Protein AF-Q7MAY5-F1 (afdb_monomer_lite)

Sequence (458 aa):
MIDIIRVWLISQSWFWRFRARIAKISFLFENSTYKRRTYVSKAKANVRILGSFTWVGLNSLFWVVLTLSILGFVEDYLRSKTVLLKPLSADDKKFYIDQLRLYAQLLTAIFSIYFATIGIILSTGYTRLRRDIIQLLTTEQVGSIYSRVLVLSAVFCLGATTLQLVGFEPGLFITAIGTFLTLISSLALFPLGQRLFNFFNLNQLARSEILPRIAHHIEGAANPNNSISLANHHSKVARSAFEQLCYIDDRMKGEKVGLGDNLPALSDDYMVLLLHYIHQKHRIDHQSYWFPRRQKHNQWFLAGDLATTTALQTNSQLSIEEEANHQWLENVIIERLAGHIELAFEMGDFKLGLKLISRFSSRISTYAEQFQFDIGMRELQRMKELIEEAFVSSDIIPGNEEVTLRIGIADSWAALGSNLCLETLRRMITFEKELRQFFNNDIWTEKSLQTLPPFLAG

Foldseek 3Di:
DVVVVVVVLVPDPVNVVVVVVVVVVVQVVLVVVVCVVCVVPDDDDDPPPPVVVVVLLVVLLVVLVVVQVVLLVVVVVCVVPDPPDDDDDPVNLVVLLVLLVVLLVVLVVLLVVVVVVLVVCCVPLPPPPDVVLVVVLCCPLCVDPLVSLSSSLNSNSVVQNCVVVVVRGDDPSSSVVSVVSSVVSVVVSVVSVVVSVLVSPLLSCCPPPLLVLLLVLLVQQLDLSDDLVSNQVSLVSSVVSVVSLVRSLVVVLVVPPPLLPVLVSSLVSLLVSLLSNLVRLLSHDQPHCNFPWDWDFDDLVGLDDVQNVVCVVVVHGGDTDTDGHSCVSLVVSLVSLLVSLLSCLVVVNLVSNLVSLLVLLVCLLSCLQQVVLVSSVVSLVSNVVSLVVSVVVDDDDPPDPSVVSNVSSVVSSVVSNVSSVVSNVVSVVVVVVVVVVCVVVVPDDPVVLVVPRSVSVD

Radius of gyration: 31.5 Å; chains: 1; bounding box: 93×58×90 Å

Secondary structure (DSSP, 8-state):
-HHHHHHHHHH-HHHHHHHHHHHHHHHHHHHHHHHHHHTTT----SS-SHHHHHHHHHHHHHHHHHHHHHHHHHHHHHHHH-TTSPPPPHHHHHHHHHHHHHHHHHHHHHHHHHHHHHHHHHHHTSTTS-HHHHHHHHHHHHHSHHHHHHHHHHHHHHHHHHGGGGTPPP-HHHHHHHHHHHHHHHHTHHHHHHHHHHTTSHHHHIIIIIHHHHHHHHHHHS-TTS-HHHHHHHHHHHHHHHHHHHHHHHHHHH--TTHHHHHHHHHHHHHHHHHHHHHHHTTS-TTSTTSPEEEE---TTTSHHHHHHHHHHTT-PPPPEEEE-TTHHHHHHHHHHHHHHHHHHHTT-HHHHHHHHHTTHHHHHHHHHTT-HHHHHHHHHHHHHHHHHHHHTS---TTSHHHHHHHHHHHHHHHHHHHHHHHHHHHHHHHHHHHHHHHHTT---HHHHTTS-TTS--

Organism: Photorhabdus laumondii subsp. laumondii (strain DSM 15139 / CIP 105565 / TT01) (NCBI:txid243265)

Structure (mmCIF, N/CA/C/O backbone):
data_AF-Q7MAY5-F1
#
_entry.id   AF-Q7MAY5-F1
#
loop_
_atom_site.group_PDB
_atom_site.id
_atom_site.type_symbol
_atom_site.label_atom_id
_atom_site.label_alt_id
_atom_site.label_comp_id
_atom_site.label_asym_id
_atom_site.label_entity_id
_atom_site.label_seq_id
_atom_site.pdbx_PDB_ins_code
_atom_site.Cartn_x
_atom_site.Cartn_y
_atom_site.Cartn_z
_atom_site.occupancy
_atom_site.B_iso_or_equiv
_atom_site.auth_seq_id
_atom_site.auth_comp_id
_atom_site.auth_asym_id
_atom_site.auth_atom_id
_atom_site.pdbx_PDB_model_num
ATOM 1 N N . MET A 1 1 ? -43.667 3.109 -27.221 1.00 48.91 1 MET A N 1
ATOM 2 C CA . MET A 1 1 ? -43.153 2.387 -28.415 1.00 48.91 1 MET A CA 1
ATOM 3 C C . MET A 1 1 ? -41.676 1.992 -28.267 1.00 48.91 1 MET A C 1
ATOM 5 O O . MET A 1 1 ? -41.328 0.883 -28.644 1.00 48.91 1 MET A O 1
ATOM 9 N N . ILE A 1 2 ? -40.830 2.834 -27.654 1.00 52.09 2 ILE A N 1
ATOM 10 C CA . ILE A 1 2 ? -39.406 2.543 -27.380 1.00 52.09 2 ILE A CA 1
ATOM 11 C C . ILE A 1 2 ? -39.215 1.366 -26.400 1.00 52.09 2 ILE A C 1
ATOM 13 O O . ILE A 1 2 ? -38.357 0.521 -26.638 1.00 52.09 2 ILE A O 1
ATOM 17 N N . ASP A 1 3 ? -40.057 1.231 -25.368 1.00 53.53 3 ASP A N 1
ATOM 18 C CA . ASP A 1 3 ? -39.917 0.143 -24.381 1.00 53.53 3 ASP A CA 1
ATOM 19 C C . ASP A 1 3 ? -40.238 -1.251 -24.932 1.00 53.53 3 ASP A C 1
ATOM 21 O O . ASP A 1 3 ? -39.581 -2.222 -24.568 1.00 53.53 3 ASP A O 1
ATOM 25 N N . ILE A 1 4 ? -41.166 -1.359 -25.887 1.00 58.00 4 ILE A N 1
ATOM 26 C CA . ILE A 1 4 ? -41.514 -2.638 -26.533 1.00 58.00 4 ILE A CA 1
ATOM 27 C C . ILE A 1 4 ? -40.348 -3.120 -27.408 1.00 58.00 4 ILE A C 1
ATOM 29 O O . ILE A 1 4 ? -39.984 -4.294 -27.383 1.00 58.00 4 ILE A O 1
ATOM 33 N N . ILE A 1 5 ? -39.707 -2.195 -28.127 1.00 61.88 5 ILE A N 1
ATOM 34 C CA . ILE A 1 5 ? -38.518 -2.477 -28.942 1.00 61.88 5 ILE A CA 1
ATOM 35 C C . ILE A 1 5 ? -37.333 -2.858 -28.042 1.00 61.88 5 ILE A C 1
ATOM 37 O O . ILE A 1 5 ? -36.570 -3.764 -28.378 1.00 61.88 5 ILE A O 1
ATOM 41 N N . ARG A 1 6 ? -37.203 -2.226 -26.867 1.00 56.75 6 ARG A N 1
ATOM 42 C CA . ARG A 1 6 ? -36.160 -2.533 -25.876 1.00 56.75 6 ARG A CA 1
ATOM 43 C C . ARG A 1 6 ? -36.323 -3.938 -25.293 1.00 56.75 6 ARG A C 1
ATOM 45 O O . ARG A 1 6 ? -35.352 -4.689 -25.258 1.00 56.75 6 ARG A O 1
ATOM 52 N N . VAL A 1 7 ? -37.542 -4.315 -24.906 1.00 66.00 7 VAL A N 1
ATOM 53 C CA . VAL A 1 7 ? -37.861 -5.658 -24.388 1.00 66.00 7 VAL A CA 1
ATOM 54 C C . VAL A 1 7 ? -37.662 -6.726 -25.470 1.00 66.00 7 VAL A C 1
ATOM 56 O O . VAL A 1 7 ? -37.062 -7.769 -25.206 1.00 66.00 7 VAL A O 1
ATOM 59 N N . TRP A 1 8 ? -38.058 -6.443 -26.715 1.00 71.75 8 TRP A N 1
ATOM 60 C CA . TRP A 1 8 ? -37.844 -7.349 -27.845 1.00 71.75 8 TRP A CA 1
ATOM 61 C C . TRP A 1 8 ? -36.352 -7.549 -28.165 1.00 71.75 8 TRP A C 1
ATOM 63 O O . TRP A 1 8 ? -35.905 -8.684 -28.332 1.00 71.75 8 TRP A O 1
ATOM 73 N N . LEU A 1 9 ? -35.549 -6.479 -28.152 1.00 62.88 9 LEU A N 1
ATOM 74 C CA . LEU A 1 9 ? -34.093 -6.554 -28.341 1.00 62.88 9 LEU A CA 1
ATOM 75 C C . LEU A 1 9 ? -33.395 -7.360 -27.235 1.00 62.88 9 LEU A C 1
ATOM 77 O O . LEU A 1 9 ? -32.502 -8.150 -27.536 1.00 62.88 9 LEU A O 1
ATOM 81 N N . ILE A 1 10 ? -33.821 -7.204 -25.978 1.00 67.44 10 ILE A N 1
ATOM 82 C CA . ILE A 1 10 ? -33.274 -7.936 -24.823 1.00 67.44 10 ILE A CA 1
ATOM 83 C C . ILE A 1 10 ? -33.610 -9.437 -24.892 1.00 67.44 10 ILE A C 1
ATOM 85 O O . ILE A 1 10 ? -32.819 -10.260 -24.431 1.00 67.44 10 ILE A O 1
ATOM 89 N N . SER A 1 11 ? -34.735 -9.812 -25.508 1.00 69.38 11 SER A N 1
ATOM 90 C CA . SER A 1 11 ? -35.154 -11.217 -25.642 1.00 69.38 11 SER A CA 1
ATOM 91 C C . SER A 1 11 ? -34.362 -12.022 -26.685 1.00 69.38 11 SER A C 1
ATOM 93 O O . SER A 1 11 ? -34.362 -13.252 -26.652 1.00 69.38 11 SER A O 1
ATOM 95 N N . GLN A 1 12 ? -33.660 -11.355 -27.609 1.00 82.31 12 GLN A N 1
ATOM 96 C CA . GLN A 1 12 ? -32.999 -12.021 -28.732 1.00 82.31 12 GLN A CA 1
ATOM 97 C C . GLN A 1 12 ? -31.538 -12.387 -28.435 1.00 82.31 12 GLN A C 1
ATOM 99 O O . GLN A 1 12 ? -30.699 -11.544 -28.114 1.00 82.31 12 GLN A O 1
ATOM 104 N N . SER A 1 13 ? -31.187 -13.659 -28.637 1.00 70.69 13 SER A N 1
ATOM 105 C CA . SER A 1 13 ? -29.850 -14.206 -28.337 1.00 70.69 13 SER A CA 1
ATOM 106 C C . SER A 1 13 ? -28.704 -13.522 -29.104 1.00 70.69 13 SER A C 1
ATOM 108 O O . SER A 1 13 ? -27.573 -13.442 -28.615 1.00 70.69 13 SER A O 1
ATOM 110 N N . TRP A 1 14 ? -28.987 -12.971 -30.290 1.00 78.88 14 TRP A N 1
ATOM 111 C CA . TRP A 1 14 ? -28.006 -12.243 -31.099 1.00 78.88 14 TRP A CA 1
ATOM 112 C C . TRP A 1 14 ? -27.554 -10.921 -30.458 1.00 78.88 14 TRP A C 1
ATOM 114 O O . TRP A 1 14 ? -26.399 -10.529 -30.624 1.00 78.88 14 TRP A O 1
ATOM 124 N N . PHE A 1 15 ? -28.418 -10.275 -29.668 1.00 79.06 15 PHE A N 1
ATOM 125 C CA . PHE A 1 15 ? -28.168 -8.978 -29.048 1.00 79.06 15 PHE A CA 1
ATOM 126 C C . PHE A 1 15 ? -27.145 -9.139 -27.931 1.00 79.06 15 PHE A C 1
ATOM 128 O O . PHE A 1 15 ? -26.172 -8.393 -27.864 1.00 79.06 15 PHE A O 1
ATOM 135 N N . TRP A 1 16 ? -27.280 -10.197 -27.129 1.00 76.44 16 TRP A N 1
ATOM 136 C CA . TRP A 1 16 ? -26.297 -10.561 -26.111 1.00 76.44 16 TRP A CA 1
ATOM 137 C C . TRP A 1 16 ? -24.957 -10.981 -26.715 1.00 76.44 16 TRP A C 1
ATOM 139 O O . TRP A 1 16 ? -23.912 -10.575 -26.209 1.00 76.44 16 TRP A O 1
ATOM 149 N N . ARG A 1 17 ? -24.955 -11.708 -27.842 1.00 77.38 17 ARG A N 1
ATOM 150 C CA . ARG A 1 17 ? -23.713 -12.037 -28.572 1.00 77.38 17 ARG A CA 1
ATOM 151 C C . ARG A 1 17 ? -23.025 -10.792 -29.131 1.00 77.38 17 ARG A C 1
ATOM 153 O O . ARG A 1 17 ? -21.801 -10.690 -29.063 1.00 77.38 17 ARG A O 1
ATOM 160 N N . PHE A 1 18 ? -23.792 -9.847 -29.667 1.00 75.56 18 PHE A N 1
ATOM 161 C CA . PHE A 1 18 ? -23.272 -8.594 -30.206 1.00 75.56 18 PHE A CA 1
ATOM 162 C C . PHE A 1 18 ? -22.759 -7.668 -29.097 1.00 75.56 18 PHE A C 1
ATOM 164 O O . PHE A 1 18 ? -21.626 -7.198 -29.169 1.00 75.56 18 PHE A O 1
ATOM 171 N N . ARG A 1 19 ? -23.524 -7.506 -28.012 1.00 77.31 19 ARG A N 1
ATOM 172 C CA . ARG A 1 19 ? -23.119 -6.759 -26.813 1.00 77.31 19 ARG A CA 1
ATOM 173 C C . ARG A 1 19 ? -21.864 -7.354 -26.175 1.00 77.31 19 ARG A C 1
ATOM 175 O O . ARG A 1 19 ? -20.953 -6.608 -25.834 1.00 77.31 19 ARG A O 1
ATOM 182 N N . ALA A 1 20 ? -21.766 -8.682 -26.091 1.00 72.88 20 ALA A N 1
ATOM 183 C CA . ALA A 1 20 ? -20.566 -9.361 -25.608 1.00 72.88 20 ALA A CA 1
ATOM 184 C C . ALA A 1 20 ? -19.358 -9.140 -26.534 1.00 72.88 20 ALA A C 1
ATOM 186 O O . ALA A 1 20 ? -18.244 -8.955 -26.048 1.00 72.88 20 ALA A O 1
ATOM 187 N N . ARG A 1 21 ? -19.551 -9.111 -27.863 1.00 76.44 21 ARG A N 1
ATOM 188 C CA . ARG A 1 21 ? -18.482 -8.763 -28.817 1.00 76.44 21 ARG A CA 1
ATOM 189 C C . ARG A 1 21 ? -18.039 -7.308 -28.680 1.00 76.44 21 ARG A C 1
ATOM 191 O O . ARG A 1 21 ? -16.837 -7.074 -28.655 1.00 76.44 21 ARG A O 1
ATOM 198 N N . ILE A 1 22 ? -18.966 -6.360 -28.542 1.00 72.75 22 ILE A N 1
ATOM 199 C CA . ILE A 1 22 ? -18.640 -4.942 -28.318 1.00 72.75 22 ILE A CA 1
ATOM 200 C C . ILE A 1 22 ? -17.887 -4.766 -27.002 1.00 72.75 22 ILE A C 1
ATOM 202 O O . ILE A 1 22 ? -16.826 -4.154 -27.008 1.00 72.75 22 ILE A O 1
ATOM 206 N N . ALA A 1 23 ? -18.364 -5.365 -25.908 1.00 67.25 23 ALA A N 1
ATOM 207 C CA . ALA A 1 23 ? -17.673 -5.332 -24.619 1.00 67.25 23 ALA A CA 1
ATOM 208 C C . ALA A 1 23 ? -16.273 -5.963 -24.703 1.00 67.25 23 ALA A C 1
ATOM 210 O O . ALA A 1 23 ? -15.326 -5.477 -24.097 1.00 67.25 23 ALA A O 1
ATOM 211 N N . LYS A 1 24 ? -16.105 -7.020 -25.509 1.00 74.12 24 LYS A N 1
ATOM 212 C CA . LYS A 1 24 ? -14.797 -7.639 -25.752 1.00 74.12 24 LYS A CA 1
ATOM 213 C C . LYS A 1 24 ? -13.874 -6.732 -26.569 1.00 74.12 24 LYS A C 1
ATOM 215 O O . LYS A 1 24 ? -12.682 -6.697 -26.292 1.00 74.12 24 LYS A O 1
ATOM 220 N N . ILE A 1 25 ? -14.398 -6.001 -27.553 1.00 72.38 25 ILE A N 1
ATOM 221 C CA . ILE A 1 25 ? -13.625 -5.049 -28.365 1.00 72.38 25 ILE A CA 1
ATOM 222 C C . ILE A 1 25 ? -13.260 -3.805 -27.547 1.00 72.38 25 ILE A C 1
ATOM 224 O O . ILE A 1 25 ? -12.104 -3.393 -27.596 1.00 72.38 25 ILE A O 1
ATOM 228 N N . SER A 1 26 ? -14.186 -3.249 -26.756 1.00 68.56 26 SER A N 1
ATOM 229 C CA . SER A 1 26 ? -13.886 -2.128 -25.854 1.00 68.56 26 SER A CA 1
ATOM 230 C C . SER A 1 26 ? -12.849 -2.547 -24.818 1.00 68.56 26 SER A C 1
ATOM 232 O O . SER A 1 26 ? -11.845 -1.862 -24.662 1.00 68.56 26 SER A O 1
ATOM 234 N N . PHE A 1 27 ? -12.993 -3.744 -24.238 1.00 71.44 27 PHE A N 1
ATOM 235 C CA . PHE A 1 27 ? -11.989 -4.324 -23.354 1.00 71.44 27 PHE A CA 1
ATOM 236 C C . PHE A 1 27 ? -10.643 -4.525 -24.056 1.00 71.44 27 PHE A C 1
ATOM 238 O O . PHE A 1 27 ? -9.609 -4.288 -23.449 1.00 71.44 27 PHE A O 1
ATOM 245 N N . LEU A 1 28 ? -10.601 -4.941 -25.327 1.00 70.88 28 LEU A N 1
ATOM 246 C CA . LEU A 1 28 ? -9.342 -5.048 -26.075 1.00 70.88 28 LEU A CA 1
ATOM 247 C C . LEU A 1 28 ? -8.699 -3.679 -26.313 1.00 70.88 28 LEU A C 1
ATOM 249 O O . LEU A 1 28 ? -7.474 -3.576 -26.245 1.00 70.88 28 LEU A O 1
ATOM 253 N N . PHE A 1 29 ? -9.498 -2.643 -26.562 1.00 67.06 29 PHE A N 1
ATOM 254 C CA . PHE A 1 29 ? -9.013 -1.280 -26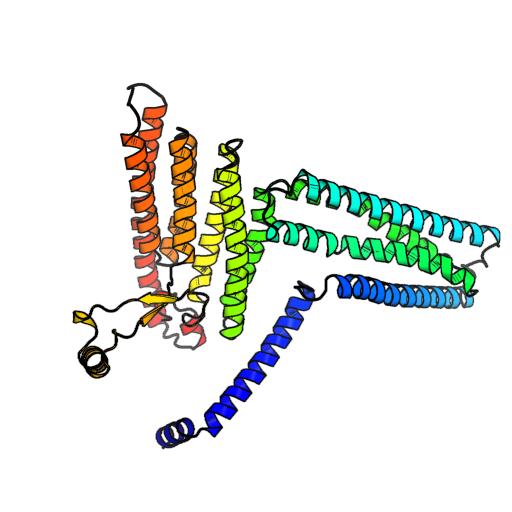.759 1.00 67.06 29 PHE A CA 1
ATOM 255 C C . PHE A 1 29 ? -8.515 -0.670 -25.445 1.00 67.06 29 PHE A C 1
ATOM 257 O O . PHE A 1 29 ? -7.402 -0.157 -25.407 1.00 67.06 29 PHE A O 1
ATOM 264 N N . GLU A 1 30 ? -9.266 -0.824 -24.354 1.00 67.56 30 GLU A N 1
ATOM 265 C CA . GLU A 1 30 ? -8.863 -0.461 -22.991 1.00 67.56 30 GLU A CA 1
ATOM 266 C C . GLU A 1 30 ? -7.630 -1.241 -22.536 1.00 67.56 30 GLU A C 1
ATOM 268 O O . GLU A 1 30 ? -6.685 -0.669 -22.011 1.00 67.56 30 GLU A O 1
ATOM 273 N N . ASN A 1 31 ? -7.580 -2.548 -22.789 1.00 64.19 31 ASN A N 1
ATOM 274 C CA . ASN A 1 31 ? -6.415 -3.374 -22.489 1.00 64.19 31 ASN A CA 1
ATOM 275 C C . ASN A 1 31 ? -5.217 -2.956 -23.348 1.00 64.19 31 ASN A C 1
ATOM 277 O O . ASN A 1 31 ? -4.090 -3.005 -22.877 1.00 64.19 31 ASN A O 1
ATOM 281 N N . SER A 1 32 ? -5.422 -2.519 -24.592 1.00 60.69 32 SER A N 1
ATOM 282 C CA . SER A 1 32 ? -4.358 -2.007 -25.462 1.00 60.69 32 SER A CA 1
ATOM 283 C C . SER A 1 32 ? -3.848 -0.636 -25.005 1.00 60.69 32 SER A C 1
ATOM 285 O O . SER A 1 32 ? -2.637 -0.437 -24.925 1.00 60.69 32 SER A O 1
ATOM 287 N N . THR A 1 33 ? -4.727 0.298 -24.630 1.00 60.75 33 THR A N 1
ATOM 288 C CA . THR A 1 33 ? -4.340 1.618 -24.101 1.00 60.75 33 THR A CA 1
ATOM 289 C C . THR A 1 33 ? -3.712 1.502 -22.714 1.00 60.75 33 THR A C 1
ATOM 291 O O . THR A 1 33 ? -2.690 2.142 -22.454 1.00 60.75 33 THR A O 1
ATOM 294 N N . TYR A 1 34 ? -4.237 0.618 -21.863 1.00 56.88 34 TYR A N 1
ATOM 295 C CA . TYR A 1 34 ? -3.636 0.224 -20.593 1.00 56.88 34 TYR A CA 1
ATOM 296 C C . TYR A 1 34 ? -2.274 -0.430 -20.807 1.00 56.88 34 TYR A C 1
ATOM 298 O O . TYR A 1 34 ? -1.305 -0.006 -20.182 1.00 56.88 34 TYR A O 1
ATOM 306 N N . LYS A 1 35 ? -2.146 -1.391 -21.735 1.00 56.66 35 LYS A N 1
ATOM 307 C CA . LYS A 1 35 ? -0.855 -1.976 -22.131 1.00 56.66 35 LYS A CA 1
ATOM 308 C C . LYS A 1 35 ? 0.094 -0.900 -22.631 1.00 56.66 35 LYS A C 1
ATOM 310 O O . LYS A 1 35 ? 1.240 -0.910 -22.226 1.00 56.66 35 LYS A O 1
ATOM 315 N N . ARG A 1 36 ? -0.347 0.070 -23.432 1.00 49.16 36 ARG A N 1
ATOM 316 C CA . ARG A 1 36 ? 0.522 1.142 -23.945 1.00 49.16 36 ARG A CA 1
ATOM 317 C C . ARG A 1 36 ? 0.998 2.090 -22.839 1.00 49.16 36 ARG A C 1
ATOM 319 O O . ARG A 1 36 ? 2.156 2.491 -22.859 1.00 49.16 36 ARG A O 1
ATOM 326 N N . ARG A 1 37 ? 0.139 2.404 -21.857 1.00 46.50 37 ARG A N 1
ATOM 327 C CA . ARG A 1 37 ? 0.490 3.214 -20.671 1.00 46.50 37 ARG A CA 1
ATOM 328 C C . ARG A 1 37 ? 1.373 2.449 -19.680 1.00 46.50 37 ARG A C 1
ATOM 330 O O . ARG A 1 37 ? 2.330 3.009 -19.162 1.00 46.50 37 ARG A O 1
ATOM 337 N N . THR A 1 38 ? 1.119 1.159 -19.476 1.00 44.81 38 THR A N 1
ATOM 338 C CA . THR A 1 38 ? 1.942 0.285 -18.621 1.00 44.81 38 THR A CA 1
ATOM 339 C C . THR A 1 38 ? 3.217 -0.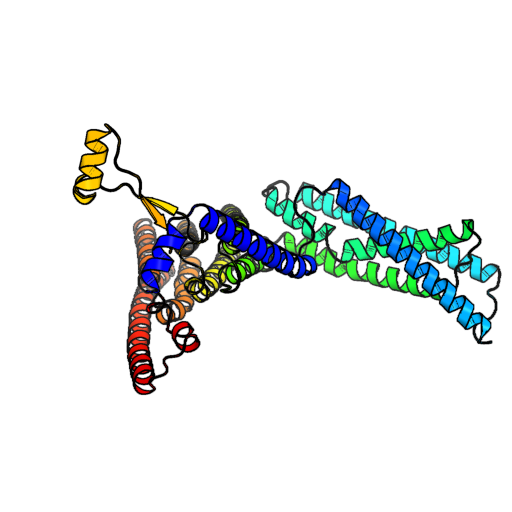206 -19.309 1.00 44.81 38 THR A C 1
ATOM 341 O O . THR A 1 38 ? 4.166 -0.555 -18.618 1.00 44.81 38 THR A O 1
ATOM 344 N N . TYR A 1 39 ? 3.331 -0.153 -20.639 1.00 37.56 39 TYR A N 1
ATOM 345 C CA . TYR A 1 39 ? 4.581 -0.424 -21.367 1.00 37.56 39 TYR A CA 1
ATOM 346 C C . TYR A 1 39 ? 5.669 0.618 -21.076 1.00 37.56 39 TYR A C 1
ATOM 348 O O . TYR A 1 39 ? 6.850 0.317 -21.234 1.00 37.56 39 TYR A O 1
ATOM 356 N N . VAL A 1 40 ? 5.281 1.806 -20.600 1.00 44.31 40 VAL A N 1
ATOM 357 C CA . VAL A 1 40 ? 6.213 2.838 -20.129 1.00 44.31 40 VAL A CA 1
ATOM 358 C C . VAL A 1 40 ? 6.686 2.567 -18.686 1.00 44.31 40 VAL A C 1
ATOM 360 O O . VAL A 1 40 ? 7.725 3.094 -18.308 1.00 44.31 40 VAL A O 1
ATOM 363 N N . SER A 1 41 ? 6.032 1.691 -17.898 1.00 39.34 41 SER A N 1
ATOM 364 C CA . SER A 1 41 ? 6.448 1.421 -16.501 1.00 39.34 41 SER A CA 1
ATOM 365 C C . SER A 1 41 ? 6.669 -0.044 -16.082 1.00 39.34 41 SER A C 1
ATOM 367 O O . SER A 1 41 ? 7.407 -0.274 -15.130 1.00 39.34 41 SER A O 1
ATOM 369 N N . LYS A 1 42 ? 6.129 -1.068 -16.758 1.00 34.91 42 LYS A N 1
ATOM 370 C CA . LYS A 1 42 ? 6.259 -2.485 -16.346 1.00 34.91 42 LYS A CA 1
ATOM 371 C C . LYS A 1 42 ? 6.293 -3.456 -17.529 1.00 34.91 42 LYS A C 1
ATOM 373 O O . LYS A 1 42 ? 5.364 -4.216 -17.793 1.00 34.91 42 LYS A O 1
ATOM 378 N N . ALA A 1 43 ? 7.441 -3.527 -18.196 1.00 33.00 43 ALA A N 1
ATOM 379 C CA . ALA A 1 43 ? 7.787 -4.691 -19.004 1.00 33.00 43 ALA A CA 1
ATOM 380 C C . ALA A 1 43 ? 8.311 -5.828 -18.102 1.00 33.00 43 ALA A C 1
ATOM 382 O O . ALA A 1 43 ? 9.510 -5.863 -17.833 1.00 33.00 43 ALA A O 1
ATOM 383 N N . LYS A 1 44 ? 7.416 -6.742 -17.674 1.00 37.41 44 LYS A N 1
ATOM 384 C CA . LYS A 1 44 ? 7.606 -8.210 -17.485 1.00 37.41 44 LYS A CA 1
ATOM 385 C C . LYS A 1 44 ? 6.787 -8.767 -16.312 1.00 37.41 44 LYS A C 1
ATOM 387 O O . LYS A 1 44 ? 7.018 -8.405 -15.167 1.00 37.41 44 LYS A O 1
ATOM 392 N N . ALA A 1 45 ? 5.974 -9.786 -16.592 1.00 35.50 45 ALA A N 1
ATOM 393 C CA . ALA A 1 45 ? 5.677 -10.845 -15.630 1.00 35.50 45 ALA A CA 1
ATOM 394 C C . ALA A 1 45 ? 5.472 -12.192 -16.361 1.00 35.50 45 ALA A C 1
ATOM 396 O O . ALA A 1 45 ? 4.554 -12.354 -17.158 1.00 35.50 45 ALA A O 1
ATOM 397 N N . ASN A 1 46 ? 6.370 -13.137 -16.064 1.00 32.62 46 ASN A N 1
ATOM 398 C CA . ASN A 1 46 ? 6.133 -14.583 -15.920 1.00 32.62 46 ASN A CA 1
ATOM 399 C C . ASN A 1 46 ? 6.097 -15.604 -17.078 1.00 32.62 46 ASN A C 1
ATOM 401 O O . ASN A 1 46 ? 5.872 -16.770 -16.788 1.00 32.62 46 ASN A O 1
ATOM 405 N N . VAL A 1 47 ? 6.488 -15.301 -18.322 1.00 31.73 47 VAL A N 1
ATOM 406 C CA . VAL A 1 47 ? 6.908 -16.380 -19.279 1.00 31.73 47 VAL A CA 1
ATOM 407 C C . VAL A 1 47 ? 8.328 -16.164 -19.823 1.00 31.73 47 VAL A C 1
ATOM 409 O O . VAL A 1 47 ? 8.859 -16.904 -20.640 1.00 31.73 47 VAL A O 1
ATOM 412 N N . ARG A 1 48 ? 9.003 -15.122 -19.343 1.00 37.59 48 ARG A N 1
ATOM 413 C CA . ARG A 1 48 ? 10.103 -14.497 -20.073 1.00 37.59 48 ARG A CA 1
ATOM 414 C C . ARG A 1 48 ? 11.329 -14.298 -19.193 1.00 37.59 48 ARG A C 1
ATOM 416 O O . ARG A 1 48 ? 11.886 -13.211 -19.190 1.00 37.59 48 ARG A O 1
ATOM 423 N N . ILE A 1 49 ? 11.746 -15.293 -18.416 1.00 43.03 49 ILE A N 1
ATOM 424 C CA . ILE A 1 49 ? 13.043 -15.192 -17.729 1.00 43.03 49 ILE A CA 1
ATOM 425 C C . ILE A 1 49 ? 14.137 -15.434 -18.777 1.00 43.03 49 ILE A C 1
ATOM 427 O O . ILE A 1 49 ? 14.843 -14.493 -19.113 1.00 43.03 49 ILE A O 1
ATOM 431 N N . LEU A 1 50 ? 14.135 -16.571 -19.481 1.00 37.91 50 LEU A N 1
ATOM 432 C CA . LEU A 1 50 ? 15.119 -16.838 -20.542 1.00 37.91 50 LEU A CA 1
ATOM 433 C C . LEU A 1 50 ? 14.945 -15.942 -21.787 1.00 37.91 50 LEU A C 1
ATOM 435 O O . LEU A 1 50 ? 15.886 -15.293 -22.237 1.00 37.91 50 LEU A O 1
ATOM 439 N N . GLY A 1 51 ? 13.712 -15.814 -22.293 1.00 38.56 51 GLY A N 1
ATOM 440 C CA . GLY A 1 51 ? 13.407 -15.036 -23.505 1.00 38.56 51 GLY A CA 1
ATOM 441 C C . GLY A 1 51 ? 13.492 -13.514 -23.347 1.00 38.56 51 GLY A C 1
ATOM 442 O O . GLY A 1 51 ? 13.160 -12.777 -24.275 1.00 38.56 51 GLY A O 1
ATOM 443 N N . SER A 1 52 ? 13.837 -13.010 -22.160 1.00 44.25 52 SER A N 1
ATOM 444 C CA . SER A 1 52 ? 14.025 -11.577 -21.949 1.00 44.25 52 SER A CA 1
ATOM 445 C C . SER A 1 52 ? 15.470 -11.178 -21.733 1.00 44.25 52 SER A C 1
ATOM 447 O O . SER A 1 52 ? 15.798 -10.040 -22.050 1.00 44.25 52 SER A O 1
ATOM 449 N N . PHE A 1 53 ? 16.323 -12.086 -21.259 1.00 48.06 53 PHE A N 1
ATOM 450 C CA . PHE A 1 53 ? 17.769 -11.887 -21.305 1.00 48.06 53 PHE A CA 1
ATOM 451 C C . PHE A 1 53 ? 18.239 -11.838 -22.756 1.00 48.06 53 PHE A C 1
ATOM 453 O O . PHE A 1 53 ? 18.901 -10.883 -23.154 1.00 48.06 53 PHE A O 1
ATOM 460 N N . THR A 1 54 ? 17.774 -12.785 -23.576 1.00 53.00 54 THR A N 1
ATOM 461 C CA . THR A 1 54 ? 18.070 -12.799 -25.011 1.00 53.00 54 THR A CA 1
ATOM 462 C C . THR A 1 54 ? 17.461 -11.597 -25.726 1.00 53.00 54 THR A C 1
ATOM 464 O O . THR A 1 54 ? 18.152 -10.961 -26.503 1.00 53.00 54 THR A O 1
ATOM 467 N N . TRP A 1 55 ? 16.217 -11.205 -25.426 1.00 54.84 55 TRP A N 1
ATOM 468 C CA . TRP A 1 55 ? 15.591 -10.047 -26.082 1.00 54.84 55 TRP A CA 1
ATOM 469 C C . TRP A 1 55 ? 16.187 -8.696 -25.666 1.00 54.84 55 TRP A C 1
ATOM 471 O O . TRP A 1 55 ? 16.300 -7.808 -26.502 1.00 54.84 55 TRP A O 1
ATOM 481 N N . VAL A 1 56 ? 16.567 -8.510 -24.395 1.00 56.34 56 VAL A N 1
ATOM 482 C CA . VAL A 1 56 ? 17.236 -7.272 -23.954 1.00 56.34 56 VAL A CA 1
ATOM 483 C C . VAL A 1 56 ? 18.628 -7.179 -24.575 1.00 56.34 56 VAL A C 1
ATOM 485 O O . VAL A 1 56 ? 18.945 -6.125 -25.116 1.00 56.34 56 VAL A O 1
ATOM 488 N N . GLY A 1 57 ? 19.394 -8.278 -24.587 1.00 62.19 57 GLY A N 1
ATOM 489 C CA . GLY A 1 57 ? 20.697 -8.349 -25.254 1.00 62.19 57 GLY A CA 1
ATOM 490 C C . GLY A 1 57 ? 20.610 -8.131 -26.770 1.00 62.19 57 GLY A C 1
ATOM 491 O O . GLY A 1 57 ? 21.360 -7.336 -27.330 1.00 62.19 57 GLY A O 1
ATOM 492 N N . LEU A 1 58 ? 19.644 -8.769 -27.438 1.00 67.06 58 LEU A N 1
ATOM 493 C CA . LEU A 1 58 ? 19.426 -8.637 -28.883 1.00 67.06 58 LEU A CA 1
ATOM 494 C C . LEU A 1 58 ? 18.975 -7.221 -29.264 1.00 67.06 58 LEU A C 1
ATOM 496 O O . LEU A 1 58 ? 19.475 -6.649 -30.228 1.00 67.06 58 LEU A O 1
ATOM 500 N N . ASN A 1 59 ? 18.070 -6.624 -28.482 1.00 70.25 59 ASN A N 1
ATOM 501 C CA . ASN A 1 59 ? 17.650 -5.243 -28.697 1.00 70.25 59 ASN A CA 1
ATOM 502 C C . ASN A 1 59 ? 18.814 -4.273 -28.435 1.00 70.25 59 ASN A C 1
ATOM 504 O O . ASN A 1 59 ? 19.017 -3.356 -29.222 1.00 70.25 59 ASN A O 1
ATOM 508 N N . SER A 1 60 ? 19.625 -4.485 -27.388 1.00 69.50 60 SER A N 1
ATOM 509 C CA . SER A 1 60 ? 20.817 -3.655 -27.164 1.00 69.50 60 SER A CA 1
ATOM 510 C C . SER A 1 60 ? 21.834 -3.784 -28.294 1.00 69.50 60 SER A C 1
ATOM 512 O O . SER A 1 60 ? 22.385 -2.771 -28.702 1.00 69.50 60 SER A O 1
ATOM 514 N N . LEU A 1 61 ? 22.034 -4.983 -28.854 1.00 78.31 61 LEU A N 1
ATOM 515 C CA . LEU A 1 61 ? 22.908 -5.183 -30.012 1.00 78.31 61 LEU A CA 1
ATOM 516 C C . LEU A 1 61 ? 22.416 -4.393 -31.227 1.00 78.31 61 LEU A C 1
ATOM 518 O O . LEU A 1 61 ? 23.212 -3.716 -31.867 1.00 78.31 61 LEU A O 1
ATOM 522 N N . PHE A 1 62 ? 21.109 -4.413 -31.503 1.00 79.50 62 PHE A N 1
ATOM 523 C CA . PHE A 1 62 ? 20.522 -3.621 -32.586 1.00 79.50 62 PHE A CA 1
ATOM 524 C C . PHE A 1 62 ? 20.778 -2.115 -32.408 1.00 79.50 62 PHE A C 1
ATOM 526 O O . PHE A 1 62 ? 21.264 -1.461 -33.330 1.00 79.50 62 PHE A O 1
ATOM 533 N N . TRP A 1 63 ? 20.519 -1.570 -31.213 1.00 79.19 63 TRP A N 1
ATOM 534 C CA . TRP A 1 63 ? 20.773 -0.152 -30.919 1.00 79.19 63 TRP A CA 1
ATOM 535 C C . TRP A 1 63 ? 22.258 0.206 -30.968 1.00 79.19 63 TRP A C 1
ATOM 537 O O . TRP A 1 63 ? 22.604 1.284 -31.446 1.00 79.19 63 TRP A O 1
ATOM 547 N N . VAL A 1 64 ? 23.136 -0.687 -30.511 1.00 83.12 64 VAL A N 1
ATOM 548 C CA . VAL A 1 64 ? 24.589 -0.495 -30.564 1.00 83.12 64 VAL A CA 1
ATOM 549 C C . VAL A 1 64 ? 25.079 -0.461 -32.008 1.00 83.12 64 VAL A C 1
ATOM 551 O O . VAL A 1 64 ? 25.787 0.474 -32.367 1.00 83.12 64 VAL A O 1
ATOM 554 N N . VAL A 1 65 ? 24.659 -1.411 -32.850 1.00 82.62 65 VAL A N 1
ATOM 555 C CA . VAL A 1 65 ? 25.018 -1.430 -34.278 1.00 82.62 65 VAL A CA 1
ATOM 556 C C . VAL A 1 65 ? 24.516 -0.165 -34.970 1.00 82.62 65 VAL A C 1
ATOM 558 O O . VAL A 1 65 ? 25.300 0.508 -35.630 1.00 82.62 65 VAL A O 1
ATOM 561 N N . LEU A 1 66 ? 23.254 0.219 -34.748 1.00 83.88 66 LEU A N 1
ATOM 562 C CA . LEU A 1 66 ? 22.688 1.450 -35.301 1.00 83.88 66 LEU A CA 1
ATOM 563 C C . LEU A 1 66 ? 23.489 2.690 -34.871 1.00 83.88 66 LEU A C 1
ATOM 565 O O . LEU A 1 66 ? 23.818 3.532 -35.702 1.00 83.88 66 LEU A O 1
ATOM 569 N N . THR A 1 67 ? 23.831 2.789 -33.584 1.00 83.31 67 THR A N 1
ATOM 570 C CA . THR A 1 67 ? 24.586 3.924 -33.034 1.00 83.31 67 THR A CA 1
ATOM 571 C C . THR A 1 67 ? 26.001 3.973 -33.607 1.00 83.31 67 THR A C 1
ATOM 573 O O . THR A 1 67 ? 26.446 5.037 -34.025 1.00 83.31 67 THR A O 1
ATOM 576 N N . LEU A 1 68 ? 26.695 2.835 -33.693 1.00 84.00 68 LEU A N 1
ATOM 577 C CA . LEU A 1 68 ? 28.032 2.746 -34.285 1.00 84.00 68 LEU A CA 1
ATOM 578 C C . LEU A 1 68 ? 28.017 3.101 -35.778 1.00 84.00 68 LEU A C 1
ATOM 580 O O . LEU A 1 68 ? 28.891 3.838 -36.226 1.00 84.00 68 LEU A O 1
ATOM 584 N N . SER A 1 69 ? 27.005 2.658 -36.533 1.00 80.88 69 SER A N 1
ATOM 585 C CA . SER A 1 69 ? 26.841 3.021 -37.946 1.00 80.88 69 SER A CA 1
ATOM 586 C C . SER A 1 69 ? 26.570 4.513 -38.140 1.00 80.88 69 SER A C 1
ATOM 588 O O . SER A 1 69 ? 27.175 5.125 -39.017 1.00 80.88 69 SER A O 1
ATOM 590 N N . ILE A 1 70 ? 25.701 5.115 -37.317 1.00 84.06 70 ILE A N 1
ATOM 591 C CA . ILE A 1 70 ? 25.430 6.560 -37.367 1.00 84.06 70 ILE A CA 1
ATOM 592 C C . ILE A 1 70 ? 26.698 7.345 -37.035 1.00 84.06 70 ILE A C 1
ATOM 594 O O . ILE A 1 70 ? 27.041 8.268 -37.764 1.00 84.06 70 ILE A O 1
ATOM 598 N N . LEU A 1 71 ? 27.413 6.975 -35.969 1.00 82.62 71 LEU A N 1
ATOM 599 C CA . LEU A 1 71 ? 28.641 7.662 -35.566 1.00 82.62 71 LEU A CA 1
ATOM 600 C C . LEU A 1 71 ? 29.739 7.534 -36.616 1.00 82.62 71 LEU A C 1
ATOM 602 O O . LEU A 1 71 ? 30.370 8.535 -36.938 1.00 82.62 71 LEU A O 1
ATOM 606 N N . GLY A 1 72 ? 29.915 6.344 -37.193 1.00 78.81 72 GLY A N 1
ATOM 607 C CA . GLY A 1 72 ? 30.853 6.127 -38.291 1.00 78.81 72 GLY A CA 1
ATOM 608 C C . GLY A 1 72 ? 30.511 6.973 -39.518 1.00 78.81 72 GLY A C 1
ATOM 609 O O . GLY A 1 72 ? 31.388 7.635 -40.062 1.00 78.81 72 GLY A O 1
ATOM 610 N N . PHE A 1 73 ? 29.233 7.026 -39.914 1.00 80.12 73 PHE A N 1
ATOM 611 C CA . PHE A 1 73 ? 28.786 7.840 -41.050 1.00 80.12 73 PHE A CA 1
ATOM 612 C C . PHE A 1 73 ? 28.939 9.345 -40.793 1.00 80.12 73 PHE A C 1
ATOM 614 O O . PHE A 1 73 ? 29.375 10.087 -41.669 1.00 80.12 73 PHE A O 1
ATOM 621 N N . VAL A 1 74 ? 28.595 9.804 -39.586 1.00 81.06 74 VAL A N 1
ATOM 622 C CA . VAL A 1 74 ? 28.757 11.203 -39.173 1.00 81.06 74 VAL A CA 1
ATOM 623 C C . VAL A 1 74 ? 30.235 11.585 -39.172 1.00 81.06 74 VAL A C 1
ATOM 625 O O . VAL A 1 74 ? 30.580 12.645 -39.688 1.00 81.06 74 VAL A O 1
ATOM 628 N N . GLU A 1 75 ? 31.109 10.725 -38.648 1.00 77.44 75 GLU A N 1
ATOM 629 C CA . GLU A 1 75 ? 32.549 10.973 -38.628 1.00 77.44 75 GLU A CA 1
ATOM 630 C C . GLU A 1 75 ? 33.143 11.042 -40.037 1.00 77.44 75 GLU A C 1
ATOM 632 O O . GLU A 1 75 ? 33.895 11.969 -40.334 1.00 77.44 75 GLU A O 1
ATOM 637 N N . ASP A 1 76 ? 32.757 10.118 -40.918 1.00 75.06 76 ASP A N 1
ATOM 638 C CA . ASP A 1 76 ? 33.218 10.081 -42.308 1.00 75.06 76 ASP A CA 1
ATOM 639 C C . ASP A 1 76 ? 32.719 11.302 -43.104 1.00 75.06 76 ASP A C 1
ATOM 641 O O . ASP A 1 76 ? 33.485 11.983 -43.793 1.00 75.06 76 ASP A O 1
ATOM 645 N N . TYR A 1 77 ? 31.455 11.688 -42.902 1.00 75.75 77 TYR A N 1
ATOM 646 C CA . TYR A 1 77 ? 30.879 12.898 -43.486 1.00 75.75 77 TYR A CA 1
ATOM 647 C C . TYR A 1 77 ? 31.584 14.176 -43.001 1.00 75.75 77 TYR A C 1
ATOM 649 O O . TYR A 1 77 ? 31.915 15.044 -43.813 1.00 75.75 77 TYR A O 1
ATOM 657 N N . LEU A 1 78 ? 31.865 14.302 -41.700 1.00 71.69 78 LEU A N 1
ATOM 658 C CA . LEU A 1 78 ? 32.596 15.447 -41.142 1.00 71.69 78 LEU A CA 1
ATOM 659 C C . LEU A 1 78 ? 34.055 15.487 -41.609 1.00 71.69 78 LEU A C 1
ATOM 661 O O . LEU A 1 78 ? 34.548 16.567 -41.947 1.00 71.69 78 LEU A O 1
ATOM 665 N N . ARG A 1 79 ? 34.722 14.331 -41.697 1.00 69.38 79 ARG A N 1
ATOM 666 C CA . ARG A 1 79 ? 36.087 14.214 -42.226 1.00 69.38 79 ARG A CA 1
ATOM 667 C C . ARG A 1 79 ? 36.157 14.608 -43.703 1.00 69.38 79 ARG A C 1
ATOM 669 O O . ARG A 1 79 ? 37.117 15.255 -44.105 1.00 69.38 79 ARG A O 1
ATOM 676 N N . SER A 1 80 ? 35.122 14.306 -44.492 1.00 69.31 80 SER A N 1
ATOM 677 C CA . SER A 1 80 ? 35.047 14.725 -45.901 1.00 69.31 80 SER A CA 1
ATOM 678 C C . SER A 1 80 ? 34.874 16.242 -46.090 1.00 69.31 80 SER A C 1
ATOM 680 O O . SER A 1 80 ? 35.257 16.778 -47.129 1.00 69.31 80 SER A O 1
ATOM 682 N N . LYS A 1 81 ? 34.310 16.949 -45.095 1.00 67.25 81 LYS A N 1
ATOM 683 C CA . LYS A 1 81 ? 33.949 18.376 -45.197 1.00 67.25 81 LYS A CA 1
ATOM 684 C C . LYS A 1 81 ? 34.833 19.331 -44.401 1.00 67.25 81 LYS A C 1
ATOM 686 O O . LYS A 1 81 ? 34.762 20.535 -44.638 1.00 67.25 81 LYS A O 1
ATOM 691 N N . THR A 1 82 ? 35.638 18.848 -43.455 1.00 56.78 82 THR A N 1
ATOM 692 C CA . THR A 1 82 ? 36.412 19.715 -42.553 1.00 56.78 82 THR A CA 1
ATOM 693 C C . THR A 1 82 ? 37.866 19.264 -42.415 1.00 56.78 82 THR A C 1
ATOM 695 O O . THR A 1 82 ? 38.150 18.103 -42.153 1.00 56.78 82 THR A O 1
ATOM 698 N N . VAL A 1 83 ? 38.802 20.216 -42.514 1.00 57.38 83 VAL A N 1
ATOM 699 C CA . VAL A 1 83 ? 40.256 20.015 -42.292 1.00 57.38 83 VAL A CA 1
ATOM 700 C C . VAL A 1 83 ? 40.590 19.800 -40.799 1.00 57.38 83 VAL A C 1
ATOM 702 O O . VAL A 1 83 ? 41.722 19.490 -40.438 1.00 57.38 83 VAL A O 1
ATOM 705 N N . LEU A 1 84 ? 39.600 19.962 -39.913 1.00 51.41 84 LEU A N 1
ATOM 706 C CA . LEU A 1 84 ? 39.761 19.918 -38.457 1.00 51.41 84 LEU A CA 1
ATOM 707 C C . LEU A 1 84 ? 40.064 18.502 -37.930 1.00 51.41 84 LEU A C 1
ATOM 709 O O . LEU A 1 84 ? 40.749 18.354 -36.920 1.00 51.41 84 LEU A O 1
ATOM 713 N N . LEU A 1 85 ? 39.589 17.462 -38.620 1.00 58.41 85 LEU A N 1
ATOM 714 C CA . LEU A 1 85 ? 39.850 16.063 -38.280 1.00 58.41 85 LEU A CA 1
ATOM 715 C C . LEU A 1 85 ? 41.009 15.544 -39.136 1.00 58.41 85 LEU A C 1
ATOM 717 O O . LEU A 1 85 ? 40.803 15.029 -40.235 1.00 58.41 85 LEU A O 1
ATOM 721 N N . LYS A 1 86 ? 42.244 15.683 -38.634 1.00 59.59 86 LYS A N 1
ATOM 722 C CA . LYS A 1 86 ? 43.419 15.058 -39.263 1.00 59.59 86 LYS A CA 1
ATOM 723 C C . LYS A 1 86 ? 43.194 13.542 -39.415 1.00 59.59 86 LYS A C 1
ATOM 725 O O . LYS A 1 86 ? 42.585 12.932 -38.531 1.00 59.59 86 LYS A O 1
ATOM 730 N N . PRO A 1 87 ? 43.684 12.914 -40.501 1.00 62.41 87 PRO A N 1
ATOM 731 C CA . PRO A 1 87 ? 43.695 11.459 -40.595 1.00 62.41 87 PRO A CA 1
ATOM 732 C C . PRO A 1 87 ? 44.475 10.900 -39.400 1.00 62.41 87 PRO A C 1
ATOM 734 O O . PRO A 1 87 ? 45.605 11.319 -39.153 1.00 62.41 87 PRO A O 1
ATOM 737 N N . LEU A 1 88 ? 43.844 10.007 -38.630 1.00 63.91 88 LEU A N 1
ATOM 738 C CA . LEU A 1 88 ? 44.462 9.413 -37.442 1.00 63.91 88 LEU A CA 1
ATOM 739 C C . LEU A 1 88 ? 45.761 8.692 -37.827 1.00 63.91 88 LEU A C 1
ATOM 741 O O . LEU A 1 88 ? 45.770 7.917 -38.791 1.00 63.91 88 LEU A O 1
ATOM 745 N N . SER A 1 89 ? 46.821 8.892 -37.037 1.00 68.44 89 SER A N 1
ATOM 746 C CA . SER A 1 89 ? 48.047 8.098 -37.150 1.00 68.44 89 SER A CA 1
ATOM 747 C C . SER A 1 89 ? 47.764 6.629 -36.815 1.00 68.44 89 SER A C 1
ATOM 749 O O . SER A 1 89 ? 46.836 6.319 -36.065 1.00 68.44 89 SER A O 1
ATOM 751 N N . ALA A 1 90 ? 48.567 5.704 -37.345 1.00 70.19 90 ALA A N 1
ATOM 752 C CA . ALA A 1 90 ? 48.453 4.279 -37.024 1.00 70.19 90 ALA A CA 1
ATOM 753 C C . ALA A 1 90 ? 48.582 4.009 -35.509 1.00 70.19 90 ALA A C 1
ATOM 755 O O . ALA A 1 90 ? 47.895 3.132 -34.980 1.00 70.19 90 ALA A O 1
ATOM 756 N N . ASP A 1 91 ? 49.389 4.811 -34.807 1.00 73.38 91 ASP A N 1
ATOM 757 C CA . ASP A 1 91 ? 49.560 4.727 -33.353 1.00 73.38 91 ASP A CA 1
ATOM 758 C C . ASP A 1 91 ? 48.322 5.218 -32.582 1.00 73.38 91 ASP A C 1
ATOM 760 O O . ASP A 1 91 ? 47.903 4.570 -31.621 1.00 73.38 91 ASP A O 1
ATOM 764 N N . ASP A 1 92 ? 47.668 6.292 -33.042 1.00 76.25 92 ASP A N 1
ATOM 765 C CA . ASP A 1 92 ? 46.441 6.822 -32.422 1.00 76.25 92 ASP A CA 1
ATOM 766 C C . ASP A 1 92 ? 45.288 5.815 -32.530 1.00 76.25 92 ASP A C 1
ATOM 768 O O . ASP A 1 92 ? 44.529 5.604 -31.581 1.00 76.25 92 ASP A O 1
ATOM 772 N N . LYS A 1 93 ? 45.187 5.134 -33.680 1.00 73.88 93 LYS A N 1
ATOM 773 C CA . LYS A 1 93 ? 44.190 4.077 -33.907 1.00 73.88 93 LYS A CA 1
ATOM 774 C C . LYS A 1 93 ? 44.378 2.921 -32.930 1.00 73.88 93 LYS A C 1
ATOM 776 O O . LYS A 1 93 ? 43.409 2.455 -32.329 1.00 73.88 93 LYS A O 1
ATOM 781 N N . LYS A 1 94 ? 45.623 2.471 -32.752 1.00 81.19 94 LYS A N 1
ATOM 782 C CA . LYS A 1 94 ? 45.956 1.397 -31.810 1.00 81.19 94 LYS A CA 1
ATOM 783 C C . LYS A 1 94 ? 45.623 1.804 -30.374 1.00 81.19 94 LYS A C 1
ATOM 785 O O . LYS A 1 94 ? 44.963 1.040 -29.674 1.00 81.19 94 LYS A O 1
ATOM 790 N N . PHE A 1 95 ? 45.984 3.026 -29.978 1.00 83.94 95 PHE A N 1
ATOM 791 C CA . PHE A 1 95 ? 45.650 3.570 -28.662 1.00 83.94 95 PHE A CA 1
ATOM 792 C C . PHE A 1 95 ? 44.135 3.571 -28.406 1.00 83.94 95 PHE A C 1
ATOM 794 O O . PHE A 1 95 ? 43.685 3.113 -27.358 1.00 83.94 95 PHE A O 1
ATOM 801 N N . TYR A 1 96 ? 43.330 4.018 -29.370 1.00 83.31 96 TYR A N 1
ATOM 802 C CA . TYR A 1 96 ? 41.869 4.043 -29.253 1.00 83.31 96 TYR A CA 1
ATOM 803 C C . TYR A 1 96 ? 41.231 2.660 -29.121 1.00 83.31 96 TYR A C 1
ATOM 805 O O . TYR A 1 96 ? 40.321 2.476 -28.308 1.00 83.31 96 TYR A O 1
ATOM 813 N N . ILE A 1 97 ? 41.727 1.674 -29.866 1.00 83.31 97 ILE A N 1
ATOM 814 C CA . ILE A 1 97 ? 41.264 0.287 -29.753 1.00 83.31 97 ILE A CA 1
ATOM 815 C C . ILE A 1 97 ? 41.626 -0.295 -28.383 1.00 83.31 97 ILE A C 1
ATOM 817 O O . ILE A 1 97 ? 40.782 -0.926 -27.740 1.00 83.31 97 ILE A O 1
ATOM 821 N N . ASP A 1 98 ? 42.851 -0.054 -27.913 1.00 86.81 98 ASP A N 1
ATOM 822 C CA . ASP A 1 98 ? 43.309 -0.530 -26.608 1.00 86.81 98 ASP A CA 1
ATOM 823 C C . ASP A 1 98 ? 42.514 0.125 -25.460 1.00 86.81 98 ASP A C 1
ATOM 825 O O . ASP A 1 98 ? 42.133 -0.563 -24.510 1.00 86.81 98 ASP A O 1
ATOM 829 N N . GLN A 1 99 ? 42.155 1.411 -25.579 1.00 88.56 99 GLN A N 1
ATOM 830 C CA . GLN A 1 99 ? 41.270 2.103 -24.629 1.00 88.56 99 GLN A CA 1
ATOM 831 C C . GLN A 1 99 ? 39.857 1.504 -24.600 1.00 88.56 99 GLN A C 1
ATOM 833 O O . GLN A 1 99 ? 39.345 1.191 -23.526 1.00 88.56 99 GLN A O 1
ATOM 838 N N . LEU A 1 100 ? 39.227 1.279 -25.759 1.00 87.62 100 LEU A N 1
ATOM 839 C CA . LEU A 1 100 ? 37.898 0.655 -25.821 1.00 87.62 100 LEU A CA 1
ATOM 840 C C . LEU A 1 100 ? 37.908 -0.773 -25.259 1.00 87.62 100 LEU A C 1
ATOM 842 O O . LEU A 1 100 ? 36.958 -1.182 -24.586 1.00 87.62 100 LEU A O 1
ATOM 846 N N . ARG A 1 101 ? 38.993 -1.524 -25.484 1.00 88.81 101 ARG A N 1
ATOM 847 C CA . ARG A 1 101 ? 39.184 -2.854 -24.893 1.00 88.81 101 ARG A CA 1
ATOM 848 C C . ARG A 1 101 ? 39.298 -2.776 -23.371 1.00 88.81 101 ARG A C 1
ATOM 850 O O . ARG A 1 101 ? 38.657 -3.572 -22.684 1.00 88.81 101 ARG A O 1
ATOM 857 N N . LEU A 1 102 ? 40.059 -1.814 -22.849 1.00 91.25 102 LEU A N 1
ATOM 858 C CA . LEU A 1 102 ? 40.172 -1.565 -21.411 1.00 91.25 102 LEU A CA 1
ATOM 859 C C . LEU A 1 102 ? 38.805 -1.216 -20.810 1.00 91.25 102 LEU A C 1
ATOM 861 O O . LEU A 1 102 ? 38.418 -1.798 -19.797 1.00 91.25 102 LEU A O 1
ATOM 865 N N . TYR A 1 103 ? 38.033 -0.337 -21.453 1.00 91.75 103 TYR A N 1
ATOM 866 C CA . TYR A 1 103 ? 36.683 0.015 -21.001 1.00 91.75 103 TYR A CA 1
ATOM 867 C C . TYR A 1 103 ? 35.749 -1.194 -20.973 1.00 91.75 103 TYR A C 1
ATOM 869 O O . TYR A 1 103 ? 35.054 -1.409 -19.980 1.00 91.75 103 TYR A O 1
ATOM 877 N N . ALA A 1 104 ? 35.771 -2.027 -22.016 1.00 89.62 104 ALA A N 1
ATOM 878 C CA . ALA A 1 104 ? 34.992 -3.260 -22.053 1.00 89.62 104 ALA A CA 1
ATOM 879 C C . ALA A 1 104 ? 35.356 -4.207 -20.896 1.00 89.62 104 ALA A C 1
ATOM 881 O O . ALA A 1 104 ? 34.464 -4.755 -20.243 1.00 89.62 104 ALA A O 1
ATOM 882 N N . GLN A 1 105 ? 36.651 -4.374 -20.607 1.00 90.62 105 GLN A N 1
ATOM 883 C CA . GLN A 1 105 ? 37.127 -5.189 -19.486 1.00 90.62 105 GLN A CA 1
ATOM 884 C C . GLN A 1 105 ? 36.669 -4.623 -18.137 1.00 90.62 105 GLN A C 1
ATOM 886 O O . GLN A 1 105 ? 36.132 -5.366 -17.316 1.00 90.62 105 GLN A O 1
ATOM 891 N N . LEU A 1 106 ? 36.814 -3.312 -17.931 1.00 90.50 106 LEU A N 1
ATOM 892 C CA . LEU A 1 106 ? 36.422 -2.629 -16.698 1.00 90.50 106 LEU A CA 1
ATOM 893 C C . LEU A 1 106 ? 34.910 -2.750 -16.455 1.00 90.50 106 LEU A C 1
ATOM 895 O O . LEU A 1 106 ? 34.487 -3.147 -15.369 1.00 90.50 106 LEU A O 1
ATOM 899 N N . LEU A 1 107 ? 34.088 -2.496 -17.476 1.00 89.50 107 LEU A N 1
ATOM 900 C CA . LEU A 1 107 ? 32.630 -2.633 -17.392 1.00 89.50 107 LEU A CA 1
ATOM 901 C C . LEU A 1 107 ? 32.201 -4.077 -17.110 1.00 89.50 107 LEU A C 1
ATOM 903 O O . LEU A 1 107 ? 31.302 -4.303 -16.301 1.00 89.50 107 LEU A O 1
ATOM 907 N N . THR A 1 108 ? 32.865 -5.057 -17.726 1.00 87.50 108 THR A N 1
ATOM 908 C CA . THR A 1 108 ? 32.589 -6.482 -17.484 1.00 87.50 108 THR A CA 1
ATOM 909 C C . THR A 1 108 ? 32.968 -6.890 -16.059 1.00 87.50 108 THR A C 1
ATOM 911 O O . THR A 1 108 ? 32.217 -7.617 -15.406 1.00 87.50 108 THR A O 1
ATOM 914 N N . ALA A 1 109 ? 34.087 -6.382 -15.535 1.00 89.38 109 ALA A N 1
ATOM 915 C CA . ALA A 1 109 ? 34.491 -6.607 -14.150 1.00 89.38 109 ALA A CA 1
ATOM 916 C C . ALA A 1 109 ? 33.481 -6.000 -13.161 1.00 89.38 109 ALA A C 1
ATOM 918 O O . ALA A 1 109 ? 33.036 -6.690 -12.242 1.00 89.38 109 ALA A O 1
ATOM 919 N N . ILE A 1 110 ? 33.045 -4.754 -13.390 1.00 86.31 110 ILE A N 1
ATOM 920 C CA . ILE A 1 110 ? 31.995 -4.110 -12.586 1.00 86.31 110 ILE A CA 1
ATOM 921 C C . ILE A 1 110 ? 30.700 -4.926 -12.626 1.00 86.31 110 ILE A C 1
ATOM 923 O O . ILE A 1 110 ? 30.106 -5.179 -11.577 1.00 86.31 110 ILE A O 1
ATOM 927 N N . PHE A 1 111 ? 30.265 -5.357 -13.815 1.00 83.75 111 PHE A N 1
ATOM 928 C CA . PHE A 1 111 ? 29.077 -6.197 -13.972 1.00 83.75 111 PHE A CA 1
ATOM 929 C C . PHE A 1 111 ? 29.193 -7.467 -13.123 1.00 83.75 111 PHE A C 1
ATOM 931 O O . PHE A 1 111 ? 28.286 -7.784 -12.353 1.00 83.75 111 PHE A O 1
ATOM 938 N N . SER A 1 112 ? 30.331 -8.159 -13.210 1.00 85.44 112 SER A N 1
ATOM 939 C CA . SER A 1 112 ? 30.581 -9.383 -12.450 1.00 85.44 112 SER A CA 1
ATOM 940 C C . SER A 1 112 ? 30.524 -9.145 -10.939 1.00 85.44 112 SER A C 1
ATOM 942 O O . SER A 1 112 ? 29.845 -9.888 -10.234 1.00 85.44 112 SER A O 1
ATOM 944 N N . ILE A 1 113 ? 31.185 -8.098 -10.431 1.00 84.94 113 ILE A N 1
ATOM 945 C CA . ILE A 1 113 ? 31.188 -7.764 -8.996 1.00 84.94 113 ILE A CA 1
ATOM 946 C C . ILE A 1 113 ? 29.782 -7.396 -8.516 1.00 84.94 113 ILE A C 1
ATOM 948 O O . ILE A 1 113 ? 29.365 -7.830 -7.442 1.00 84.94 113 ILE A O 1
ATOM 952 N N . TYR A 1 114 ? 29.032 -6.631 -9.309 1.00 79.44 114 TYR A N 1
ATOM 953 C CA . TYR A 1 114 ? 27.671 -6.224 -8.972 1.00 79.44 114 TYR A CA 1
ATOM 954 C C . TYR A 1 114 ? 26.743 -7.434 -8.814 1.00 79.44 114 TYR A C 1
ATOM 956 O O . TYR A 1 114 ? 26.090 -7.585 -7.781 1.00 79.44 114 TYR A O 1
ATOM 964 N N . PHE A 1 115 ? 26.731 -8.341 -9.795 1.00 77.81 115 PHE A N 1
ATOM 965 C CA . PHE A 1 115 ? 25.895 -9.541 -9.735 1.00 77.81 115 PHE A CA 1
ATOM 966 C C . PHE A 1 115 ? 26.379 -10.553 -8.691 1.00 77.81 115 PHE A C 1
ATOM 968 O O . PHE A 1 115 ? 25.546 -11.198 -8.056 1.00 77.81 115 PHE A O 1
ATOM 975 N N . ALA A 1 116 ? 27.691 -10.654 -8.455 1.00 82.81 116 ALA A N 1
ATOM 976 C CA . ALA A 1 116 ? 28.232 -11.457 -7.362 1.00 82.81 116 ALA A CA 1
ATOM 977 C C . ALA A 1 116 ? 27.782 -10.915 -5.996 1.00 82.81 116 ALA A C 1
ATOM 979 O O . ALA A 1 116 ? 27.284 -11.674 -5.170 1.00 82.81 116 ALA A O 1
ATOM 980 N N . THR A 1 117 ? 27.873 -9.599 -5.785 1.00 77.69 117 THR A N 1
ATOM 981 C CA . THR A 1 117 ? 27.420 -8.933 -4.554 1.00 77.69 117 THR A CA 1
ATOM 982 C C . THR A 1 117 ? 25.921 -9.124 -4.344 1.00 77.69 117 THR A C 1
ATOM 984 O O . THR A 1 117 ? 25.504 -9.495 -3.252 1.00 77.69 117 THR A O 1
ATOM 987 N N . ILE A 1 118 ? 25.108 -8.960 -5.392 1.00 76.12 118 ILE A N 1
ATOM 988 C CA . ILE A 1 118 ? 23.671 -9.264 -5.349 1.00 76.12 118 ILE A CA 1
ATOM 989 C C . ILE A 1 118 ? 23.424 -10.725 -4.971 1.00 76.12 118 ILE A C 1
ATOM 991 O O . ILE A 1 118 ? 22.590 -10.994 -4.111 1.00 76.12 118 ILE A O 1
ATOM 995 N N . GLY A 1 119 ? 24.147 -11.664 -5.585 1.00 74.81 119 GLY A N 1
ATOM 996 C CA . GLY A 1 119 ? 24.034 -13.091 -5.288 1.00 74.81 119 GLY A CA 1
ATOM 997 C C . GLY A 1 119 ? 24.364 -13.411 -3.831 1.00 74.81 119 GLY A C 1
ATOM 998 O O . GLY A 1 119 ? 23.612 -14.136 -3.182 1.00 74.81 119 GLY A O 1
ATOM 999 N N . ILE A 1 120 ? 25.431 -12.812 -3.292 1.00 76.25 120 ILE A N 1
ATOM 1000 C CA . ILE A 1 120 ? 25.800 -12.924 -1.876 1.00 76.25 120 ILE A CA 1
ATOM 1001 C C . ILE A 1 120 ? 24.688 -12.345 -1.003 1.00 76.25 120 ILE A C 1
ATOM 1003 O O . ILE A 1 120 ? 24.198 -13.046 -0.128 1.00 76.25 120 ILE A O 1
ATOM 1007 N N . ILE A 1 121 ? 24.237 -11.118 -1.272 1.00 70.50 121 ILE A N 1
ATOM 1008 C CA . ILE A 1 121 ? 23.175 -10.438 -0.517 1.00 70.50 121 ILE A CA 1
ATOM 1009 C C . ILE A 1 121 ? 21.878 -11.266 -0.500 1.00 70.50 121 ILE A C 1
ATOM 1011 O O . ILE A 1 121 ? 21.268 -11.454 0.552 1.00 70.50 121 ILE A O 1
ATOM 1015 N N . LEU A 1 122 ? 21.477 -11.819 -1.645 1.00 68.31 122 LEU A N 1
ATOM 1016 C CA . LEU A 1 122 ? 20.327 -12.719 -1.760 1.00 68.31 122 LEU A CA 1
ATOM 1017 C C . LEU A 1 122 ? 20.514 -14.008 -0.961 1.00 68.31 122 LEU A C 1
ATOM 1019 O O . LEU A 1 122 ? 19.565 -14.482 -0.336 1.00 68.31 122 LEU A O 1
ATOM 1023 N N . SER A 1 123 ? 21.729 -14.553 -0.955 1.00 68.88 123 SER A N 1
ATOM 1024 C CA . SER A 1 123 ? 22.061 -15.799 -0.266 1.00 68.88 123 SER A CA 1
ATOM 1025 C C . SER A 1 123 ? 22.276 -15.642 1.243 1.00 68.88 123 SER A C 1
ATOM 1027 O O . SER A 1 123 ? 22.087 -16.612 1.973 1.00 68.88 123 SER A O 1
ATOM 1029 N N . THR A 1 124 ? 22.696 -14.477 1.735 1.00 69.38 124 THR A N 1
ATOM 1030 C CA . THR A 1 124 ? 23.033 -14.274 3.155 1.00 69.38 124 THR A CA 1
ATOM 1031 C C . THR A 1 124 ? 21.981 -13.454 3.893 1.00 69.38 124 THR A C 1
ATOM 1033 O O . THR A 1 124 ? 21.651 -13.784 5.028 1.00 69.38 124 THR A O 1
ATOM 1036 N N . GLY A 1 125 ? 21.418 -12.427 3.250 1.00 62.78 125 GLY A N 1
ATOM 1037 C CA . GLY A 1 125 ? 20.445 -11.512 3.851 1.00 62.78 125 GLY A CA 1
ATOM 1038 C C . GLY A 1 125 ? 18.988 -11.917 3.652 1.00 62.78 125 GLY A C 1
ATOM 1039 O O . GLY A 1 125 ? 18.161 -11.696 4.534 1.00 62.78 125 GLY A O 1
ATOM 1040 N N . TYR A 1 126 ? 18.661 -12.535 2.512 1.00 65.56 126 TYR A N 1
ATOM 1041 C CA . TYR A 1 126 ? 17.268 -12.706 2.085 1.00 65.56 126 TYR A CA 1
ATOM 1042 C C . TYR A 1 126 ? 16.763 -14.149 2.043 1.00 65.56 126 TYR A C 1
ATOM 1044 O O . TYR A 1 126 ? 15.597 -14.361 1.726 1.00 65.56 126 TYR A O 1
ATOM 1052 N N . THR A 1 127 ? 17.560 -15.148 2.430 1.00 62.69 127 THR A N 1
ATOM 1053 C CA . THR A 1 127 ? 17.118 -16.562 2.468 1.00 62.69 127 THR A CA 1
ATOM 1054 C C . THR A 1 127 ? 15.916 -16.811 3.377 1.00 62.69 127 THR A C 1
ATOM 1056 O O . THR A 1 127 ? 15.200 -17.792 3.189 1.00 62.69 127 THR A O 1
ATOM 1059 N N . ARG A 1 128 ? 15.677 -15.915 4.341 1.00 65.38 128 ARG A N 1
ATOM 1060 C CA . ARG A 1 128 ? 14.540 -15.970 5.268 1.00 65.38 128 ARG A CA 1
ATOM 1061 C C . ARG A 1 128 ? 13.301 -15.209 4.782 1.00 65.38 128 ARG A C 1
ATOM 1063 O O . ARG A 1 128 ? 12.252 -15.352 5.402 1.00 65.38 128 ARG A O 1
ATOM 1070 N N . LEU A 1 129 ? 13.400 -14.419 3.707 1.00 69.81 129 LEU A N 1
ATOM 1071 C CA . LEU A 1 129 ? 12.263 -13.684 3.146 1.00 69.81 129 LEU A CA 1
ATOM 1072 C C . LEU A 1 129 ? 11.452 -14.542 2.170 1.00 69.81 129 LEU A C 1
ATOM 1074 O O . LEU A 1 129 ? 11.949 -15.471 1.529 1.00 69.81 129 LEU A O 1
ATOM 1078 N N . ARG A 1 130 ? 10.172 -14.195 2.017 1.00 71.19 130 ARG A N 1
ATOM 1079 C CA . ARG A 1 130 ? 9.273 -14.828 1.050 1.00 71.19 130 ARG A CA 1
ATOM 1080 C C . ARG A 1 130 ? 9.781 -14.615 -0.386 1.00 71.19 130 ARG A C 1
ATOM 1082 O O . ARG A 1 130 ? 10.293 -13.554 -0.752 1.00 71.19 130 ARG A O 1
ATOM 1089 N N . ARG A 1 131 ? 9.624 -15.649 -1.226 1.00 68.44 131 ARG A N 1
ATOM 1090 C CA . ARG A 1 131 ? 10.130 -15.685 -2.615 1.00 68.44 131 ARG A CA 1
ATOM 1091 C C . ARG A 1 131 ? 9.615 -14.547 -3.498 1.00 68.44 131 ARG A C 1
ATOM 1093 O O . ARG A 1 131 ? 10.303 -14.158 -4.431 1.00 68.44 131 ARG A O 1
ATOM 1100 N N . ASP A 1 132 ? 8.426 -14.029 -3.232 1.00 65.00 132 ASP A N 1
ATOM 1101 C CA . ASP A 1 132 ? 7.814 -12.923 -3.970 1.00 65.00 132 ASP A CA 1
ATOM 1102 C C . ASP A 1 132 ? 8.478 -11.565 -3.675 1.00 65.00 132 ASP A C 1
ATOM 1104 O O . ASP A 1 132 ? 8.620 -10.756 -4.591 1.00 65.00 132 ASP A O 1
ATOM 1108 N N . ILE A 1 133 ? 8.951 -11.339 -2.445 1.00 69.75 133 ILE A N 1
ATOM 1109 C CA . ILE A 1 133 ? 9.756 -10.165 -2.069 1.00 69.75 133 ILE A CA 1
ATOM 1110 C C . ILE A 1 133 ? 11.153 -10.271 -2.680 1.00 69.75 133 ILE A C 1
ATOM 1112 O O . ILE A 1 133 ? 11.642 -9.321 -3.288 1.00 69.75 133 ILE A O 1
ATOM 1116 N N . ILE A 1 134 ? 11.761 -11.458 -2.619 1.00 68.00 134 ILE A N 1
ATOM 1117 C CA . ILE A 1 134 ? 13.029 -11.744 -3.305 1.00 68.00 134 ILE A CA 1
ATOM 1118 C C . ILE A 1 134 ? 12.891 -11.514 -4.817 1.00 68.00 134 ILE A C 1
ATOM 1120 O O . ILE A 1 134 ? 13.769 -10.931 -5.459 1.00 68.00 134 ILE A O 1
ATOM 1124 N N . GLN A 1 135 ? 11.773 -11.943 -5.407 1.00 67.25 135 GLN A N 1
ATOM 1125 C CA . GLN A 1 135 ? 11.494 -11.721 -6.819 1.00 67.25 135 GLN A CA 1
ATOM 1126 C C . GLN A 1 135 ? 11.316 -10.231 -7.127 1.00 67.25 135 GLN A C 1
ATOM 1128 O O . GLN A 1 135 ? 11.799 -9.780 -8.162 1.00 67.25 135 GLN A O 1
ATOM 1133 N N . LEU A 1 136 ? 10.669 -9.460 -6.250 1.00 65.88 136 LEU A N 1
ATOM 1134 C CA . LEU A 1 136 ? 10.552 -8.007 -6.390 1.00 65.88 136 LEU A CA 1
ATOM 1135 C C . LEU A 1 136 ? 11.938 -7.345 -6.397 1.00 65.88 136 LEU A C 1
ATOM 1137 O O . LEU A 1 136 ? 12.280 -6.680 -7.371 1.00 65.88 136 LEU A O 1
ATOM 1141 N N . LEU A 1 137 ? 12.773 -7.648 -5.401 1.00 64.81 137 LEU A N 1
ATOM 1142 C CA . LEU A 1 137 ? 14.144 -7.137 -5.274 1.00 64.81 137 LEU A CA 1
ATOM 1143 C C . LEU A 1 137 ? 15.006 -7.470 -6.501 1.00 64.81 137 LEU A C 1
ATOM 1145 O O . LEU A 1 137 ? 15.674 -6.606 -7.071 1.00 64.81 137 LEU A O 1
ATOM 1149 N N . THR A 1 138 ? 14.957 -8.724 -6.955 1.00 63.31 138 THR A N 1
ATOM 1150 C CA . THR A 1 138 ? 15.724 -9.173 -8.126 1.00 63.31 138 THR A CA 1
ATOM 1151 C C . THR A 1 138 ? 15.199 -8.580 -9.428 1.00 63.31 138 THR A C 1
ATOM 1153 O O . THR A 1 138 ? 15.986 -8.119 -10.249 1.00 63.31 138 THR A O 1
ATOM 1156 N N . THR A 1 139 ? 13.884 -8.554 -9.656 1.00 61.66 139 THR A N 1
ATOM 1157 C CA . THR A 1 139 ? 13.328 -8.010 -10.908 1.00 61.66 139 THR A CA 1
ATOM 1158 C C . THR A 1 139 ? 13.524 -6.509 -11.033 1.00 61.66 139 THR A C 1
ATOM 1160 O O . THR A 1 139 ? 13.749 -6.026 -12.143 1.00 61.66 139 THR A O 1
ATOM 1163 N N . GLU A 1 140 ? 13.495 -5.783 -9.924 1.00 61.94 140 GLU A N 1
ATOM 1164 C CA . GLU A 1 140 ? 13.712 -4.347 -9.913 1.00 61.94 140 GLU A CA 1
ATOM 1165 C C . GLU A 1 140 ? 15.182 -3.989 -10.173 1.00 61.94 140 GLU A C 1
ATOM 1167 O O . GLU A 1 140 ? 15.473 -3.152 -11.026 1.00 61.94 140 GLU A O 1
ATOM 1172 N N . GLN A 1 141 ? 16.124 -4.684 -9.528 1.00 58.66 141 GLN A N 1
ATOM 1173 C CA . GLN A 1 141 ? 17.558 -4.424 -9.696 1.00 58.66 141 GLN A CA 1
ATOM 1174 C C . GLN A 1 141 ? 18.092 -4.925 -11.040 1.00 58.66 141 GLN A C 1
ATOM 1176 O O . GLN A 1 141 ? 18.779 -4.192 -11.754 1.00 58.66 141 GLN A O 1
ATOM 1181 N N . VAL A 1 142 ? 17.715 -6.142 -11.444 1.00 49.84 142 VAL A N 1
ATOM 1182 C CA . VAL A 1 142 ? 18.130 -6.737 -12.726 1.00 49.84 142 VAL A CA 1
ATOM 1183 C C . VAL A 1 142 ? 17.388 -6.099 -13.903 1.00 49.84 142 VAL A C 1
ATOM 1185 O O . VAL A 1 142 ? 17.926 -6.028 -15.007 1.00 49.84 142 VAL A O 1
ATOM 1188 N N . GLY A 1 143 ? 16.168 -5.602 -13.690 1.00 51.69 143 GLY A N 1
ATOM 1189 C CA . GLY A 1 143 ? 15.378 -4.880 -14.690 1.00 51.69 143 GLY A CA 1
ATOM 1190 C C . GLY A 1 143 ? 15.637 -3.375 -14.746 1.00 51.69 143 GLY A C 1
ATOM 1191 O O . GLY A 1 143 ? 15.090 -2.726 -15.649 1.00 51.69 143 GLY A O 1
ATOM 1192 N N . SER A 1 144 ? 16.446 -2.850 -13.819 1.00 61.78 144 SER A N 1
ATOM 1193 C CA . SER A 1 144 ? 16.730 -1.426 -13.671 1.00 61.78 144 SER A CA 1
ATOM 1194 C C . SER A 1 144 ? 17.351 -0.831 -14.933 1.00 61.78 144 SER A C 1
ATOM 1196 O O . SER A 1 144 ? 18.017 -1.495 -15.728 1.00 61.78 144 SER A O 1
ATOM 1198 N N . ILE A 1 145 ? 17.137 0.468 -15.117 1.00 63.28 145 ILE A N 1
ATOM 1199 C CA . ILE A 1 145 ? 17.754 1.243 -16.200 1.00 63.28 145 ILE A CA 1
ATOM 1200 C C . ILE A 1 145 ? 19.284 1.085 -16.166 1.00 63.28 145 ILE A C 1
ATOM 1202 O O . ILE A 1 145 ? 19.912 1.014 -17.217 1.00 63.28 145 ILE A O 1
ATOM 1206 N N . TYR A 1 146 ? 19.868 0.925 -14.976 1.00 69.81 146 TYR A N 1
ATOM 1207 C CA . TYR A 1 146 ? 21.300 0.728 -14.793 1.00 69.81 146 TYR A CA 1
ATOM 1208 C C . TYR A 1 146 ? 21.833 -0.547 -15.445 1.00 69.81 146 TYR A C 1
ATOM 1210 O O . TYR A 1 146 ? 22.777 -0.466 -16.225 1.00 69.81 146 TYR A O 1
ATOM 1218 N N . SER A 1 147 ? 21.242 -1.717 -15.167 1.00 72.88 147 SER A N 1
ATOM 1219 C CA . SER A 1 147 ? 21.744 -2.981 -15.729 1.00 72.88 147 SER A CA 1
ATOM 1220 C C . SER A 1 147 ? 21.710 -2.947 -17.259 1.00 72.88 147 SER A C 1
ATOM 1222 O O . SER A 1 147 ? 22.620 -3.444 -17.918 1.00 72.88 147 SER A O 1
ATOM 1224 N N . ARG A 1 148 ? 20.697 -2.281 -17.828 1.00 75.00 148 ARG A N 1
ATOM 1225 C CA . ARG A 1 148 ? 20.576 -2.057 -19.272 1.00 75.00 148 ARG A CA 1
ATOM 1226 C C . ARG A 1 148 ? 21.647 -1.115 -19.801 1.00 75.00 148 ARG A C 1
ATOM 1228 O O . ARG A 1 148 ? 22.243 -1.438 -20.820 1.00 75.00 148 ARG A O 1
ATOM 1235 N N . VAL A 1 149 ? 21.887 0.015 -19.134 1.00 79.06 149 VAL A N 1
ATOM 1236 C CA . VAL A 1 149 ? 22.935 0.972 -19.523 1.00 79.06 149 VAL A CA 1
ATOM 1237 C C . VAL A 1 149 ? 24.304 0.312 -19.439 1.00 79.06 149 VAL A C 1
ATOM 1239 O O . VAL A 1 149 ? 25.068 0.416 -20.384 1.00 79.06 149 VAL A O 1
ATOM 1242 N N . LEU A 1 150 ? 24.592 -0.439 -18.378 1.00 82.75 150 LEU A N 1
ATOM 1243 C CA . LEU A 1 150 ? 25.890 -1.079 -18.202 1.00 82.75 150 LEU A CA 1
ATOM 1244 C C . LEU A 1 150 ? 26.145 -2.171 -19.251 1.00 82.75 150 LEU A C 1
ATOM 1246 O O . LEU A 1 150 ? 27.218 -2.201 -19.851 1.00 82.75 150 LEU A O 1
ATOM 1250 N N . VAL A 1 151 ? 25.150 -3.027 -19.521 1.00 82.38 151 VAL A N 1
ATOM 1251 C CA . VAL A 1 151 ? 25.236 -4.030 -20.598 1.00 82.38 151 VAL A CA 1
ATOM 1252 C C . VAL A 1 151 ? 25.376 -3.346 -21.957 1.00 82.38 151 VAL A C 1
ATOM 1254 O O . VAL A 1 151 ? 26.210 -3.762 -22.754 1.00 82.38 151 VAL A O 1
ATOM 1257 N N . LEU A 1 152 ? 24.618 -2.277 -22.216 1.00 84.44 152 LEU A N 1
ATOM 1258 C CA . LEU A 1 152 ? 24.717 -1.515 -23.459 1.00 84.44 152 LEU A CA 1
ATOM 1259 C C . LEU A 1 152 ? 26.103 -0.882 -23.626 1.00 84.44 152 LEU A C 1
ATOM 1261 O O . LEU A 1 152 ? 26.680 -1.004 -24.699 1.00 84.44 152 LEU A O 1
ATOM 1265 N N . SER A 1 153 ? 26.666 -0.279 -22.578 1.00 86.81 153 SER A N 1
ATOM 1266 C CA . SER A 1 153 ? 28.018 0.292 -22.577 1.00 86.81 153 SER A CA 1
ATOM 1267 C C . SER A 1 153 ? 29.086 -0.772 -22.849 1.00 86.81 153 SER A C 1
ATOM 1269 O O . SER A 1 153 ? 29.988 -0.551 -23.658 1.00 86.81 153 SER A O 1
ATOM 1271 N N . ALA A 1 154 ? 28.974 -1.945 -22.214 1.00 87.25 154 ALA A N 1
ATOM 1272 C CA . ALA A 1 154 ? 29.916 -3.047 -22.403 1.00 87.25 154 ALA A CA 1
ATOM 1273 C C . ALA A 1 154 ? 29.837 -3.616 -23.828 1.00 87.25 154 ALA A C 1
ATOM 1275 O O . ALA A 1 154 ? 30.858 -3.769 -24.498 1.00 87.25 154 ALA A O 1
ATOM 1276 N N . VAL A 1 155 ? 28.619 -3.863 -24.319 1.00 87.50 155 VAL A N 1
ATOM 1277 C CA . VAL A 1 155 ? 28.365 -4.336 -25.686 1.00 87.50 155 VAL A CA 1
ATOM 1278 C C . VAL A 1 155 ? 28.783 -3.289 -26.721 1.00 87.50 155 VAL A C 1
ATOM 1280 O O . VAL A 1 155 ? 29.297 -3.666 -27.767 1.00 87.50 155 VAL A O 1
ATOM 1283 N N . PHE A 1 156 ? 28.635 -1.993 -26.435 1.00 88.44 156 PHE A N 1
ATOM 1284 C CA . PHE A 1 156 ? 29.119 -0.909 -27.293 1.00 88.44 156 PHE A CA 1
ATOM 1285 C C . PHE A 1 156 ? 30.642 -0.935 -27.436 1.00 88.44 156 PHE A C 1
ATOM 1287 O O . PHE A 1 156 ? 31.143 -0.939 -28.558 1.00 88.44 156 PHE A O 1
ATOM 1294 N N . CYS A 1 157 ? 31.382 -1.024 -26.326 1.00 87.81 157 CYS A N 1
ATOM 1295 C CA . CYS A 1 157 ? 32.847 -1.069 -26.359 1.00 87.81 157 CYS A CA 1
ATOM 1296 C C . CYS A 1 157 ? 33.366 -2.353 -27.033 1.00 87.81 157 CYS A C 1
ATOM 1298 O O . CYS A 1 157 ? 34.282 -2.302 -27.855 1.00 87.81 157 CYS A O 1
ATOM 1300 N N . LEU A 1 158 ? 32.744 -3.505 -26.752 1.00 86.62 158 LEU A N 1
ATOM 1301 C CA . LEU A 1 158 ? 33.066 -4.765 -27.431 1.00 86.62 158 LEU A CA 1
ATOM 1302 C C . LEU A 1 158 ? 32.731 -4.700 -28.927 1.00 86.62 158 LEU A C 1
ATOM 1304 O O . LEU A 1 158 ? 33.579 -5.022 -29.752 1.00 86.62 158 LEU A O 1
ATOM 1308 N N . GLY A 1 159 ? 31.549 -4.206 -29.292 1.00 85.56 159 GLY A N 1
ATOM 1309 C CA . GLY A 1 159 ? 31.134 -4.025 -30.683 1.00 85.56 159 GLY A CA 1
ATOM 1310 C C . GLY A 1 159 ? 32.105 -3.136 -31.459 1.00 85.56 159 GLY A C 1
ATOM 1311 O O . GLY A 1 159 ? 32.593 -3.531 -32.519 1.00 85.56 159 GLY A O 1
ATOM 1312 N N . ALA A 1 160 ? 32.468 -1.989 -30.881 1.00 84.69 160 ALA A N 1
ATOM 1313 C CA . ALA A 1 160 ? 33.435 -1.052 -31.447 1.00 84.69 160 ALA A CA 1
ATOM 1314 C C . ALA A 1 160 ? 34.821 -1.681 -31.672 1.00 84.69 160 ALA A C 1
ATOM 1316 O O . ALA A 1 160 ? 35.441 -1.427 -32.700 1.00 84.69 160 ALA A O 1
ATOM 1317 N N . THR A 1 161 ? 35.294 -2.544 -30.764 1.00 83.81 161 THR A N 1
ATOM 1318 C CA . THR A 1 161 ? 36.567 -3.266 -30.968 1.00 83.81 161 THR A CA 1
ATOM 1319 C C . THR A 1 161 ? 36.460 -4.369 -32.025 1.00 83.81 161 THR A C 1
ATOM 1321 O O . THR A 1 161 ? 37.401 -4.574 -32.787 1.00 83.81 161 THR A O 1
ATOM 1324 N N . THR A 1 162 ? 35.314 -5.051 -32.135 1.00 82.69 162 THR A N 1
ATOM 1325 C CA . THR A 1 162 ? 35.109 -6.103 -33.149 1.00 82.69 162 THR A CA 1
ATOM 1326 C C . THR A 1 162 ? 34.930 -5.571 -34.572 1.00 82.69 162 THR A C 1
ATOM 1328 O O . THR A 1 162 ? 35.254 -6.283 -35.519 1.00 82.69 162 THR A O 1
ATOM 1331 N N . LEU A 1 163 ? 34.484 -4.321 -34.747 1.00 77.38 163 LEU A N 1
ATOM 1332 C CA . LEU A 1 163 ? 34.354 -3.664 -36.059 1.00 77.38 163 LEU A CA 1
ATOM 1333 C C . LEU A 1 163 ? 35.678 -3.595 -36.833 1.00 77.38 163 LEU A C 1
ATOM 1335 O O . LEU A 1 163 ? 35.668 -3.662 -38.064 1.00 77.38 163 LEU A O 1
ATOM 1339 N N . GLN A 1 164 ? 36.810 -3.583 -36.122 1.00 70.50 164 GLN A N 1
ATOM 1340 C CA . GLN A 1 164 ? 38.138 -3.664 -36.727 1.00 70.50 164 GLN A CA 1
ATOM 1341 C C . GLN A 1 164 ? 38.324 -4.946 -37.553 1.00 70.50 164 GLN A C 1
ATOM 1343 O O . GLN A 1 164 ? 38.964 -4.913 -38.601 1.00 70.50 164 GLN A O 1
ATOM 1348 N N . LEU A 1 165 ? 37.734 -6.069 -37.124 1.00 72.69 165 LEU A N 1
ATOM 1349 C CA . LEU A 1 165 ? 37.815 -7.344 -37.850 1.00 72.69 165 LEU A CA 1
ATOM 1350 C C . LEU A 1 165 ? 37.087 -7.292 -39.202 1.00 72.69 165 LEU A C 1
ATOM 1352 O O . LEU A 1 165 ? 37.390 -8.081 -40.089 1.00 72.69 165 LEU A O 1
ATOM 1356 N N . VAL A 1 166 ? 36.145 -6.356 -39.359 1.00 69.69 166 VAL A N 1
ATOM 1357 C CA . VAL A 1 166 ? 35.364 -6.124 -40.586 1.00 69.69 166 VAL A CA 1
ATOM 1358 C C . VAL A 1 166 ? 35.980 -4.994 -41.435 1.00 69.69 166 VAL A C 1
ATOM 1360 O O . VAL A 1 166 ? 35.461 -4.653 -42.492 1.00 69.69 166 VAL A O 1
ATOM 1363 N N . GLY A 1 167 ? 37.111 -4.419 -41.005 1.00 65.38 167 GLY A N 1
ATOM 1364 C CA . GLY A 1 167 ? 37.811 -3.348 -41.721 1.00 65.38 167 GLY A CA 1
ATOM 1365 C C . GLY A 1 167 ? 37.278 -1.937 -41.446 1.00 65.38 167 GLY A C 1
ATOM 1366 O O . GLY A 1 167 ? 37.729 -0.992 -42.088 1.00 65.38 167 GLY A O 1
ATOM 1367 N N . PHE A 1 168 ? 36.355 -1.772 -40.491 1.00 66.56 168 PHE A N 1
ATOM 1368 C CA . PHE A 1 168 ? 35.921 -0.455 -40.021 1.00 66.56 168 PHE A CA 1
ATOM 1369 C C . PHE A 1 168 ? 36.826 0.024 -38.888 1.00 66.56 168 PHE A C 1
ATOM 1371 O O . PHE A 1 168 ? 36.924 -0.608 -37.835 1.00 66.56 168 PHE A O 1
ATOM 1378 N N . GLU A 1 169 ? 37.485 1.160 -39.098 1.00 68.44 169 GLU A N 1
ATOM 1379 C CA . GLU A 1 169 ? 38.381 1.746 -38.105 1.00 68.44 169 GLU A CA 1
ATOM 1380 C C . GLU A 1 169 ? 37.599 2.637 -37.123 1.00 68.44 169 GLU A C 1
ATOM 1382 O O . GLU A 1 169 ? 36.878 3.538 -37.561 1.00 68.44 169 GLU A O 1
ATOM 1387 N N . PRO A 1 170 ? 37.725 2.426 -35.799 1.00 67.19 170 PRO A N 1
ATOM 1388 C CA . PRO A 1 170 ? 37.049 3.259 -34.816 1.00 67.19 170 PRO A CA 1
ATOM 1389 C C . PRO A 1 170 ? 37.666 4.659 -34.773 1.00 67.19 170 PRO A C 1
ATOM 1391 O O . PRO A 1 170 ? 38.880 4.823 -34.639 1.00 67.19 170 PRO A O 1
ATOM 1394 N N . GLY A 1 171 ? 36.809 5.668 -34.883 1.00 74.31 171 GLY A N 1
ATOM 1395 C CA . GLY A 1 171 ? 37.197 7.069 -34.856 1.00 74.31 171 GLY A CA 1
ATOM 1396 C C . GLY A 1 171 ? 37.049 7.741 -33.486 1.00 74.31 171 GLY A C 1
ATOM 1397 O O . GLY A 1 171 ? 36.723 7.097 -32.482 1.00 74.31 171 GLY A O 1
ATOM 1398 N N . LEU A 1 172 ? 37.303 9.051 -33.436 1.00 78.88 172 LEU A N 1
ATOM 1399 C CA . LEU A 1 172 ? 37.342 9.841 -32.196 1.00 78.88 172 LEU A CA 1
ATOM 1400 C C . LEU A 1 172 ? 35.961 9.916 -31.530 1.00 78.88 172 LEU A C 1
ATOM 1402 O O . LEU A 1 172 ? 35.855 9.887 -30.304 1.00 78.88 172 LEU A O 1
ATOM 1406 N N . PHE A 1 173 ? 34.878 9.961 -32.312 1.00 81.19 173 PHE A N 1
ATOM 1407 C CA . PHE A 1 173 ? 33.532 10.025 -31.737 1.00 81.19 173 PHE A CA 1
ATOM 1408 C C . PHE A 1 173 ? 33.138 8.721 -31.041 1.00 81.19 173 PHE A C 1
ATOM 1410 O O . PHE A 1 173 ? 32.486 8.750 -29.995 1.00 81.19 173 PHE A O 1
ATOM 1417 N N . ILE A 1 174 ? 33.570 7.580 -31.585 1.00 84.25 174 ILE A N 1
ATOM 1418 C CA . ILE A 1 174 ? 33.305 6.262 -31.000 1.00 84.25 174 ILE A CA 1
ATOM 1419 C C . ILE A 1 174 ? 34.036 6.125 -29.660 1.00 84.25 174 ILE A C 1
ATOM 1421 O O . ILE A 1 174 ? 33.434 5.675 -28.682 1.00 84.25 174 ILE A O 1
ATOM 1425 N N . THR A 1 175 ? 35.296 6.563 -29.576 1.00 83.81 175 THR A N 1
ATOM 1426 C CA . THR A 1 175 ? 36.038 6.550 -28.309 1.00 83.81 175 THR A CA 1
ATOM 1427 C C . THR A 1 175 ? 35.482 7.536 -27.293 1.00 83.81 175 THR A C 1
ATOM 1429 O O . THR A 1 175 ? 35.277 7.140 -26.149 1.00 83.81 175 THR A O 1
ATOM 1432 N N . ALA A 1 176 ? 35.139 8.763 -27.694 1.00 85.75 176 ALA A N 1
ATOM 1433 C CA . ALA A 1 176 ? 34.549 9.758 -26.797 1.00 85.75 176 ALA A CA 1
ATOM 1434 C C . ALA A 1 176 ? 33.229 9.273 -26.169 1.00 85.75 176 ALA A C 1
ATOM 1436 O O . ALA A 1 176 ? 33.019 9.409 -24.960 1.00 85.75 176 ALA A O 1
ATOM 1437 N N . ILE A 1 177 ? 32.356 8.650 -26.968 1.00 87.38 177 ILE A N 1
ATOM 1438 C CA . ILE A 1 177 ? 31.101 8.065 -26.475 1.00 87.38 177 ILE A CA 1
ATOM 1439 C C . ILE A 1 177 ? 31.371 6.845 -25.594 1.00 87.38 177 ILE A C 1
ATOM 1441 O O . ILE A 1 177 ? 30.729 6.704 -24.553 1.00 87.38 177 ILE A O 1
ATOM 1445 N N . GLY A 1 178 ? 32.351 6.007 -25.945 1.00 87.19 178 GLY A N 1
ATOM 1446 C CA . GLY A 1 178 ? 32.802 4.899 -25.099 1.00 87.19 178 GLY A CA 1
ATOM 1447 C C . GLY A 1 178 ? 33.286 5.369 -23.722 1.00 87.19 178 GLY A C 1
ATOM 1448 O O . GLY A 1 178 ? 32.866 4.819 -22.700 1.00 87.19 178 GLY A O 1
ATOM 1449 N N . THR A 1 179 ? 34.095 6.431 -23.667 1.00 89.00 179 THR A N 1
ATOM 1450 C CA . THR A 1 179 ? 34.562 7.040 -22.412 1.00 89.00 179 THR A CA 1
ATOM 1451 C C . THR A 1 179 ? 33.393 7.589 -21.596 1.00 89.00 179 THR A C 1
ATOM 1453 O O . THR A 1 179 ? 33.295 7.314 -20.400 1.00 89.00 179 THR A O 1
ATOM 1456 N N . PHE A 1 180 ? 32.470 8.316 -22.230 1.00 90.19 180 PHE A N 1
ATOM 1457 C CA . PHE A 1 180 ? 31.301 8.887 -21.559 1.00 90.19 180 PHE A CA 1
ATOM 1458 C C . PHE A 1 180 ? 30.377 7.810 -20.969 1.00 90.19 180 PHE A C 1
ATOM 1460 O O . PHE A 1 180 ? 29.994 7.886 -19.799 1.00 90.19 180 PHE A O 1
ATOM 1467 N N . LEU A 1 181 ? 30.074 6.766 -21.747 1.00 88.00 181 LEU A N 1
ATOM 1468 C CA . LEU A 1 181 ? 29.283 5.612 -21.310 1.00 88.00 181 LEU A CA 1
ATOM 1469 C C . LEU A 1 181 ? 29.943 4.880 -20.137 1.00 88.00 181 LEU A C 1
ATOM 1471 O O . LEU A 1 181 ? 29.262 4.496 -19.180 1.00 88.00 181 LEU A O 1
ATOM 1475 N N . THR A 1 182 ? 31.267 4.723 -20.185 1.00 90.38 182 THR A N 1
ATOM 1476 C CA . THR A 1 182 ? 32.041 4.085 -19.113 1.00 90.38 182 THR A CA 1
ATOM 1477 C C . THR A 1 182 ? 32.007 4.918 -17.834 1.00 90.38 182 THR A C 1
ATOM 1479 O O . THR A 1 182 ? 31.741 4.375 -16.761 1.00 90.38 182 THR A O 1
ATOM 1482 N N . LEU A 1 183 ? 32.180 6.239 -17.942 1.00 89.56 183 LEU A N 1
ATOM 1483 C CA . LEU A 1 183 ? 32.127 7.157 -16.805 1.00 89.56 183 LEU A CA 1
ATOM 1484 C C . LEU A 1 183 ? 30.749 7.144 -16.128 1.00 89.56 183 LEU A C 1
ATOM 1486 O O . LEU A 1 183 ? 30.668 6.979 -14.912 1.00 89.56 183 LEU A O 1
ATOM 1490 N N . ILE A 1 184 ? 29.664 7.249 -16.905 1.00 86.25 184 ILE A N 1
ATOM 1491 C CA . ILE A 1 184 ? 28.293 7.180 -16.371 1.00 86.25 184 ILE A CA 1
ATOM 1492 C C . ILE A 1 184 ? 28.045 5.842 -15.677 1.00 86.25 184 ILE A C 1
ATOM 1494 O O . ILE A 1 184 ? 27.513 5.812 -14.566 1.00 86.25 184 ILE A O 1
ATOM 1498 N N . SER A 1 185 ? 28.436 4.737 -16.318 1.00 85.62 185 SER A N 1
ATOM 1499 C CA . SER A 1 185 ? 28.234 3.394 -15.763 1.00 85.62 185 SER A CA 1
ATOM 1500 C C . SER A 1 185 ? 28.999 3.218 -14.447 1.00 85.62 185 SER A C 1
ATOM 1502 O O . SER A 1 185 ? 28.463 2.645 -13.503 1.00 85.62 185 SER A O 1
ATOM 1504 N N . SER A 1 186 ? 30.213 3.770 -14.349 1.00 85.38 186 SER A N 1
ATOM 1505 C CA . SER A 1 186 ? 31.006 3.755 -13.117 1.00 85.38 186 SER A CA 1
ATOM 1506 C C . SER A 1 186 ? 30.400 4.630 -12.015 1.00 85.38 186 SER A C 1
ATOM 1508 O O . SER A 1 186 ? 30.342 4.201 -10.865 1.00 85.38 186 SER A O 1
ATOM 1510 N N . LEU A 1 187 ? 29.932 5.842 -12.334 1.00 83.38 187 LEU A N 1
ATOM 1511 C CA . LEU A 1 187 ? 29.335 6.752 -11.345 1.00 83.38 187 LEU A CA 1
ATOM 1512 C C . LEU A 1 187 ? 28.010 6.218 -10.790 1.00 83.38 187 LEU A C 1
ATOM 1514 O O . LEU A 1 187 ? 27.714 6.396 -9.610 1.00 83.38 187 LEU A O 1
ATOM 1518 N N . ALA A 1 188 ? 27.227 5.523 -11.616 1.00 77.44 188 ALA A N 1
ATOM 1519 C CA . ALA A 1 188 ? 25.950 4.954 -11.203 1.00 77.44 188 ALA A CA 1
ATOM 1520 C C . ALA A 1 188 ? 26.082 3.746 -10.249 1.00 77.44 188 ALA A C 1
ATOM 1522 O O . ALA A 1 188 ? 25.094 3.358 -9.624 1.00 77.44 188 ALA A O 1
ATOM 1523 N N . LEU A 1 189 ? 27.288 3.191 -10.072 1.00 76.50 189 LEU A N 1
ATOM 1524 C CA . LEU A 1 189 ? 27.552 2.090 -9.140 1.00 76.50 189 LEU A CA 1
ATOM 1525 C C . LEU A 1 189 ? 27.313 2.508 -7.682 1.00 76.50 189 LEU A C 1
ATOM 1527 O O . LEU A 1 189 ? 26.697 1.761 -6.924 1.00 76.50 189 LEU A O 1
ATOM 1531 N N . PHE A 1 190 ? 27.736 3.716 -7.301 1.00 73.56 190 PHE A N 1
ATOM 1532 C CA . PHE A 1 190 ? 27.607 4.217 -5.930 1.00 73.56 190 PHE A CA 1
ATOM 1533 C C . PHE A 1 190 ? 26.146 4.318 -5.440 1.00 73.56 190 PHE A C 1
ATOM 1535 O O . PHE A 1 190 ? 25.807 3.644 -4.462 1.00 73.56 190 PHE A O 1
ATOM 1542 N N . PRO A 1 191 ? 25.240 5.067 -6.107 1.00 69.94 191 PRO A N 1
ATOM 1543 C CA . PRO A 1 191 ? 23.846 5.163 -5.667 1.00 69.94 191 PRO A CA 1
ATOM 1544 C C . PRO A 1 191 ? 23.120 3.813 -5.723 1.00 69.94 191 PRO A C 1
ATOM 1546 O O . PRO A 1 191 ? 22.200 3.562 -4.946 1.00 69.94 191 PRO A O 1
ATOM 1549 N N . LEU A 1 192 ? 23.537 2.914 -6.615 1.00 70.06 192 LEU A N 1
ATOM 1550 C CA . LEU A 1 192 ? 22.953 1.585 -6.732 1.00 70.06 192 LEU A CA 1
ATOM 1551 C C . LEU A 1 192 ? 23.374 0.656 -5.593 1.00 70.06 192 LEU A C 1
ATOM 1553 O O . LEU A 1 192 ? 22.528 -0.056 -5.054 1.00 70.06 192 LEU A O 1
ATOM 1557 N N . GLY A 1 193 ? 24.654 0.690 -5.211 1.00 69.81 193 GLY A N 1
ATOM 1558 C CA . GLY A 1 193 ? 25.149 0.015 -4.016 1.00 69.81 193 GLY A CA 1
ATOM 1559 C C . GLY A 1 193 ? 24.392 0.490 -2.779 1.00 69.81 193 GLY A C 1
ATOM 1560 O O . GLY A 1 193 ? 23.883 -0.328 -2.018 1.00 69.81 193 GLY A O 1
ATOM 1561 N N . GLN A 1 194 ? 24.198 1.804 -2.635 1.00 70.56 194 GLN A N 1
ATOM 1562 C CA . GLN A 1 194 ? 23.406 2.365 -1.540 1.00 70.56 194 GLN A CA 1
ATOM 1563 C C . GLN A 1 194 ? 21.944 1.892 -1.570 1.00 70.56 194 GLN A C 1
ATOM 1565 O O . GLN A 1 194 ? 21.410 1.499 -0.537 1.00 70.56 194 GLN A O 1
ATOM 1570 N N . ARG A 1 195 ? 21.295 1.869 -2.743 1.00 70.50 195 ARG A N 1
ATOM 1571 C CA . ARG A 1 195 ? 19.916 1.366 -2.876 1.00 70.50 195 ARG A CA 1
ATOM 1572 C C . ARG A 1 195 ? 19.803 -0.108 -2.477 1.00 70.50 195 ARG A C 1
ATOM 1574 O O . ARG A 1 195 ? 18.847 -0.491 -1.814 1.00 70.50 195 ARG A O 1
ATOM 1581 N N . LEU A 1 196 ? 20.794 -0.915 -2.847 1.00 69.25 196 LEU A N 1
ATOM 1582 C CA . LEU A 1 196 ? 20.914 -2.317 -2.450 1.00 69.25 196 LEU A CA 1
ATOM 1583 C C . LEU A 1 196 ? 20.974 -2.494 -0.931 1.00 69.25 196 LEU A C 1
ATOM 1585 O O . LEU A 1 196 ? 20.267 -3.345 -0.394 1.00 69.25 196 LEU A O 1
ATOM 1589 N N . PHE A 1 197 ? 21.778 -1.674 -0.251 1.00 68.69 197 PHE A N 1
ATOM 1590 C CA . PHE A 1 197 ? 21.864 -1.679 1.209 1.00 68.69 197 PHE A CA 1
ATOM 1591 C C . PHE A 1 197 ? 20.578 -1.174 1.870 1.00 68.69 197 PHE A C 1
ATOM 1593 O O . PHE A 1 197 ? 20.113 -1.757 2.843 1.00 68.69 197 PHE A O 1
ATOM 1600 N N . ASN A 1 198 ? 19.951 -0.150 1.299 1.00 67.44 198 ASN A N 1
ATOM 1601 C CA . ASN A 1 198 ? 18.682 0.392 1.777 1.00 67.44 198 ASN A CA 1
ATOM 1602 C C . ASN A 1 198 ? 17.543 -0.641 1.750 1.00 67.44 198 ASN A C 1
ATOM 1604 O O . ASN A 1 198 ? 16.678 -0.622 2.619 1.00 67.44 198 ASN A O 1
ATOM 1608 N N . PHE A 1 199 ? 17.561 -1.584 0.805 1.00 68.31 199 PHE A N 1
ATOM 1609 C CA . PHE A 1 199 ? 16.571 -2.662 0.751 1.00 68.31 199 PHE A CA 1
ATOM 1610 C C . PHE A 1 199 ? 16.650 -3.662 1.912 1.00 68.31 199 PHE A C 1
ATOM 1612 O O . PHE A 1 199 ? 15.671 -4.369 2.152 1.00 68.31 199 PHE A O 1
ATOM 1619 N N . PHE A 1 200 ? 17.761 -3.706 2.656 1.00 68.69 200 PHE A N 1
ATOM 1620 C CA . PHE A 1 200 ? 17.816 -4.490 3.893 1.00 68.69 200 PHE A CA 1
ATOM 1621 C C . PHE A 1 200 ? 16.908 -3.907 4.973 1.00 68.69 200 PHE A C 1
ATOM 1623 O O . PHE A 1 200 ? 16.450 -4.639 5.848 1.00 68.69 200 PHE A O 1
ATOM 1630 N N . ASN A 1 201 ? 16.633 -2.602 4.917 1.00 74.00 201 ASN A N 1
ATOM 1631 C CA . ASN A 1 201 ? 15.667 -1.988 5.803 1.00 74.00 201 ASN A CA 1
ATOM 1632 C C . ASN A 1 201 ? 14.256 -2.272 5.272 1.00 74.00 201 ASN A C 1
ATOM 1634 O O . ASN A 1 201 ? 13.781 -1.639 4.326 1.00 74.00 201 ASN A O 1
ATOM 1638 N N . LEU A 1 202 ? 13.581 -3.232 5.905 1.00 78.94 202 LEU A N 1
ATOM 1639 C CA . LEU A 1 202 ? 12.235 -3.647 5.523 1.00 78.94 202 LEU A CA 1
ATOM 1640 C C . LEU A 1 202 ? 11.215 -2.498 5.595 1.00 78.94 202 LEU A C 1
ATOM 1642 O O . LEU A 1 202 ? 10.319 -2.449 4.753 1.00 78.94 202 LEU A O 1
ATOM 1646 N N . ASN A 1 203 ? 11.390 -1.531 6.506 1.00 81.56 203 ASN A N 1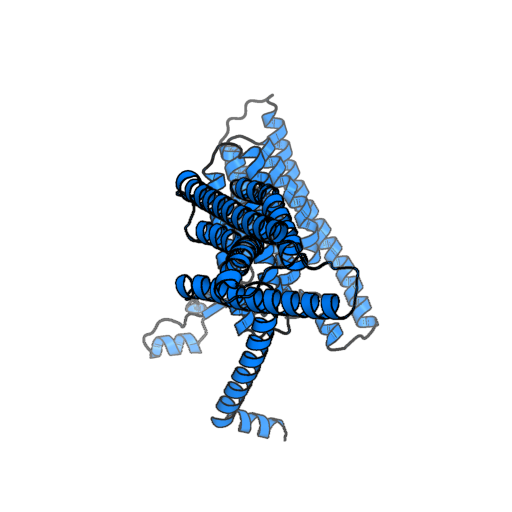
ATOM 1647 C CA . ASN A 1 203 ? 10.542 -0.332 6.554 1.00 81.56 203 ASN A CA 1
ATOM 1648 C C . ASN A 1 203 ? 10.748 0.533 5.307 1.00 81.56 203 ASN A C 1
ATOM 1650 O O . ASN A 1 203 ? 9.794 1.028 4.712 1.00 81.56 203 ASN A O 1
ATOM 1654 N N . GLN A 1 204 ? 12.000 0.695 4.867 1.00 81.00 204 GLN A N 1
ATOM 1655 C CA . GLN A 1 204 ? 12.289 1.459 3.657 1.00 81.00 204 GLN A CA 1
ATOM 1656 C C . GLN A 1 204 ? 11.715 0.771 2.417 1.00 81.00 204 GLN A C 1
ATOM 1658 O O . GLN A 1 204 ? 11.110 1.447 1.589 1.00 81.00 204 GLN A O 1
ATOM 1663 N N . LEU A 1 205 ? 11.836 -0.557 2.320 1.00 81.19 205 LEU A N 1
ATOM 1664 C CA . LEU A 1 205 ? 11.233 -1.347 1.243 1.00 81.19 205 LEU A CA 1
ATOM 1665 C C . LEU A 1 205 ? 9.699 -1.217 1.220 1.00 81.19 205 LEU A C 1
ATOM 1667 O O . LEU A 1 205 ? 9.110 -1.021 0.151 1.00 81.19 205 LEU A O 1
ATOM 1671 N N . ALA A 1 206 ? 9.055 -1.301 2.388 1.00 84.62 206 ALA A N 1
ATOM 1672 C CA . ALA A 1 206 ? 7.613 -1.119 2.523 1.00 84.62 206 ALA A CA 1
ATOM 1673 C C . ALA A 1 206 ? 7.180 0.266 2.019 1.00 84.62 206 ALA A C 1
ATOM 1675 O O . ALA A 1 206 ? 6.297 0.367 1.161 1.00 84.62 206 ALA A O 1
ATOM 1676 N N . ARG A 1 207 ? 7.866 1.317 2.474 1.00 85.06 207 ARG A N 1
ATOM 1677 C CA . ARG A 1 207 ? 7.531 2.708 2.166 1.00 85.06 207 ARG A CA 1
ATOM 1678 C C . ARG A 1 207 ? 7.853 3.131 0.733 1.00 85.06 207 ARG A C 1
ATOM 1680 O O . ARG A 1 207 ? 7.078 3.884 0.146 1.00 85.06 207 ARG A O 1
ATOM 1687 N N . SER A 1 208 ? 8.983 2.702 0.166 1.00 79.75 208 SER A N 1
ATOM 1688 C CA . SER A 1 208 ? 9.424 3.181 -1.152 1.00 79.75 208 SER A CA 1
ATOM 1689 C C . SER A 1 208 ? 8.840 2.389 -2.318 1.00 79.75 208 SER A C 1
ATOM 1691 O O . SER A 1 208 ? 8.593 2.978 -3.366 1.00 79.75 208 SER A O 1
ATOM 1693 N N . GLU A 1 209 ? 8.600 1.084 -2.154 1.00 80.38 209 GLU A N 1
ATOM 1694 C CA . GLU A 1 209 ? 8.194 0.220 -3.273 1.00 80.38 209 GLU A CA 1
ATOM 1695 C C . GLU A 1 209 ? 6.785 -0.358 -3.107 1.00 80.38 209 GLU A C 1
ATOM 1697 O O . GLU A 1 209 ? 5.990 -0.350 -4.052 1.00 80.38 209 GLU A O 1
ATOM 1702 N N . ILE A 1 210 ? 6.446 -0.869 -1.920 1.00 86.62 210 ILE A N 1
ATOM 1703 C CA . ILE A 1 210 ? 5.179 -1.590 -1.722 1.00 86.62 210 ILE A CA 1
ATOM 1704 C C . ILE A 1 210 ? 4.013 -0.611 -1.589 1.00 86.62 210 ILE A C 1
ATOM 1706 O O . ILE A 1 210 ? 3.013 -0.756 -2.296 1.00 86.62 210 ILE A O 1
ATOM 1710 N N . LEU A 1 211 ? 4.148 0.412 -0.745 1.00 89.50 211 LEU A N 1
ATOM 1711 C CA . LEU A 1 211 ? 3.086 1.378 -0.485 1.00 89.50 211 LEU A CA 1
ATOM 1712 C C . LEU A 1 211 ? 2.665 2.153 -1.754 1.00 89.50 211 LEU A C 1
ATOM 1714 O O . LEU A 1 211 ? 1.472 2.134 -2.079 1.00 89.50 211 LEU A O 1
ATOM 1718 N N . PRO A 1 212 ? 3.585 2.733 -2.559 1.00 88.38 212 PRO A N 1
ATOM 1719 C CA . PRO A 1 212 ? 3.210 3.411 -3.801 1.00 88.38 212 PRO A CA 1
ATOM 1720 C C . PRO A 1 212 ? 2.614 2.452 -4.832 1.00 88.38 212 PRO A C 1
ATOM 1722 O O . PRO A 1 212 ? 1.730 2.827 -5.603 1.00 88.38 212 PRO A O 1
ATOM 1725 N N . ARG A 1 213 ? 3.055 1.187 -4.841 1.00 87.81 213 ARG A N 1
ATOM 1726 C CA . ARG A 1 213 ? 2.477 0.160 -5.710 1.00 87.81 213 ARG A CA 1
ATOM 1727 C C . ARG A 1 213 ? 1.025 -0.134 -5.339 1.00 87.81 213 ARG A C 1
ATOM 1729 O O . ARG A 1 213 ? 0.210 -0.261 -6.251 1.00 87.81 213 ARG A O 1
ATOM 1736 N N . ILE A 1 214 ? 0.694 -0.245 -4.051 1.00 92.88 214 ILE A N 1
ATOM 1737 C CA . ILE A 1 214 ? -0.694 -0.437 -3.606 1.00 92.88 214 ILE A CA 1
ATOM 1738 C C . ILE A 1 214 ? -1.529 0.792 -3.985 1.00 92.88 214 ILE A C 1
ATOM 1740 O O . ILE A 1 214 ? -2.552 0.628 -4.650 1.00 92.88 214 ILE A O 1
ATOM 1744 N N . ALA A 1 215 ? -1.060 2.001 -3.655 1.00 92.75 215 ALA A N 1
ATOM 1745 C CA . ALA A 1 215 ? -1.743 3.260 -3.968 1.00 92.75 215 ALA A CA 1
ATOM 1746 C C . ALA A 1 215 ? -2.043 3.401 -5.470 1.00 92.75 215 ALA A C 1
ATOM 1748 O O . ALA A 1 215 ? -3.187 3.607 -5.865 1.00 92.75 215 ALA A O 1
ATOM 1749 N N . HIS A 1 216 ? -1.056 3.139 -6.331 1.00 90.94 216 HIS A N 1
ATOM 1750 C CA . HIS A 1 216 ? -1.248 3.160 -7.781 1.00 90.94 216 HIS A CA 1
ATOM 1751 C C . HIS A 1 216 ? -2.337 2.183 -8.257 1.00 90.94 216 HIS A C 1
ATOM 1753 O O . HIS A 1 216 ? -3.089 2.466 -9.193 1.00 90.94 216 HIS A O 1
ATOM 1759 N N . HIS A 1 217 ? -2.430 1.002 -7.638 1.00 92.31 217 HIS A N 1
ATOM 1760 C CA . HIS A 1 217 ? -3.471 0.046 -7.995 1.00 92.31 217 HIS A CA 1
ATOM 1761 C C . HIS A 1 217 ? -4.846 0.411 -7.413 1.00 92.31 217 HIS A C 1
ATOM 1763 O O . HIS A 1 217 ? -5.832 0.118 -8.087 1.00 92.31 217 HIS A O 1
ATOM 1769 N N . ILE A 1 218 ? -4.918 1.099 -6.266 1.00 93.38 218 ILE A N 1
ATOM 1770 C CA . ILE A 1 218 ? -6.153 1.721 -5.751 1.00 93.38 218 ILE A CA 1
ATOM 1771 C C . ILE A 1 218 ? -6.655 2.773 -6.745 1.00 93.38 218 ILE A C 1
ATOM 1773 O O . ILE A 1 218 ? -7.792 2.686 -7.196 1.00 93.38 218 ILE A O 1
ATOM 1777 N N . GLU A 1 219 ? -5.798 3.706 -7.167 1.00 91.56 219 GLU A N 1
ATOM 1778 C CA . GLU A 1 219 ? -6.144 4.741 -8.154 1.00 91.56 219 GLU A CA 1
ATOM 1779 C C . GLU A 1 219 ? -6.601 4.137 -9.488 1.00 91.56 219 GLU A C 1
ATOM 1781 O O . GLU A 1 219 ? -7.545 4.614 -10.117 1.00 91.56 219 GLU A O 1
ATOM 1786 N N . GLY A 1 220 ? -5.956 3.049 -9.919 1.00 87.75 220 GLY A N 1
ATOM 1787 C CA . GLY A 1 220 ? -6.362 2.319 -11.115 1.00 87.75 220 GLY A CA 1
ATOM 1788 C C . GLY A 1 220 ? -7.721 1.624 -10.985 1.00 87.75 220 GLY A C 1
ATOM 1789 O O . GLY A 1 220 ? -8.445 1.541 -11.974 1.00 87.75 220 GLY A O 1
ATOM 1790 N N . ALA A 1 221 ? -8.094 1.149 -9.794 1.00 90.06 221 ALA A N 1
ATOM 1791 C CA . ALA A 1 221 ? -9.426 0.596 -9.540 1.00 90.06 221 ALA A CA 1
ATOM 1792 C C . ALA A 1 221 ? -10.499 1.687 -9.375 1.00 90.06 221 ALA A C 1
ATOM 1794 O O . ALA A 1 221 ? -11.644 1.473 -9.755 1.00 90.06 221 ALA A O 1
ATOM 1795 N N . ALA A 1 222 ? -10.112 2.854 -8.858 1.00 88.44 222 ALA A N 1
ATOM 1796 C CA . ALA A 1 222 ? -10.958 4.026 -8.644 1.00 88.44 222 ALA A CA 1
ATOM 1797 C C . ALA A 1 222 ? -11.176 4.881 -9.908 1.00 88.44 222 ALA A C 1
ATOM 1799 O O . ALA A 1 222 ? -11.882 5.887 -9.868 1.00 88.44 222 ALA A O 1
ATOM 1800 N N . ASN A 1 223 ? -10.537 4.545 -11.032 1.00 86.31 223 ASN A N 1
ATOM 1801 C CA . ASN A 1 223 ? -10.671 5.319 -12.260 1.00 86.31 223 ASN A CA 1
ATOM 1802 C C . ASN A 1 223 ? -11.990 4.968 -12.975 1.00 86.31 223 ASN A C 1
ATOM 1804 O O . ASN A 1 223 ? -12.111 3.844 -13.468 1.00 86.31 223 ASN A O 1
ATOM 1808 N N . PRO A 1 224 ? -12.927 5.922 -13.139 1.00 79.00 224 PRO A N 1
ATOM 1809 C CA . PRO A 1 224 ? -14.237 5.658 -13.742 1.00 79.00 224 PRO A CA 1
ATOM 1810 C C . PRO A 1 224 ? -14.159 5.267 -15.224 1.00 79.00 224 PRO A C 1
ATOM 1812 O O . PRO A 1 224 ? -15.099 4.700 -15.768 1.00 79.00 224 PRO A O 1
ATOM 1815 N N . ASN A 1 225 ? -13.039 5.552 -15.897 1.00 80.25 225 ASN A N 1
ATOM 1816 C CA . ASN A 1 225 ? -12.843 5.188 -17.302 1.00 80.25 225 ASN A CA 1
ATOM 1817 C C . ASN A 1 225 ? -12.442 3.719 -17.498 1.00 80.25 225 ASN A C 1
ATOM 1819 O O . ASN A 1 225 ? -12.325 3.269 -18.637 1.00 80.25 225 ASN A O 1
ATOM 1823 N N . ASN A 1 226 ? -12.147 2.992 -16.420 1.00 81.38 226 ASN A N 1
ATOM 1824 C CA . ASN A 1 226 ? -11.688 1.614 -16.502 1.00 81.38 226 ASN A CA 1
ATOM 1825 C C . ASN A 1 226 ? -12.878 0.653 -16.413 1.00 81.38 226 ASN A C 1
ATOM 1827 O O . ASN A 1 226 ? -13.717 0.775 -15.525 1.00 81.38 226 ASN A O 1
ATOM 1831 N N . SER A 1 227 ? -12.920 -0.363 -17.279 1.00 84.25 227 SER A N 1
ATOM 1832 C CA . SER A 1 227 ? -13.892 -1.451 -17.129 1.00 84.25 227 SER A CA 1
ATOM 1833 C C . SER A 1 227 ? -13.740 -2.192 -15.797 1.00 84.25 227 SER A C 1
ATOM 1835 O O . SER A 1 227 ? -12.636 -2.352 -15.266 1.00 84.25 227 SER A O 1
ATOM 1837 N N . ILE A 1 228 ? -14.845 -2.774 -15.322 1.00 85.69 228 ILE A N 1
ATOM 1838 C CA . ILE A 1 228 ? -14.890 -3.627 -14.123 1.00 85.69 228 ILE A CA 1
ATOM 1839 C C . ILE A 1 228 ? -13.817 -4.727 -14.178 1.00 85.69 228 ILE A C 1
ATOM 1841 O O . ILE A 1 228 ? -13.143 -5.006 -13.191 1.00 85.69 228 ILE A O 1
ATOM 1845 N N . SER A 1 229 ? -13.582 -5.330 -15.346 1.00 84.62 229 SER A N 1
ATOM 1846 C CA . SER A 1 229 ? -12.519 -6.327 -15.537 1.00 84.62 229 SER A CA 1
ATOM 1847 C C . SER A 1 229 ? -11.114 -5.793 -15.259 1.00 84.62 229 SER A C 1
ATOM 1849 O O . SER A 1 229 ? -10.283 -6.515 -14.704 1.00 84.62 229 SER A O 1
ATOM 1851 N N . LEU A 1 230 ? -10.836 -4.543 -15.635 1.00 86.19 230 LEU A N 1
ATOM 1852 C CA . LEU A 1 230 ? -9.555 -3.904 -15.364 1.00 86.19 230 LEU A CA 1
ATOM 1853 C C . LEU A 1 230 ? -9.447 -3.528 -13.880 1.00 86.19 230 LEU A C 1
ATOM 1855 O O . LEU A 1 230 ? -8.421 -3.818 -13.264 1.00 86.19 230 LEU A O 1
ATOM 1859 N N . ALA A 1 231 ? -10.519 -3.008 -13.276 1.00 86.75 231 ALA A N 1
ATOM 1860 C CA . ALA A 1 231 ? -10.596 -2.792 -11.829 1.00 86.75 231 ALA A CA 1
ATOM 1861 C C . ALA A 1 231 ? -10.339 -4.093 -11.036 1.00 86.75 231 ALA A C 1
ATOM 1863 O O . ALA A 1 231 ? -9.576 -4.095 -10.071 1.00 86.75 231 ALA A O 1
ATOM 1864 N N . ASN A 1 232 ? -10.851 -5.236 -11.505 1.00 89.81 232 ASN A N 1
ATOM 1865 C CA . ASN A 1 232 ? -10.592 -6.551 -10.902 1.00 89.81 232 ASN A CA 1
ATOM 1866 C C . ASN A 1 232 ? -9.120 -6.976 -11.006 1.00 89.81 232 ASN A C 1
ATOM 1868 O O . ASN A 1 232 ? -8.566 -7.562 -10.075 1.00 89.81 232 ASN A O 1
ATOM 1872 N N . HIS A 1 233 ? -8.461 -6.681 -12.131 1.00 89.81 233 HIS A N 1
ATOM 1873 C CA . HIS A 1 233 ? -7.022 -6.900 -12.260 1.00 89.81 233 HIS A CA 1
ATOM 1874 C C . HIS A 1 233 ? -6.244 -6.035 -11.256 1.00 89.81 233 HIS A C 1
ATOM 1876 O O . HIS A 1 233 ? -5.358 -6.544 -10.567 1.00 89.81 233 HIS A O 1
ATOM 1882 N N . HIS A 1 234 ? -6.609 -4.756 -11.127 1.00 90.81 234 HIS A N 1
ATOM 1883 C CA . HIS A 1 234 ? -6.035 -3.855 -10.130 1.00 90.81 234 HIS A CA 1
ATOM 1884 C C . HIS A 1 234 ? -6.244 -4.363 -8.696 1.00 90.81 234 HIS A C 1
ATOM 1886 O O . HIS A 1 234 ? -5.271 -4.413 -7.947 1.00 90.81 234 HIS A O 1
ATOM 1892 N N . SER A 1 235 ? -7.444 -4.846 -8.355 1.00 91.25 235 SER A N 1
ATOM 1893 C CA . SER A 1 235 ? -7.749 -5.505 -7.072 1.00 91.25 235 SER A CA 1
ATOM 1894 C C . SER A 1 235 ? -6.796 -6.665 -6.779 1.00 91.25 235 SER A C 1
ATOM 1896 O O . SER A 1 235 ? -6.148 -6.701 -5.732 1.00 91.25 235 SER A O 1
ATOM 1898 N N . LYS A 1 236 ? -6.622 -7.586 -7.735 1.00 91.25 236 LYS A N 1
ATOM 1899 C CA . LYS A 1 236 ? -5.750 -8.755 -7.551 1.00 91.25 236 LYS A CA 1
ATOM 1900 C C . LYS A 1 236 ? -4.294 -8.361 -7.291 1.00 91.25 236 LYS A C 1
ATOM 1902 O O . LYS A 1 236 ? -3.637 -8.959 -6.439 1.00 91.25 236 LYS A O 1
ATOM 1907 N N . VAL A 1 237 ? -3.777 -7.371 -8.023 1.00 88.69 237 VAL A N 1
ATOM 1908 C CA . VAL A 1 237 ? -2.387 -6.922 -7.855 1.00 88.69 237 VAL A CA 1
ATOM 1909 C C . VAL A 1 237 ? -2.210 -6.120 -6.564 1.00 88.69 237 VAL A C 1
ATOM 1911 O O . VAL A 1 237 ? -1.212 -6.326 -5.873 1.00 88.69 237 VAL A O 1
ATOM 1914 N N . ALA A 1 238 ? -3.171 -5.259 -6.215 1.00 93.38 238 ALA A N 1
ATOM 1915 C CA . ALA A 1 238 ? -3.180 -4.529 -4.950 1.00 93.38 238 ALA A CA 1
ATOM 1916 C C . ALA A 1 238 ? -3.187 -5.491 -3.758 1.00 93.38 238 ALA A C 1
ATOM 1918 O O . ALA A 1 238 ? -2.369 -5.343 -2.858 1.00 93.38 238 ALA A O 1
ATOM 1919 N N . ARG A 1 239 ? -4.031 -6.529 -3.793 1.00 92.38 239 ARG A N 1
ATOM 1920 C CA . ARG A 1 239 ? -4.119 -7.538 -2.732 1.00 92.38 239 ARG A CA 1
ATOM 1921 C C . ARG A 1 239 ? -2.812 -8.300 -2.543 1.00 92.38 239 ARG A C 1
ATOM 1923 O O . ARG A 1 239 ? -2.354 -8.438 -1.418 1.00 92.38 239 ARG A O 1
ATOM 1930 N N . SER A 1 240 ? -2.167 -8.715 -3.633 1.00 90.00 240 SER A N 1
ATOM 1931 C CA . SER A 1 240 ? -0.851 -9.361 -3.554 1.00 90.00 240 SER A CA 1
ATOM 1932 C C . SER A 1 240 ? 0.226 -8.432 -2.980 1.00 90.00 240 SER A C 1
ATOM 1934 O O . SER A 1 240 ? 1.063 -8.893 -2.213 1.00 90.00 240 SER A O 1
ATOM 1936 N N . ALA A 1 241 ? 0.219 -7.141 -3.325 1.00 89.31 241 ALA A N 1
ATOM 1937 C CA . ALA A 1 241 ? 1.159 -6.174 -2.754 1.00 89.31 241 ALA A CA 1
ATOM 1938 C C . ALA A 1 241 ? 0.851 -5.877 -1.274 1.00 89.31 241 ALA A C 1
ATOM 1940 O O . ALA A 1 241 ? 1.763 -5.738 -0.467 1.00 89.31 241 ALA A O 1
ATOM 1941 N N . PHE A 1 242 ? -0.425 -5.846 -0.895 1.00 94.19 242 PHE A N 1
ATOM 1942 C CA . PHE A 1 242 ? -0.843 -5.690 0.494 1.00 94.19 242 PHE A CA 1
ATOM 1943 C C . PHE A 1 242 ? -0.471 -6.909 1.352 1.00 94.19 242 PHE A C 1
ATOM 1945 O O . PHE A 1 242 ? 0.029 -6.748 2.458 1.00 94.19 242 PHE A O 1
ATOM 1952 N N . GLU A 1 243 ? -0.593 -8.129 0.823 1.00 92.88 243 GLU A N 1
ATOM 1953 C CA . GLU A 1 243 ? -0.084 -9.340 1.484 1.00 92.88 243 GLU A CA 1
ATOM 1954 C C . GLU A 1 243 ? 1.435 -9.282 1.721 1.00 92.88 243 GLU A C 1
ATOM 1956 O O . GLU A 1 243 ? 1.915 -9.804 2.725 1.00 92.88 243 GLU A O 1
ATOM 1961 N N . GLN A 1 244 ? 2.198 -8.632 0.833 1.00 89.31 244 GLN A N 1
ATOM 1962 C CA . GLN A 1 244 ? 3.634 -8.398 1.040 1.00 89.31 244 GLN A CA 1
ATOM 1963 C C . GLN A 1 244 ? 3.889 -7.427 2.193 1.00 89.31 244 GLN A C 1
ATOM 1965 O O . GLN A 1 244 ? 4.779 -7.681 3.001 1.00 89.31 244 GLN A O 1
ATOM 1970 N N . LEU A 1 245 ? 3.093 -6.357 2.297 1.00 92.38 245 LEU A N 1
ATOM 1971 C CA . LEU A 1 245 ? 3.155 -5.429 3.427 1.00 92.38 245 LEU A CA 1
ATOM 1972 C C . LEU A 1 245 ? 2.842 -6.145 4.748 1.00 92.38 245 LEU A C 1
ATOM 1974 O O . LEU A 1 245 ? 3.607 -6.023 5.699 1.00 92.38 245 LEU A O 1
ATOM 1978 N N . CYS A 1 246 ? 1.778 -6.955 4.783 1.00 92.19 246 CYS A N 1
ATOM 1979 C CA . CYS A 1 246 ? 1.429 -7.749 5.962 1.00 92.19 246 CYS A CA 1
ATOM 1980 C C . CYS A 1 246 ? 2.529 -8.742 6.345 1.00 92.19 246 CYS A C 1
ATOM 1982 O O . CYS A 1 246 ? 2.830 -8.888 7.522 1.00 92.19 246 CYS A O 1
ATOM 1984 N N . TYR A 1 247 ? 3.159 -9.395 5.368 1.00 90.06 247 TYR A N 1
ATOM 1985 C CA . TYR A 1 247 ? 4.272 -10.301 5.642 1.00 90.06 247 TYR A CA 1
ATOM 1986 C C . TYR A 1 247 ? 5.492 -9.570 6.221 1.00 90.06 247 TYR A C 1
ATOM 1988 O O . TYR A 1 247 ? 6.140 -10.090 7.128 1.00 90.06 247 TYR A O 1
ATOM 1996 N N . ILE A 1 248 ? 5.817 -8.377 5.707 1.00 87.75 248 ILE A N 1
ATOM 1997 C CA . ILE A 1 248 ? 6.893 -7.550 6.267 1.00 87.75 248 ILE A CA 1
ATOM 1998 C C . ILE A 1 248 ? 6.565 -7.174 7.708 1.00 87.75 248 ILE A C 1
ATOM 2000 O O . ILE A 1 248 ? 7.408 -7.360 8.578 1.00 87.75 248 ILE A O 1
ATOM 2004 N N . ASP A 1 249 ? 5.342 -6.715 7.960 1.00 90.19 249 ASP A N 1
ATOM 2005 C CA . ASP A 1 249 ? 4.859 -6.406 9.303 1.00 90.19 249 ASP A CA 1
ATOM 2006 C C . ASP A 1 249 ? 4.995 -7.612 10.253 1.00 90.19 249 ASP A C 1
ATOM 2008 O O . ASP A 1 249 ? 5.658 -7.518 11.284 1.00 90.19 249 ASP A O 1
ATOM 2012 N N . ASP A 1 250 ? 4.490 -8.783 9.856 1.00 89.88 250 ASP A N 1
ATOM 2013 C CA . ASP A 1 250 ? 4.613 -10.028 10.627 1.00 89.88 250 ASP A CA 1
ATOM 2014 C C . ASP A 1 250 ? 6.076 -10.392 10.923 1.00 89.88 250 ASP A C 1
ATOM 2016 O O . ASP A 1 250 ? 6.413 -10.825 12.030 1.00 89.88 250 ASP A O 1
ATOM 2020 N N . ARG A 1 251 ? 6.980 -10.179 9.957 1.00 84.94 251 ARG A N 1
ATOM 2021 C CA . ARG A 1 251 ? 8.409 -10.411 10.178 1.00 84.94 251 ARG A CA 1
ATOM 2022 C C . ARG A 1 251 ? 8.943 -9.424 11.228 1.00 84.94 251 ARG A C 1
ATOM 2024 O O . ARG A 1 251 ? 9.588 -9.854 12.190 1.00 84.94 251 ARG A O 1
ATOM 2031 N N . MET A 1 252 ? 8.697 -8.132 11.041 1.00 83.38 252 MET A N 1
ATOM 2032 C CA . MET A 1 252 ? 9.225 -7.073 11.905 1.00 83.38 252 MET A CA 1
ATOM 2033 C C . MET A 1 252 ? 8.741 -7.233 13.348 1.00 83.38 252 MET A C 1
ATOM 2035 O O . MET A 1 252 ? 9.533 -7.084 14.271 1.00 83.38 252 MET A O 1
ATOM 2039 N N . LYS A 1 253 ? 7.488 -7.658 13.546 1.00 84.00 253 LYS A N 1
ATOM 2040 C CA . LYS A 1 253 ? 6.938 -8.030 14.860 1.00 84.00 253 LYS A CA 1
ATOM 2041 C C . LYS A 1 253 ? 7.700 -9.181 15.520 1.00 84.00 253 LYS A C 1
ATOM 2043 O O . LYS A 1 253 ? 7.961 -9.150 16.719 1.00 84.00 253 LYS A O 1
ATOM 2048 N N . GLY A 1 254 ? 8.103 -10.186 14.739 1.00 79.31 254 GLY A N 1
ATOM 2049 C CA . GLY A 1 254 ? 8.918 -11.304 15.227 1.00 79.31 254 GLY A CA 1
ATOM 2050 C C . GLY A 1 254 ? 10.377 -10.936 15.539 1.00 79.31 254 GLY A C 1
ATOM 2051 O O . GLY A 1 254 ? 11.075 -11.679 16.231 1.00 79.31 254 GLY A O 1
ATOM 2052 N N . GLU A 1 255 ? 10.875 -9.813 15.023 1.00 74.94 255 GLU A N 1
ATOM 2053 C CA . GLU A 1 255 ? 12.192 -9.251 15.327 1.00 74.94 255 GLU A CA 1
ATOM 2054 C C . GLU A 1 255 ? 12.064 -8.321 16.550 1.00 74.94 255 GLU A C 1
ATOM 2056 O O . GLU A 1 255 ? 11.894 -7.116 16.425 1.00 74.94 255 GLU A O 1
ATOM 2061 N N . LYS A 1 256 ? 12.149 -8.878 17.771 1.00 69.12 256 LYS A N 1
ATOM 2062 C CA . LYS A 1 256 ? 11.998 -8.112 19.033 1.00 69.12 256 LYS A CA 1
ATOM 2063 C C . LYS A 1 256 ? 12.971 -6.928 19.198 1.00 69.12 256 LYS A C 1
ATOM 2065 O O . LYS A 1 256 ? 12.786 -6.084 20.069 1.00 69.12 256 LYS A O 1
ATOM 2070 N N . VAL A 1 257 ? 14.026 -6.867 18.388 1.00 72.81 257 VAL A N 1
ATOM 2071 C CA . VAL A 1 257 ? 15.034 -5.802 18.408 1.00 72.81 257 VAL A CA 1
ATOM 2072 C C . VAL A 1 257 ? 14.557 -4.626 17.551 1.00 72.81 257 VAL A C 1
ATOM 2074 O O . VAL A 1 257 ? 14.265 -4.793 16.372 1.00 72.81 257 VAL A O 1
ATOM 2077 N N . GLY A 1 258 ? 14.518 -3.420 18.126 1.00 77.12 258 GLY A N 1
ATOM 2078 C CA . GLY A 1 258 ? 14.178 -2.190 17.392 1.00 77.12 258 GLY A CA 1
ATOM 2079 C C . GLY A 1 258 ? 12.678 -1.921 17.219 1.00 77.12 258 GLY A C 1
ATOM 2080 O O . GLY A 1 258 ? 12.301 -1.051 16.436 1.00 77.12 258 GLY A O 1
ATOM 2081 N N . LEU A 1 259 ? 11.806 -2.623 17.953 1.00 80.38 259 LEU A N 1
ATOM 2082 C CA . LEU A 1 259 ? 10.349 -2.430 17.877 1.00 80.38 259 LEU A CA 1
ATOM 2083 C C . LEU A 1 259 ? 9.905 -0.984 18.159 1.00 80.38 259 LEU A C 1
ATOM 2085 O O . LEU A 1 259 ? 8.958 -0.514 17.531 1.00 80.38 259 LEU A O 1
ATOM 2089 N N . GLY A 1 260 ? 10.626 -0.255 19.019 1.00 78.88 260 GLY A N 1
ATOM 2090 C CA . GLY A 1 260 ? 10.354 1.157 19.317 1.00 78.88 260 GLY A CA 1
ATOM 2091 C C . GLY A 1 260 ? 10.462 2.099 18.110 1.00 78.88 260 GLY A C 1
ATOM 2092 O O . GLY A 1 260 ? 9.758 3.109 18.068 1.00 78.88 260 GLY A O 1
ATOM 2093 N N . ASP A 1 261 ? 11.271 1.747 17.107 1.00 83.69 261 ASP A N 1
ATOM 2094 C CA . ASP A 1 261 ? 11.404 2.506 15.856 1.00 83.69 261 ASP A CA 1
ATOM 2095 C C . ASP A 1 261 ? 10.565 1.891 14.726 1.00 83.69 261 ASP A C 1
ATOM 2097 O O . ASP A 1 261 ? 9.936 2.607 13.942 1.00 83.69 261 ASP A O 1
ATOM 2101 N N . ASN A 1 262 ? 10.498 0.558 14.676 1.00 86.38 262 ASN A N 1
ATOM 2102 C CA . ASN A 1 262 ? 9.828 -0.187 13.611 1.00 86.38 262 ASN A CA 1
ATOM 2103 C C . ASN A 1 262 ? 8.298 -0.102 13.686 1.00 86.38 262 ASN A C 1
ATOM 2105 O O . ASN A 1 262 ? 7.655 0.151 12.667 1.00 86.38 262 ASN A O 1
ATOM 2109 N N . LEU A 1 263 ? 7.703 -0.276 14.875 1.00 88.44 263 LEU A N 1
ATOM 2110 C CA . LEU A 1 263 ? 6.243 -0.247 15.028 1.00 88.44 263 LEU A CA 1
ATOM 2111 C C . LEU A 1 263 ? 5.657 1.125 14.671 1.00 88.44 263 LEU A C 1
ATOM 2113 O O . LEU A 1 263 ? 4.665 1.163 13.935 1.00 88.44 263 LEU A O 1
ATOM 2117 N N . PRO A 1 264 ? 6.248 2.262 15.093 1.00 90.88 264 PRO A N 1
ATOM 2118 C CA . PRO A 1 264 ? 5.802 3.560 14.611 1.00 90.88 264 PRO A CA 1
ATOM 2119 C C . PRO A 1 264 ? 5.964 3.707 13.093 1.00 90.88 264 PRO A C 1
ATOM 2121 O O . PRO A 1 264 ? 5.018 4.126 12.431 1.00 90.88 264 PRO A O 1
ATOM 2124 N N . ALA A 1 265 ? 7.103 3.331 12.508 1.00 89.00 265 ALA A N 1
ATOM 2125 C CA . ALA A 1 265 ? 7.290 3.463 11.060 1.00 89.00 265 ALA A CA 1
ATOM 2126 C C . ALA A 1 265 ? 6.208 2.703 10.262 1.00 89.00 265 ALA A C 1
ATOM 2128 O O . ALA A 1 265 ? 5.549 3.288 9.404 1.00 89.00 265 ALA A O 1
ATOM 2129 N N . LEU A 1 266 ? 5.942 1.444 10.621 1.00 90.94 266 LEU A N 1
ATOM 2130 C CA . LEU A 1 266 ? 4.908 0.632 9.972 1.00 90.94 266 LEU A CA 1
ATOM 2131 C C . LEU A 1 266 ? 3.494 1.162 10.233 1.00 90.94 266 LEU A C 1
ATOM 2133 O O . LEU A 1 266 ? 2.652 1.152 9.336 1.00 90.94 266 LEU A O 1
ATOM 2137 N N . SER A 1 267 ? 3.222 1.655 11.444 1.00 92.50 267 SER A N 1
ATOM 2138 C CA . SER A 1 267 ? 1.929 2.274 11.764 1.00 92.50 267 SER A CA 1
ATOM 2139 C C . SER A 1 267 ? 1.662 3.51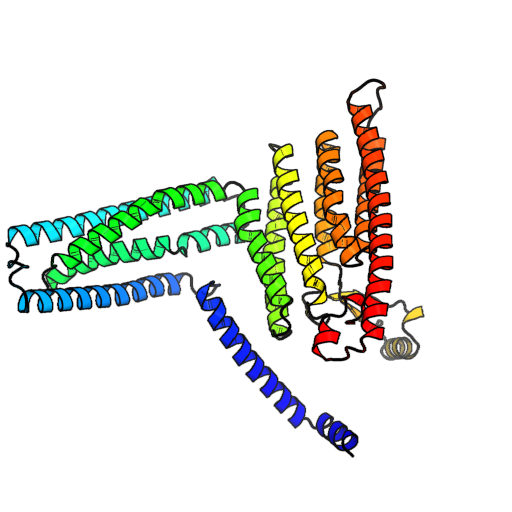2 10.912 1.00 92.50 267 SER A C 1
ATOM 2141 O O . SER A 1 267 ? 0.525 3.723 10.494 1.00 92.50 267 SER A O 1
ATOM 2143 N N . ASP A 1 268 ? 2.694 4.315 10.633 1.00 91.56 268 ASP A N 1
ATOM 2144 C CA . ASP A 1 268 ? 2.576 5.466 9.734 1.00 91.56 268 ASP A CA 1
ATOM 2145 C C . ASP A 1 268 ? 2.291 5.020 8.296 1.00 91.56 268 ASP A C 1
ATOM 2147 O O . ASP A 1 268 ? 1.415 5.592 7.649 1.00 91.56 268 ASP A O 1
ATOM 2151 N N . ASP A 1 269 ? 2.961 3.973 7.808 1.00 91.75 269 ASP A N 1
ATOM 2152 C CA . ASP A 1 269 ? 2.733 3.446 6.458 1.00 91.75 269 ASP A CA 1
ATOM 2153 C C . ASP A 1 269 ? 1.296 2.914 6.285 1.00 91.75 269 ASP A C 1
ATOM 2155 O O . ASP A 1 269 ? 0.618 3.244 5.305 1.00 91.75 269 ASP A O 1
ATOM 2159 N N . TYR A 1 270 ? 0.786 2.151 7.261 1.00 94.56 270 TYR A N 1
ATOM 2160 C CA . TYR A 1 270 ? -0.606 1.682 7.276 1.00 94.56 270 TYR A CA 1
ATOM 2161 C C . TYR A 1 270 ? -1.612 2.831 7.384 1.00 94.56 270 TYR A C 1
ATOM 2163 O O . TYR A 1 270 ? -2.635 2.821 6.697 1.00 94.56 270 TYR A O 1
ATOM 2171 N N . MET A 1 271 ? -1.323 3.834 8.216 1.00 93.00 271 MET A N 1
ATOM 2172 C CA . MET A 1 271 ? -2.155 5.027 8.352 1.00 93.00 271 MET A CA 1
ATOM 2173 C C . MET A 1 271 ? -2.244 5.785 7.025 1.00 93.00 271 MET A C 1
ATOM 2175 O O . MET A 1 271 ? -3.346 6.076 6.564 1.00 93.00 271 MET A O 1
ATOM 2179 N N . VAL A 1 272 ? -1.110 6.070 6.380 1.00 92.94 272 VAL A N 1
ATOM 2180 C CA . VAL A 1 272 ? -1.076 6.761 5.082 1.00 92.94 272 VAL A CA 1
ATOM 2181 C C . VAL A 1 272 ? -1.857 5.972 4.029 1.00 92.94 272 VAL A C 1
ATOM 2183 O O . VAL A 1 272 ? -2.633 6.565 3.275 1.00 92.94 272 VAL A O 1
ATOM 2186 N N . LEU A 1 273 ? -1.715 4.641 4.010 1.00 95.12 273 LEU A N 1
ATOM 2187 C CA . LEU A 1 273 ? -2.479 3.777 3.113 1.00 95.12 273 LEU A CA 1
ATOM 2188 C C . LEU A 1 273 ? -3.989 3.875 3.357 1.00 95.12 273 LEU A C 1
ATOM 2190 O O . LEU A 1 273 ? -4.753 4.020 2.402 1.00 95.12 273 LEU A O 1
ATOM 2194 N N . LEU A 1 274 ? -4.415 3.788 4.619 1.00 94.75 274 LEU A N 1
ATOM 2195 C CA . LEU A 1 274 ? -5.824 3.823 5.005 1.00 94.75 274 LEU A CA 1
ATOM 2196 C C . LEU A 1 274 ? -6.472 5.151 4.625 1.00 94.75 274 LEU A C 1
ATOM 2198 O O . LEU A 1 274 ? -7.537 5.162 4.009 1.00 94.75 274 LEU A O 1
ATOM 2202 N N . LEU A 1 275 ? -5.802 6.262 4.937 1.00 92.94 275 LEU A N 1
ATOM 2203 C CA . LEU A 1 275 ? -6.276 7.595 4.586 1.00 92.94 275 LEU A CA 1
ATOM 2204 C C . LEU A 1 275 ? -6.388 7.744 3.069 1.00 92.94 275 LEU A C 1
ATOM 2206 O O . LEU A 1 275 ? -7.433 8.163 2.575 1.00 92.94 275 LEU A O 1
ATOM 2210 N N . HIS A 1 276 ? -5.361 7.345 2.314 1.00 93.62 276 HIS A N 1
ATOM 2211 C CA . HIS A 1 276 ? -5.416 7.377 0.853 1.00 93.62 276 HIS A CA 1
ATOM 2212 C C . HIS A 1 276 ? -6.571 6.523 0.306 1.00 93.62 276 HIS A C 1
ATOM 2214 O O . HIS A 1 276 ? -7.312 6.968 -0.569 1.00 93.62 276 HIS A O 1
ATOM 2220 N N . TYR A 1 277 ? -6.764 5.321 0.847 1.00 94.12 277 TYR A N 1
ATOM 2221 C CA . TYR A 1 277 ? -7.827 4.421 0.419 1.00 94.12 277 TYR A CA 1
ATOM 2222 C C . TYR A 1 277 ? -9.225 4.986 0.684 1.00 94.12 277 TYR A C 1
ATOM 2224 O O . TYR A 1 277 ? -10.053 4.984 -0.224 1.00 94.12 277 TYR A O 1
ATOM 2232 N N . ILE A 1 278 ? -9.482 5.513 1.883 1.00 91.25 278 ILE A N 1
ATOM 2233 C CA . ILE A 1 278 ? -10.787 6.076 2.258 1.00 91.25 278 ILE A CA 1
ATOM 2234 C C . ILE A 1 278 ? -11.193 7.214 1.309 1.00 91.25 278 ILE A C 1
ATOM 2236 O O . ILE A 1 278 ? -12.345 7.274 0.880 1.00 91.25 278 ILE A O 1
ATOM 2240 N N . HIS A 1 279 ? -10.237 8.042 0.878 1.00 90.00 279 HIS A N 1
ATOM 2241 C CA . HIS A 1 279 ? -10.485 9.088 -0.117 1.00 90.00 279 HIS A CA 1
ATOM 2242 C C . HIS A 1 279 ? -10.816 8.554 -1.516 1.00 90.00 279 HIS A C 1
ATOM 2244 O O . HIS A 1 279 ? -11.518 9.228 -2.261 1.00 90.00 279 HIS A O 1
ATOM 2250 N N . GLN A 1 280 ? -10.319 7.378 -1.908 1.00 90.12 280 GLN A N 1
ATOM 2251 C CA . GLN A 1 280 ? -10.561 6.814 -3.245 1.00 90.12 280 GLN A CA 1
ATOM 2252 C C . GLN A 1 280 ? -11.713 5.802 -3.281 1.00 90.12 280 GLN A C 1
ATOM 2254 O O . GLN A 1 280 ? -12.280 5.565 -4.346 1.00 90.12 280 GLN A O 1
ATOM 2259 N N . LYS A 1 281 ? -12.082 5.220 -2.134 1.00 90.44 281 LYS A N 1
ATOM 2260 C CA . LYS A 1 281 ? -13.045 4.117 -2.005 1.00 90.44 281 LYS A CA 1
ATOM 2261 C C . LYS A 1 281 ? -14.369 4.380 -2.720 1.00 90.44 281 LYS A C 1
ATOM 2263 O O . LYS A 1 281 ? -14.857 3.495 -3.410 1.00 90.44 281 LYS A O 1
ATOM 2268 N N . HIS A 1 282 ? -14.918 5.587 -2.588 1.00 85.75 282 HIS A N 1
ATOM 2269 C CA . HIS A 1 282 ? -16.208 5.963 -3.180 1.00 85.75 282 HIS A CA 1
ATOM 2270 C C . HIS A 1 282 ? -16.222 5.956 -4.716 1.00 85.75 282 HIS A C 1
ATOM 2272 O O . HIS A 1 282 ? -17.287 5.959 -5.319 1.00 85.75 282 HIS A O 1
ATOM 2278 N N . ARG A 1 283 ? -15.050 5.973 -5.360 1.00 86.81 283 ARG A N 1
ATOM 2279 C CA . ARG A 1 283 ? -14.918 5.939 -6.825 1.00 86.81 283 ARG A CA 1
ATOM 2280 C C . ARG A 1 283 ? -14.751 4.525 -7.370 1.00 86.81 283 ARG A C 1
ATOM 2282 O O . ARG A 1 283 ? -14.747 4.333 -8.583 1.00 86.81 283 ARG A O 1
ATOM 2289 N N . ILE A 1 284 ? -14.540 3.548 -6.493 1.00 87.44 284 ILE A N 1
ATOM 2290 C CA . ILE A 1 284 ? -14.367 2.154 -6.881 1.00 87.44 284 ILE A CA 1
ATOM 2291 C C . ILE A 1 284 ? -15.749 1.548 -7.105 1.00 87.44 284 ILE A C 1
ATOM 2293 O O . ILE A 1 284 ? -16.606 1.595 -6.228 1.00 87.44 284 ILE A O 1
ATOM 2297 N N . ASP A 1 285 ? -15.943 0.933 -8.268 1.00 84.44 285 ASP A N 1
ATOM 2298 C CA . ASP A 1 285 ? -17.202 0.283 -8.629 1.00 84.44 285 ASP A CA 1
ATOM 2299 C C . ASP A 1 285 ? -17.597 -0.798 -7.599 1.00 84.44 285 ASP A C 1
ATOM 2301 O O . ASP A 1 285 ? -16.840 -1.746 -7.346 1.00 84.44 285 ASP A O 1
ATOM 2305 N N . HIS A 1 286 ? -18.798 -0.670 -7.024 1.00 84.00 286 HIS A N 1
ATOM 2306 C CA . HIS A 1 286 ? -19.352 -1.575 -6.009 1.00 84.00 286 HIS A CA 1
ATOM 2307 C C . HIS A 1 286 ? -19.534 -3.019 -6.496 1.00 84.00 286 HIS A C 1
ATOM 2309 O O . HIS A 1 286 ? -19.489 -3.947 -5.689 1.00 84.00 286 HIS A O 1
ATOM 2315 N N . GLN A 1 287 ? -19.714 -3.226 -7.803 1.00 82.81 287 GLN A N 1
ATOM 2316 C CA . GLN A 1 287 ? -19.856 -4.548 -8.417 1.00 82.81 287 GLN A CA 1
ATOM 2317 C C . GLN A 1 287 ? -18.503 -5.201 -8.726 1.00 82.81 287 GLN A C 1
ATOM 2319 O O . GLN A 1 287 ? -18.448 -6.391 -9.064 1.00 82.81 287 GLN A O 1
ATOM 2324 N N . SER A 1 288 ? -17.403 -4.450 -8.624 1.00 86.44 288 SER A N 1
ATOM 2325 C CA . SER A 1 288 ? -16.065 -4.991 -8.833 1.00 86.44 288 SER A CA 1
ATOM 2326 C C . SER A 1 288 ? -15.653 -5.949 -7.711 1.00 86.44 288 SER A C 1
ATOM 2328 O O . SER A 1 288 ? -16.009 -5.802 -6.543 1.00 86.44 288 SER A O 1
ATOM 2330 N N . TYR A 1 289 ? -14.792 -6.908 -8.048 1.00 88.94 289 TYR A N 1
ATOM 2331 C CA . TYR A 1 289 ? -14.113 -7.783 -7.088 1.00 88.94 289 TYR A CA 1
ATOM 2332 C C . TYR A 1 289 ? -12.995 -7.057 -6.324 1.00 88.94 289 TYR A C 1
ATOM 2334 O O . TYR A 1 289 ? -12.120 -7.698 -5.735 1.00 88.94 289 TYR A O 1
ATOM 2342 N N . TRP A 1 290 ? -12.982 -5.720 -6.331 1.00 92.19 290 TRP A N 1
ATOM 2343 C CA . TRP A 1 290 ? -12.261 -4.973 -5.310 1.00 92.19 290 TRP A CA 1
ATOM 2344 C C . TRP A 1 290 ? -12.809 -5.294 -3.923 1.00 92.19 290 TRP A C 1
ATOM 2346 O O . TRP A 1 290 ? -12.028 -5.469 -2.992 1.00 92.19 290 TRP A O 1
ATOM 2356 N N . PHE A 1 291 ? -14.130 -5.437 -3.802 1.00 92.38 291 PHE A N 1
ATOM 2357 C CA . PHE A 1 291 ? -14.800 -5.852 -2.577 1.00 92.38 291 PHE A CA 1
ATOM 2358 C C . PHE A 1 291 ? -14.956 -7.380 -2.581 1.00 92.38 291 PHE A C 1
ATOM 2360 O O . PHE A 1 291 ? -15.722 -7.921 -3.384 1.00 92.38 291 PHE A O 1
ATOM 2367 N N . PRO A 1 292 ? -14.215 -8.120 -1.732 1.00 88.69 292 PRO A N 1
ATOM 2368 C CA . PRO A 1 292 ? -14.306 -9.569 -1.684 1.00 88.69 292 PRO A CA 1
ATOM 2369 C C . PRO A 1 292 ? -15.719 -9.995 -1.309 1.00 88.69 292 PRO A C 1
ATOM 2371 O O . PRO A 1 292 ? -16.305 -9.461 -0.366 1.00 88.69 292 PRO A O 1
ATOM 2374 N N . ARG A 1 293 ? -16.243 -10.989 -2.021 1.00 87.56 293 ARG A N 1
ATOM 2375 C CA . ARG A 1 293 ? -17.557 -11.552 -1.730 1.00 87.56 293 ARG A CA 1
ATOM 2376 C C . ARG A 1 293 ? -17.456 -12.505 -0.548 1.00 87.56 293 ARG A C 1
ATOM 2378 O O . ARG A 1 293 ? -16.586 -13.377 -0.520 1.00 87.56 293 ARG A O 1
ATOM 2385 N N . ARG A 1 294 ? -18.320 -12.307 0.440 1.00 85.31 294 ARG A N 1
ATOM 2386 C CA . ARG A 1 294 ? -18.510 -13.202 1.577 1.00 85.31 294 ARG A CA 1
ATOM 2387 C C . ARG A 1 294 ? -19.791 -13.985 1.355 1.00 85.31 294 ARG A C 1
ATOM 2389 O O . ARG A 1 294 ? -20.796 -13.430 0.924 1.00 85.31 294 ARG A O 1
ATOM 2396 N N . GLN A 1 295 ? -19.731 -15.274 1.651 1.00 82.31 295 GLN A N 1
ATOM 2397 C CA . GLN A 1 295 ? -20.911 -16.121 1.641 1.00 82.31 295 GLN A CA 1
ATOM 2398 C C . GLN A 1 295 ? -21.758 -15.790 2.868 1.00 82.31 295 GLN A C 1
ATOM 2400 O O . GLN A 1 295 ? -21.277 -15.868 4.000 1.00 82.31 295 GLN A O 1
ATOM 2405 N N . LYS A 1 296 ? -23.005 -15.398 2.630 1.00 80.75 296 LYS A N 1
ATOM 2406 C CA . LYS A 1 296 ? -24.009 -15.156 3.653 1.00 80.75 296 LYS A CA 1
ATOM 2407 C C . LYS A 1 296 ? -25.056 -16.250 3.565 1.00 80.75 296 LYS A C 1
ATOM 2409 O O . LYS A 1 296 ? -25.733 -16.425 2.553 1.00 80.75 296 LYS A O 1
ATOM 2414 N N . HIS A 1 297 ? -25.154 -17.009 4.647 1.00 80.19 297 HIS A N 1
ATOM 2415 C CA . HIS A 1 297 ? -26.196 -18.006 4.804 1.00 80.19 297 HIS A CA 1
ATOM 2416 C C . HIS A 1 297 ? -27.436 -17.321 5.356 1.00 80.19 297 HIS A C 1
ATOM 2418 O O . HIS A 1 297 ? -27.439 -16.854 6.497 1.00 80.19 297 HIS A O 1
ATOM 2424 N N . ASN A 1 298 ? -28.487 -17.271 4.547 1.00 76.44 298 ASN A N 1
ATOM 2425 C CA . ASN A 1 298 ? -29.766 -16.780 5.023 1.00 76.44 298 ASN A CA 1
ATOM 2426 C C . ASN A 1 298 ? -30.364 -17.779 6.010 1.00 76.44 298 ASN A C 1
ATOM 2428 O O . ASN A 1 298 ? -30.367 -18.992 5.790 1.00 76.44 298 ASN A O 1
ATOM 2432 N N . GLN A 1 299 ? -30.859 -17.252 7.126 1.00 82.56 299 GLN A N 1
ATOM 2433 C CA . GLN A 1 299 ? -31.609 -18.048 8.085 1.00 82.56 299 GLN A CA 1
ATOM 2434 C C . GLN A 1 299 ? -32.912 -18.503 7.428 1.00 82.56 299 GLN A C 1
ATOM 2436 O O . GLN A 1 299 ? -33.579 -17.703 6.773 1.00 82.56 299 GLN A O 1
ATOM 2441 N N . TRP A 1 300 ? -33.307 -19.761 7.650 1.00 81.50 300 TRP A N 1
ATOM 2442 C CA . TRP A 1 300 ? -34.547 -20.327 7.098 1.00 81.50 300 TRP A CA 1
ATOM 2443 C C . TRP A 1 300 ? -35.778 -19.469 7.362 1.00 81.50 300 TRP A C 1
ATOM 2445 O O . TRP A 1 300 ? -36.642 -19.346 6.503 1.00 81.50 300 TRP A O 1
ATOM 2455 N N . PHE A 1 301 ? -35.809 -18.816 8.519 1.00 82.62 301 PHE A N 1
ATOM 2456 C CA . PHE A 1 301 ? -36.897 -17.938 8.920 1.00 82.62 301 PHE A CA 1
ATOM 2457 C C . PHE A 1 301 ? -36.973 -16.622 8.123 1.00 82.62 301 PHE A C 1
ATOM 2459 O O . PHE A 1 301 ? -38.048 -16.051 7.987 1.00 82.62 301 PHE A O 1
ATOM 2466 N N . LEU A 1 302 ? -35.850 -16.137 7.585 1.00 81.19 302 LEU A N 1
ATOM 2467 C CA . LEU A 1 302 ? -35.743 -14.832 6.917 1.00 81.19 302 LEU A CA 1
ATOM 2468 C C . LEU A 1 302 ? -35.616 -14.938 5.389 1.00 81.19 302 LEU A C 1
ATOM 2470 O O . LEU A 1 302 ? -35.608 -13.919 4.708 1.00 81.19 302 LEU A O 1
ATOM 2474 N N . ALA A 1 303 ? -35.514 -16.152 4.841 1.00 76.00 303 ALA A N 1
ATOM 2475 C CA . ALA A 1 303 ? -35.258 -16.381 3.418 1.00 76.00 303 ALA A CA 1
ATOM 2476 C C . ALA A 1 303 ? -36.475 -16.123 2.503 1.00 76.00 303 ALA A C 1
ATOM 2478 O O . ALA A 1 303 ? -36.329 -16.094 1.283 1.00 76.00 303 ALA A O 1
ATOM 2479 N N . GLY A 1 304 ? -37.661 -15.907 3.081 1.00 82.12 304 GLY A N 1
ATOM 2480 C CA . GLY A 1 304 ? -38.906 -15.667 2.350 1.00 82.12 304 GLY A CA 1
ATOM 2481 C C . GLY A 1 304 ? -39.497 -16.929 1.712 1.00 82.12 304 GLY A C 1
ATOM 2482 O O . GLY A 1 304 ? -38.794 -17.900 1.425 1.00 82.12 304 GLY A O 1
ATOM 2483 N N . ASP A 1 305 ? -40.809 -16.907 1.474 1.00 82.94 305 ASP A N 1
ATOM 2484 C CA . ASP A 1 305 ? -41.598 -18.094 1.103 1.00 82.94 305 ASP A CA 1
ATOM 2485 C C . ASP A 1 305 ? -41.130 -18.775 -0.187 1.00 82.94 305 ASP A C 1
ATOM 2487 O O . ASP A 1 305 ? -41.160 -20.000 -0.300 1.00 82.94 305 ASP A O 1
ATOM 2491 N N . LEU A 1 306 ? -40.667 -18.002 -1.173 1.00 83.56 306 LEU A N 1
ATOM 2492 C CA . LEU A 1 306 ? -40.211 -18.554 -2.448 1.00 83.56 306 LEU A CA 1
ATOM 2493 C C . LEU A 1 306 ? -38.923 -19.370 -2.279 1.00 83.56 306 LEU A C 1
ATOM 2495 O O . LEU A 1 306 ? -38.822 -20.482 -2.802 1.00 83.56 306 LEU A O 1
ATOM 2499 N N . ALA A 1 307 ? -37.940 -18.832 -1.553 1.00 81.62 307 ALA A N 1
ATOM 2500 C CA . ALA A 1 307 ? -36.652 -19.492 -1.371 1.00 81.62 307 ALA A CA 1
ATOM 2501 C C . ALA A 1 307 ? -36.788 -20.732 -0.478 1.00 81.62 307 ALA A C 1
ATOM 2503 O O . ALA A 1 307 ? -36.199 -21.769 -0.784 1.00 81.62 307 ALA A O 1
ATOM 2504 N N . THR A 1 308 ? -37.609 -20.654 0.576 1.00 83.88 308 THR A N 1
ATOM 2505 C CA . THR A 1 308 ? -37.888 -21.789 1.468 1.00 83.88 308 THR A CA 1
ATOM 2506 C C . THR A 1 308 ? -38.669 -22.887 0.756 1.00 83.88 308 THR A C 1
ATOM 2508 O O . THR A 1 308 ? -38.265 -24.046 0.821 1.00 83.88 308 THR A O 1
ATOM 2511 N N . THR A 1 309 ? -39.728 -22.544 0.016 1.00 85.50 309 THR A N 1
ATOM 2512 C CA . THR A 1 309 ? -40.531 -23.530 -0.725 1.00 85.50 309 THR A CA 1
ATOM 2513 C C . THR A 1 309 ? -39.708 -24.210 -1.810 1.00 85.50 309 THR A C 1
ATOM 2515 O O . THR A 1 309 ? -39.763 -25.431 -1.935 1.00 85.50 309 THR A O 1
ATOM 2518 N N . THR A 1 310 ? -38.898 -23.448 -2.554 1.00 87.12 310 THR A N 1
ATOM 2519 C CA . THR A 1 310 ? -38.010 -24.015 -3.578 1.00 87.12 310 THR A CA 1
ATOM 2520 C C . THR A 1 310 ? -37.027 -24.992 -2.942 1.00 87.12 310 THR A C 1
ATOM 2522 O O . THR A 1 310 ? -36.959 -26.134 -3.378 1.00 87.12 310 THR A O 1
ATOM 2525 N N . ALA A 1 311 ? -36.343 -24.588 -1.866 1.00 85.25 311 ALA A N 1
ATOM 2526 C CA . ALA A 1 311 ? -35.374 -25.433 -1.171 1.00 85.25 311 ALA A CA 1
ATOM 2527 C C . ALA A 1 311 ? -36.002 -26.718 -0.592 1.00 85.25 311 ALA A C 1
ATOM 2529 O O . ALA A 1 311 ? -35.413 -27.794 -0.708 1.00 85.25 311 ALA A O 1
ATOM 2530 N N . LEU A 1 312 ? -37.216 -26.632 -0.032 1.00 87.94 312 LEU A N 1
ATOM 2531 C CA . LEU A 1 312 ? -37.966 -27.794 0.461 1.00 87.94 312 LEU A CA 1
ATOM 2532 C C . LEU A 1 312 ? -38.397 -28.728 -0.678 1.00 87.94 312 LEU A C 1
ATOM 2534 O O . LEU A 1 312 ? -38.262 -29.941 -0.556 1.00 87.94 312 LEU A O 1
ATOM 2538 N N . GLN A 1 313 ? -38.880 -28.183 -1.798 1.00 89.00 313 GLN A N 1
ATOM 2539 C CA . GLN A 1 313 ? -39.299 -28.976 -2.959 1.00 89.00 313 GLN A CA 1
ATOM 2540 C C . GLN A 1 313 ? -38.123 -29.671 -3.652 1.00 89.00 313 GLN A C 1
ATOM 2542 O O . GLN A 1 313 ? -38.274 -30.789 -4.144 1.00 89.00 313 GLN A O 1
ATOM 2547 N N . THR A 1 314 ? -36.950 -29.036 -3.686 1.00 85.62 314 THR A N 1
ATOM 2548 C CA . THR A 1 314 ? -35.740 -29.598 -4.300 1.00 85.62 314 THR A CA 1
ATOM 2549 C C . THR A 1 314 ? -34.876 -30.401 -3.326 1.00 85.62 314 THR A C 1
ATOM 2551 O O . THR A 1 314 ? -33.812 -30.867 -3.731 1.00 85.62 314 THR A O 1
ATOM 2554 N N . ASN A 1 315 ? -35.306 -30.585 -2.066 1.00 82.81 315 ASN A N 1
ATOM 2555 C CA . ASN A 1 315 ? -34.514 -31.200 -0.989 1.00 82.81 315 ASN A CA 1
ATOM 2556 C C . ASN A 1 315 ? -33.087 -30.626 -0.895 1.00 82.81 315 ASN A C 1
ATOM 2558 O O . ASN A 1 315 ? -32.116 -31.348 -0.658 1.00 82.81 315 ASN A O 1
ATOM 2562 N N . SER A 1 316 ? -32.948 -29.320 -1.114 1.00 82.69 316 SER A N 1
ATOM 2563 C CA . SER A 1 316 ? -31.664 -28.627 -1.092 1.00 82.69 316 SER A CA 1
ATOM 2564 C C . SER A 1 316 ? -31.591 -27.645 0.070 1.00 82.69 316 SER A C 1
ATOM 2566 O O . SER A 1 316 ? -32.597 -27.252 0.655 1.00 82.69 316 SER A O 1
ATOM 2568 N N . GLN A 1 317 ? -30.377 -27.215 0.406 1.00 81.75 317 GLN A N 1
ATOM 2569 C CA . GLN A 1 317 ? -30.203 -26.079 1.306 1.00 81.75 317 GLN A CA 1
ATOM 2570 C C . GLN A 1 317 ? -30.656 -24.783 0.624 1.00 81.75 317 GLN A C 1
ATOM 2572 O O . GLN A 1 317 ? -30.748 -24.711 -0.606 1.00 81.75 317 GLN A O 1
ATOM 2577 N N . LEU A 1 318 ? -30.927 -23.756 1.432 1.00 81.44 318 LEU A N 1
ATOM 2578 C CA . LEU A 1 318 ? -31.143 -22.406 0.925 1.00 81.44 318 LEU A CA 1
ATOM 2579 C C . LEU A 1 318 ? -29.941 -21.940 0.104 1.00 81.44 318 LEU A C 1
ATOM 2581 O O . LEU A 1 318 ? -28.790 -22.224 0.449 1.00 81.44 318 LEU A O 1
ATOM 2585 N N . SER A 1 319 ? -30.222 -21.205 -0.972 1.00 74.81 319 SER A N 1
ATOM 2586 C CA . SER A 1 319 ? -29.174 -20.612 -1.795 1.00 74.81 319 SER A CA 1
ATOM 2587 C C . SER A 1 319 ? -28.319 -19.675 -0.948 1.00 74.81 319 SER A C 1
ATOM 2589 O O . SER A 1 319 ? -28.834 -18.851 -0.194 1.00 74.81 319 SER A O 1
ATOM 2591 N N . ILE A 1 320 ? -27.004 -19.806 -1.088 1.00 79.56 320 ILE A N 1
ATOM 2592 C CA . ILE A 1 320 ? -26.038 -18.915 -0.451 1.00 79.56 320 ILE A CA 1
ATOM 2593 C C . ILE A 1 320 ? -26.056 -17.594 -1.217 1.00 79.56 320 ILE A C 1
ATOM 2595 O O . ILE A 1 320 ? -25.908 -17.588 -2.441 1.00 79.56 320 ILE A O 1
ATOM 2599 N N . GLU A 1 321 ? -26.223 -16.486 -0.503 1.00 79.94 321 GLU A N 1
ATOM 2600 C CA . GLU A 1 321 ? -26.097 -15.152 -1.083 1.00 79.94 321 GLU A CA 1
ATOM 2601 C C . GLU A 1 321 ? -24.655 -14.663 -0.943 1.00 79.94 321 GLU A C 1
ATOM 2603 O O . GLU A 1 321 ? -23.996 -14.872 0.077 1.00 79.94 321 GLU A O 1
ATOM 2608 N N . GLU A 1 322 ? -24.136 -14.029 -1.989 1.00 81.38 322 GLU A N 1
ATOM 2609 C CA . GLU A 1 322 ? -22.810 -13.419 -1.964 1.00 81.38 322 GLU A CA 1
ATOM 2610 C C . GLU A 1 322 ? -22.941 -11.929 -1.636 1.00 81.38 322 GLU A C 1
ATOM 2612 O O . GLU A 1 322 ? -23.407 -11.147 -2.462 1.00 81.38 322 GLU A O 1
ATOM 2617 N N . GLU A 1 323 ? -22.493 -11.523 -0.447 1.00 85.38 323 GLU A N 1
ATOM 2618 C CA . GLU A 1 323 ? -22.470 -10.118 -0.028 1.00 85.38 323 GLU A CA 1
ATOM 2619 C C . GLU A 1 323 ? -21.057 -9.539 -0.190 1.00 85.38 323 GLU A C 1
ATOM 2621 O O . GLU A 1 323 ? -20.061 -10.134 0.235 1.00 85.38 323 GLU A O 1
ATOM 2626 N N . ALA A 1 324 ? -20.943 -8.372 -0.826 1.00 86.94 324 ALA A N 1
ATOM 2627 C CA . ALA A 1 324 ? -19.664 -7.696 -1.004 1.00 86.94 324 ALA A CA 1
ATOM 2628 C C . ALA A 1 324 ? -19.193 -7.070 0.318 1.00 86.94 324 ALA A C 1
ATOM 2630 O O . ALA A 1 324 ? -19.875 -6.246 0.921 1.00 86.94 324 ALA A O 1
ATOM 2631 N N . ASN A 1 325 ? -17.986 -7.418 0.769 1.00 89.25 325 ASN A N 1
ATOM 2632 C CA . ASN A 1 325 ? -17.410 -6.802 1.958 1.00 89.25 325 ASN A CA 1
ATOM 2633 C C . ASN A 1 325 ? -16.788 -5.439 1.621 1.00 89.25 325 ASN A C 1
ATOM 2635 O O . ASN A 1 325 ? -15.610 -5.350 1.263 1.00 89.25 325 ASN A O 1
ATOM 2639 N N . HIS A 1 326 ? -17.569 -4.373 1.785 1.00 89.50 326 HIS A N 1
ATOM 2640 C CA . HIS A 1 326 ? -17.135 -3.004 1.502 1.00 89.50 326 HIS A CA 1
ATOM 2641 C C . HIS A 1 326 ? -16.105 -2.434 2.485 1.00 89.50 326 HIS A C 1
ATOM 2643 O O . HIS A 1 326 ? -15.529 -1.388 2.204 1.00 89.50 326 HIS A O 1
ATOM 2649 N N . GLN A 1 327 ? -15.868 -3.095 3.621 1.00 89.50 327 GLN A N 1
ATOM 2650 C CA . GLN A 1 327 ? -14.964 -2.625 4.680 1.00 89.50 327 GLN A CA 1
ATOM 2651 C C . GLN A 1 327 ? -13.742 -3.540 4.857 1.00 89.50 327 GLN A C 1
ATOM 2653 O O . GLN A 1 327 ? -13.102 -3.556 5.907 1.00 89.50 327 GLN A O 1
ATOM 2658 N N . TRP A 1 328 ? -13.449 -4.393 3.870 1.00 92.06 328 TRP A N 1
ATOM 2659 C CA . TRP A 1 328 ? -12.448 -5.445 4.027 1.00 92.06 328 TRP A CA 1
ATOM 2660 C C . TRP A 1 328 ? -11.044 -4.906 4.310 1.00 92.06 328 TRP A C 1
ATOM 2662 O O . TRP A 1 328 ? -10.355 -5.472 5.154 1.00 92.06 328 TRP A O 1
ATOM 2672 N N . LEU A 1 329 ? -10.622 -3.845 3.617 1.00 93.44 329 LEU A N 1
ATOM 2673 C CA . LEU A 1 329 ? -9.261 -3.327 3.721 1.00 93.44 329 LEU A CA 1
ATOM 2674 C C . LEU A 1 329 ? -9.094 -2.538 5.018 1.00 93.44 329 LEU A C 1
ATOM 2676 O O . LEU A 1 329 ? -8.099 -2.714 5.711 1.00 93.44 329 LEU A O 1
ATOM 2680 N N . GLU A 1 330 ? -10.096 -1.739 5.378 1.00 94.25 330 GLU A N 1
ATOM 2681 C CA . GLU A 1 330 ? -10.128 -0.975 6.622 1.00 94.25 330 GLU A CA 1
ATOM 2682 C C . GLU A 1 330 ? -10.067 -1.904 7.823 1.00 94.25 330 GLU A C 1
ATOM 2684 O O . GLU A 1 330 ? -9.228 -1.707 8.691 1.00 94.25 330 GLU A O 1
ATOM 2689 N N . ASN A 1 331 ? -10.883 -2.962 7.832 1.00 93.19 331 ASN A N 1
ATOM 2690 C CA . ASN A 1 331 ? -10.882 -3.922 8.930 1.00 93.19 331 ASN A CA 1
ATOM 2691 C C . ASN A 1 331 ? -9.509 -4.592 9.073 1.00 93.19 331 ASN A C 1
ATOM 2693 O O . ASN A 1 331 ? -9.000 -4.697 10.180 1.00 93.19 331 ASN A O 1
ATOM 2697 N N . VAL A 1 332 ? -8.872 -5.003 7.967 1.00 94.31 332 VAL A N 1
ATOM 2698 C CA . VAL A 1 332 ? -7.541 -5.622 8.054 1.00 94.31 332 VAL A CA 1
ATOM 2699 C C . VAL A 1 332 ? -6.492 -4.619 8.536 1.00 94.31 332 VAL A C 1
ATOM 2701 O O . VAL A 1 332 ? -5.680 -4.973 9.383 1.00 94.31 332 VAL A O 1
ATOM 2704 N N . ILE A 1 333 ? -6.496 -3.376 8.046 1.00 95.25 333 ILE A N 1
ATOM 2705 C CA . ILE A 1 333 ? -5.532 -2.359 8.492 1.00 95.25 333 ILE A CA 1
ATOM 2706 C C . ILE A 1 333 ? -5.735 -2.019 9.977 1.00 95.25 333 ILE A C 1
ATOM 2708 O O . ILE A 1 333 ? -4.754 -1.932 10.711 1.00 95.25 333 ILE A O 1
ATOM 2712 N N . ILE A 1 334 ? -6.983 -1.871 10.427 1.00 94.12 334 ILE A N 1
ATOM 2713 C CA . ILE A 1 334 ? -7.319 -1.581 11.828 1.00 94.12 334 ILE A CA 1
ATOM 2714 C C . ILE A 1 334 ? -6.823 -2.695 12.749 1.00 94.12 334 ILE A C 1
ATOM 2716 O O . ILE A 1 334 ? -6.160 -2.392 13.735 1.00 94.12 334 ILE A O 1
ATOM 2720 N N . GLU A 1 335 ? -7.048 -3.965 12.403 1.00 94.69 335 GLU A N 1
ATOM 2721 C CA . GLU A 1 335 ? -6.522 -5.087 13.196 1.00 94.69 335 GLU A CA 1
ATOM 2722 C C . GLU A 1 335 ? -4.988 -5.092 13.242 1.00 94.69 335 GLU A C 1
ATOM 2724 O O . GLU A 1 335 ? -4.391 -5.379 14.277 1.00 94.69 335 GLU A O 1
ATOM 2729 N N . ARG A 1 336 ? -4.315 -4.719 12.145 1.00 94.19 336 ARG A N 1
ATOM 2730 C CA . ARG A 1 336 ? -2.847 -4.614 12.128 1.00 94.19 336 ARG A CA 1
ATOM 2731 C C . ARG A 1 336 ? -2.337 -3.493 13.034 1.00 94.19 336 ARG A C 1
ATOM 2733 O O . ARG A 1 336 ? -1.387 -3.726 13.780 1.00 94.19 336 ARG A O 1
ATOM 2740 N N . LEU A 1 337 ? -2.980 -2.323 12.996 1.00 94.50 337 LEU A N 1
ATOM 2741 C CA . LEU A 1 337 ? -2.676 -1.187 13.872 1.00 94.50 337 LEU A CA 1
ATOM 2742 C C . LEU A 1 337 ? -2.952 -1.518 15.345 1.00 94.50 337 LEU A C 1
ATOM 2744 O O . LEU A 1 337 ? -2.123 -1.211 16.200 1.00 94.50 337 LEU A O 1
ATOM 2748 N N . ALA A 1 338 ? -4.071 -2.186 15.635 1.00 94.00 338 ALA A N 1
ATOM 2749 C CA . ALA A 1 338 ? -4.405 -2.672 16.970 1.00 94.00 338 ALA A CA 1
ATOM 2750 C C . ALA A 1 338 ? -3.338 -3.655 17.478 1.00 94.00 338 ALA A C 1
ATOM 2752 O O . ALA A 1 338 ? -2.825 -3.478 18.579 1.00 94.00 338 ALA A O 1
ATOM 2753 N N . GLY A 1 339 ? -2.888 -4.585 16.630 1.00 93.00 339 GLY A N 1
ATOM 2754 C CA . GLY A 1 339 ? -1.785 -5.491 16.954 1.00 93.00 339 GLY A CA 1
ATOM 2755 C C . GLY A 1 339 ? -0.449 -4.785 17.234 1.00 93.00 339 GLY A C 1
ATOM 2756 O O . GLY A 1 339 ? 0.394 -5.332 17.934 1.00 93.00 339 GLY A O 1
ATOM 2757 N N . HIS A 1 340 ? -0.213 -3.565 16.728 1.00 93.69 340 HIS A N 1
ATOM 2758 C CA . HIS A 1 340 ? 0.976 -2.781 17.114 1.00 93.69 340 HIS A CA 1
ATOM 2759 C C . HIS A 1 340 ? 0.870 -2.256 18.545 1.00 93.69 340 HIS A C 1
ATOM 2761 O O . HIS A 1 340 ? 1.872 -2.218 19.257 1.00 93.69 340 HIS A O 1
ATOM 2767 N N . ILE A 1 341 ? -0.333 -1.841 18.947 1.00 93.31 341 ILE A N 1
ATOM 2768 C CA . ILE A 1 341 ? -0.625 -1.360 20.300 1.00 93.31 341 ILE A CA 1
ATOM 2769 C C . ILE A 1 341 ? -0.539 -2.528 21.288 1.00 93.31 341 ILE A C 1
ATOM 2771 O O . ILE A 1 341 ? 0.139 -2.409 22.303 1.00 93.31 341 ILE A O 1
ATOM 2775 N N . GLU A 1 342 ? -1.155 -3.661 20.945 1.00 93.06 342 GLU A N 1
ATOM 2776 C CA . GLU A 1 342 ? -1.113 -4.906 21.718 1.00 93.06 342 GLU A CA 1
ATOM 2777 C C . GLU A 1 342 ? 0.331 -5.341 21.997 1.00 93.06 342 GLU A C 1
ATOM 2779 O O . GLU A 1 342 ? 0.724 -5.457 23.153 1.00 93.06 342 GLU A O 1
ATOM 2784 N N . LEU A 1 343 ? 1.173 -5.438 20.962 1.00 91.19 343 LEU A N 1
ATOM 2785 C CA . LEU A 1 343 ? 2.589 -5.790 21.126 1.00 91.19 343 LEU A CA 1
ATOM 2786 C C . LEU A 1 343 ? 3.370 -4.789 21.988 1.00 91.19 343 LEU A C 1
ATOM 2788 O O . LEU A 1 343 ? 4.271 -5.185 22.726 1.00 91.19 343 LEU A O 1
ATOM 2792 N N . ALA A 1 344 ? 3.064 -3.491 21.895 1.00 90.62 344 ALA A N 1
ATOM 2793 C CA . ALA A 1 344 ? 3.702 -2.490 22.748 1.00 90.62 344 ALA A CA 1
ATOM 2794 C C . ALA A 1 344 ? 3.337 -2.701 24.228 1.00 90.62 344 ALA A C 1
ATOM 2796 O O . ALA A 1 344 ? 4.210 -2.600 25.093 1.00 90.62 344 ALA A O 1
ATOM 2797 N N . PHE A 1 345 ? 2.079 -3.048 24.511 1.00 89.44 345 PHE A N 1
ATOM 2798 C CA . PHE A 1 345 ? 1.613 -3.366 25.859 1.00 89.44 345 PHE A CA 1
ATOM 2799 C C . PHE A 1 345 ? 2.155 -4.699 26.383 1.00 89.44 345 PHE A C 1
ATOM 2801 O O . PHE A 1 345 ? 2.593 -4.744 27.529 1.00 89.44 345 PHE A O 1
ATOM 2808 N N . GLU A 1 346 ? 2.232 -5.744 25.555 1.00 88.12 346 GLU A N 1
ATOM 2809 C CA . GLU A 1 346 ? 2.847 -7.029 25.931 1.00 88.12 346 GLU A CA 1
ATOM 2810 C C . GLU A 1 346 ? 4.319 -6.881 26.349 1.00 88.12 346 GLU A C 1
ATOM 2812 O O . GLU A 1 346 ? 4.813 -7.618 27.203 1.00 88.12 346 GLU A O 1
ATOM 2817 N N . MET A 1 347 ? 5.035 -5.918 25.764 1.00 85.12 347 MET A N 1
ATOM 2818 C CA . MET A 1 347 ? 6.416 -5.599 26.140 1.00 85.12 347 MET A CA 1
ATOM 2819 C C . MET A 1 347 ? 6.534 -4.696 27.375 1.00 85.12 347 MET A C 1
ATOM 2821 O O . MET A 1 347 ? 7.653 -4.421 27.811 1.00 85.12 347 MET A O 1
ATOM 2825 N N . GLY A 1 348 ? 5.418 -4.203 27.917 1.00 84.44 348 GLY A N 1
ATOM 2826 C CA . GLY A 1 348 ? 5.395 -3.225 29.006 1.00 84.44 348 GLY A CA 1
ATOM 2827 C C . GLY A 1 348 ? 5.821 -1.809 28.595 1.00 84.44 348 GLY A C 1
ATOM 2828 O O . GLY A 1 348 ? 6.009 -0.953 29.459 1.00 84.44 348 GLY A O 1
ATOM 2829 N N . ASP A 1 349 ? 5.967 -1.519 27.296 1.00 88.12 349 ASP A N 1
ATOM 2830 C CA . ASP A 1 349 ? 6.324 -0.182 26.809 1.00 88.12 349 ASP A CA 1
ATOM 2831 C C . ASP A 1 349 ? 5.064 0.681 26.632 1.00 88.12 349 ASP A C 1
ATOM 2833 O O . ASP A 1 349 ? 4.582 0.958 25.527 1.00 88.12 349 ASP A O 1
ATOM 2837 N N . PHE A 1 350 ? 4.518 1.136 27.762 1.00 88.75 350 PHE A N 1
ATOM 2838 C CA . PHE A 1 350 ? 3.343 2.012 27.789 1.00 88.75 350 PHE A CA 1
ATOM 2839 C C . PHE A 1 350 ? 3.585 3.355 27.088 1.00 88.75 350 PHE A C 1
ATOM 2841 O O . PHE A 1 350 ? 2.648 3.956 26.561 1.00 88.75 350 PHE A O 1
ATOM 2848 N N . LYS A 1 351 ? 4.837 3.826 27.019 1.00 91.38 351 LYS A N 1
ATOM 2849 C CA . LYS A 1 351 ? 5.187 5.054 26.295 1.00 91.38 351 LYS A CA 1
ATOM 2850 C C . LYS A 1 351 ? 5.028 4.861 24.787 1.00 91.38 351 LYS A C 1
ATOM 2852 O O . LYS A 1 351 ? 4.477 5.736 24.112 1.00 91.38 351 LYS A O 1
ATOM 2857 N N . LEU A 1 352 ? 5.475 3.722 24.259 1.00 91.31 352 LEU A N 1
ATOM 2858 C CA . LEU A 1 352 ? 5.249 3.346 22.867 1.00 91.31 352 LEU A CA 1
ATOM 2859 C C . LEU A 1 352 ? 3.759 3.140 22.585 1.00 91.31 352 LEU A C 1
ATOM 2861 O O . LEU A 1 352 ? 3.261 3.687 21.602 1.00 91.31 352 LEU A O 1
ATOM 2865 N N . GLY A 1 353 ? 3.035 2.444 23.466 1.00 91.75 353 GLY A N 1
ATOM 2866 C CA . GLY A 1 353 ? 1.584 2.272 23.351 1.00 91.75 353 GLY A CA 1
ATOM 2867 C C . GLY A 1 353 ? 0.839 3.610 23.271 1.00 91.75 353 GLY A C 1
ATOM 2868 O O . GLY A 1 353 ? 0.063 3.835 22.342 1.00 91.75 353 GLY A O 1
ATOM 2869 N N . LEU A 1 354 ? 1.164 4.561 24.155 1.00 92.88 354 LEU A N 1
ATOM 2870 C CA . LEU A 1 354 ? 0.622 5.925 24.123 1.00 92.88 354 LEU A CA 1
ATOM 2871 C C . LEU A 1 354 ? 0.960 6.658 22.811 1.00 92.88 354 LEU A C 1
ATOM 2873 O O . LEU A 1 354 ? 0.099 7.301 22.202 1.00 92.88 354 LEU A O 1
ATOM 2877 N N . LYS A 1 355 ? 2.206 6.543 22.330 1.00 93.00 355 LYS A N 1
ATOM 2878 C CA . LYS A 1 355 ? 2.634 7.117 21.041 1.00 93.00 355 LYS A CA 1
ATOM 2879 C C . LYS A 1 355 ? 1.853 6.524 19.862 1.00 93.00 355 LYS A C 1
ATOM 2881 O O . LYS A 1 355 ? 1.537 7.250 18.925 1.00 93.00 355 LYS A O 1
ATOM 2886 N N . LEU A 1 356 ? 1.536 5.231 19.886 1.00 93.38 356 LEU A N 1
ATOM 2887 C CA . LEU A 1 356 ? 0.751 4.572 18.840 1.00 93.38 356 LEU A CA 1
ATOM 2888 C C . LEU A 1 356 ? -0.735 4.961 18.903 1.00 93.38 356 LEU A C 1
ATOM 2890 O O . LEU A 1 356 ? -1.314 5.284 17.867 1.00 93.38 356 LEU A O 1
ATOM 2894 N N . ILE A 1 357 ? -1.326 5.025 20.099 1.00 93.56 357 ILE A N 1
ATOM 2895 C CA . ILE A 1 357 ? -2.722 5.450 20.308 1.00 93.56 357 ILE A CA 1
ATOM 2896 C C . ILE A 1 357 ? -2.925 6.903 19.879 1.00 93.56 357 ILE A C 1
ATOM 2898 O O . ILE A 1 357 ? -3.843 7.210 19.121 1.00 93.56 357 ILE A O 1
ATOM 2902 N N . SER A 1 358 ? -2.034 7.807 20.295 1.00 92.31 358 SER A N 1
ATOM 2903 C CA . SER A 1 358 ? -2.125 9.235 19.953 1.00 92.31 358 SER A CA 1
ATOM 2904 C C . SER A 1 358 ? -2.119 9.502 18.443 1.00 92.31 358 SER A C 1
ATOM 2906 O O . SER A 1 358 ? -2.694 10.496 17.993 1.00 92.31 358 SER A O 1
ATOM 2908 N N . ARG A 1 359 ? -1.570 8.590 17.628 1.00 90.62 359 ARG A N 1
ATOM 2909 C CA . ARG A 1 359 ? -1.629 8.671 16.159 1.00 90.62 359 ARG A CA 1
ATOM 2910 C C . ARG A 1 359 ? -3.021 8.455 15.580 1.00 90.62 359 ARG A C 1
ATOM 2912 O O . ARG A 1 359 ? -3.213 8.742 14.408 1.00 90.62 359 ARG A O 1
ATOM 2919 N N . PHE A 1 360 ? -4.000 7.984 16.348 1.00 91.69 360 PHE A N 1
ATOM 2920 C CA . PHE A 1 360 ? -5.396 7.978 15.905 1.00 91.69 360 PHE A CA 1
ATOM 2921 C C . PHE A 1 360 ? -5.923 9.390 15.633 1.00 91.69 360 PHE A C 1
ATOM 2923 O O . PHE A 1 360 ? -6.743 9.575 14.736 1.00 91.69 360 PHE A O 1
ATOM 2930 N N . SER A 1 361 ? -5.398 10.402 16.335 1.00 92.12 361 SER A N 1
ATOM 2931 C CA . SER A 1 361 ? -5.816 11.799 16.164 1.00 92.12 361 SER A CA 1
ATOM 2932 C C . SER A 1 361 ? -5.725 12.286 14.714 1.00 92.12 361 SER A C 1
ATOM 2934 O O . SER A 1 361 ? -6.610 13.006 14.258 1.00 92.12 361 SER A O 1
ATOM 2936 N N . SER A 1 362 ? -4.717 11.840 13.956 1.00 89.62 362 SER A N 1
ATOM 2937 C CA . SER A 1 362 ? -4.532 12.222 12.550 1.00 89.62 362 SER A CA 1
ATOM 2938 C C . SER A 1 362 ? -5.563 11.601 11.601 1.00 89.62 362 SER A C 1
ATOM 2940 O O . SER A 1 362 ? -5.692 12.065 10.470 1.00 89.62 362 SER A O 1
ATOM 2942 N N . ARG A 1 363 ? -6.294 10.563 12.033 1.00 92.12 363 ARG A N 1
ATOM 2943 C CA . ARG A 1 363 ? -7.318 9.874 11.230 1.00 92.12 363 ARG A CA 1
ATOM 2944 C C . ARG A 1 363 ? -8.720 10.445 11.426 1.00 92.12 363 ARG A C 1
ATOM 2946 O O . ARG A 1 363 ? -9.551 10.325 10.526 1.00 92.12 363 ARG A O 1
ATOM 2953 N N . ILE A 1 364 ? -8.972 11.091 12.567 1.00 93.00 364 ILE A N 1
ATOM 2954 C CA . ILE A 1 364 ? -10.296 11.591 12.965 1.00 93.00 364 ILE A CA 1
ATOM 2955 C C . ILE A 1 364 ? -10.903 12.519 11.907 1.00 93.00 364 ILE A C 1
ATOM 2957 O O . ILE A 1 364 ? -12.061 12.332 11.531 1.00 93.00 364 ILE A O 1
ATOM 2961 N N . SER A 1 365 ? -10.132 13.483 11.394 1.00 90.62 365 SER A N 1
ATOM 2962 C CA . SER A 1 365 ? -10.628 14.435 10.392 1.00 90.62 365 SER A CA 1
ATOM 2963 C C . SER A 1 365 ? -11.068 13.732 9.110 1.00 90.62 365 SER A C 1
ATOM 2965 O O . SER A 1 365 ? -12.161 13.986 8.618 1.00 90.62 365 SER A O 1
ATOM 2967 N N . THR A 1 366 ? -10.278 12.782 8.607 1.00 90.88 366 THR A N 1
ATOM 2968 C CA . THR A 1 366 ? -10.623 12.016 7.402 1.00 90.88 366 THR A CA 1
ATOM 2969 C C . THR A 1 366 ? -11.840 11.116 7.614 1.00 90.88 366 THR A C 1
ATOM 2971 O O . THR A 1 366 ? -12.679 11.008 6.718 1.00 90.88 366 THR A O 1
ATOM 2974 N N . TYR A 1 367 ? -11.979 10.490 8.788 1.00 92.12 367 TYR A N 1
ATOM 2975 C CA . TYR A 1 367 ? -13.181 9.717 9.113 1.00 92.12 367 TYR A CA 1
ATOM 2976 C C . TYR A 1 367 ? -14.428 10.600 9.148 1.00 92.12 367 TYR A C 1
ATOM 2978 O O . TYR A 1 367 ? -15.449 10.216 8.577 1.00 92.12 367 TYR A O 1
ATOM 2986 N N . ALA A 1 368 ? -14.336 11.787 9.750 1.00 90.69 368 ALA A N 1
ATOM 2987 C CA . ALA A 1 368 ? -15.428 12.751 9.768 1.00 90.69 368 ALA A CA 1
ATOM 2988 C C . ALA A 1 368 ? -15.773 13.237 8.349 1.00 90.69 368 ALA A C 1
ATOM 2990 O O . ALA A 1 368 ? -16.928 13.150 7.938 1.00 90.69 368 ALA A O 1
ATOM 2991 N N . GLU A 1 369 ? -14.779 13.684 7.573 1.00 87.81 369 GLU A N 1
ATOM 2992 C CA . GLU A 1 369 ? -14.941 14.207 6.208 1.00 87.81 369 GLU A CA 1
ATOM 2993 C C . GLU A 1 369 ? -15.622 13.218 5.256 1.00 87.81 369 GLU A C 1
ATOM 2995 O O . GLU A 1 369 ? -16.475 13.620 4.462 1.00 87.81 369 GLU A O 1
ATOM 3000 N N . GLN A 1 370 ? -15.264 11.934 5.349 1.00 87.50 370 GLN A N 1
ATOM 3001 C CA . GLN A 1 370 ? -15.786 10.861 4.494 1.00 87.50 370 GLN A CA 1
ATOM 3002 C C . GLN A 1 370 ? -16.964 10.101 5.129 1.00 87.50 370 GLN A C 1
ATOM 3004 O O . GLN A 1 370 ? -17.347 9.035 4.637 1.00 87.50 370 GLN A O 1
ATOM 3009 N N . PHE A 1 371 ? -17.528 10.629 6.225 1.00 87.44 371 PHE A N 1
ATOM 3010 C CA . PHE A 1 371 ? -18.637 10.037 6.982 1.00 87.44 371 PHE A CA 1
ATOM 3011 C C . PHE A 1 371 ? -18.408 8.565 7.377 1.00 87.44 371 PHE A C 1
ATOM 3013 O O . PHE A 1 371 ? -19.342 7.771 7.455 1.00 87.44 371 PHE A O 1
ATOM 3020 N N . GLN A 1 372 ? -17.159 8.183 7.651 1.00 89.19 372 GLN A N 1
ATOM 3021 C CA . GLN A 1 372 ? -16.772 6.841 8.102 1.00 89.19 372 GLN A CA 1
ATOM 3022 C C . GLN A 1 372 ? -16.766 6.741 9.639 1.00 89.19 372 GLN A C 1
ATOM 3024 O O . GLN A 1 372 ? -15.834 6.194 10.232 1.00 89.19 372 GLN A O 1
ATOM 3029 N N . PHE A 1 373 ? -17.804 7.269 10.298 1.00 90.06 373 PHE A N 1
ATOM 3030 C CA . PHE A 1 373 ? -17.901 7.294 11.764 1.00 90.06 373 PHE A CA 1
ATOM 3031 C C . PHE A 1 373 ? -17.870 5.886 12.376 1.00 90.06 373 PHE A C 1
ATOM 3033 O O . PHE A 1 373 ? -17.123 5.642 13.321 1.00 90.06 373 PHE A O 1
ATOM 3040 N N . ASP A 1 374 ? -18.591 4.934 11.777 1.00 90.75 374 ASP A N 1
ATOM 3041 C CA . ASP A 1 374 ? -18.635 3.541 12.244 1.00 90.75 374 ASP A CA 1
ATOM 3042 C C . ASP A 1 374 ? -17.255 2.872 12.225 1.00 90.75 374 ASP A C 1
ATOM 3044 O O . ASP A 1 374 ? -16.935 2.038 13.072 1.00 90.75 374 ASP A O 1
ATOM 3048 N N . ILE A 1 375 ? -16.407 3.233 11.256 1.00 91.06 375 ILE A N 1
ATOM 3049 C CA . ILE A 1 375 ? -15.036 2.721 11.176 1.00 91.06 375 ILE A CA 1
ATOM 3050 C C . ILE A 1 375 ? -14.211 3.278 12.337 1.00 91.06 375 ILE A C 1
ATOM 3052 O O . ILE A 1 375 ? -13.582 2.500 13.053 1.00 91.06 375 ILE A O 1
ATOM 3056 N N . GLY A 1 376 ? -14.274 4.594 12.562 1.00 92.50 376 GLY A N 1
ATOM 3057 C CA . GLY A 1 376 ? -13.577 5.243 13.672 1.00 92.50 376 GLY A CA 1
ATOM 3058 C C . GLY A 1 376 ? -14.016 4.723 15.042 1.00 92.50 376 GLY A C 1
ATOM 3059 O O . GLY A 1 376 ? -13.169 4.458 15.893 1.00 92.50 376 GLY A O 1
ATOM 3060 N N . MET A 1 377 ? -15.317 4.495 15.242 1.00 93.75 377 MET A N 1
ATOM 3061 C CA . MET A 1 377 ? -15.834 3.947 16.498 1.00 93.75 377 MET A CA 1
ATOM 3062 C C . MET A 1 377 ? -15.402 2.503 16.743 1.00 93.75 377 MET A C 1
ATOM 3064 O O . MET A 1 377 ? -15.059 2.162 17.873 1.00 93.75 377 MET A O 1
ATOM 3068 N N . ARG A 1 378 ? -15.364 1.656 15.707 1.00 93.31 378 ARG A N 1
ATOM 3069 C CA . ARG A 1 378 ? -14.846 0.284 15.848 1.00 93.31 378 ARG A CA 1
ATOM 3070 C C . ARG A 1 378 ? -13.367 0.264 16.213 1.00 93.31 378 ARG A C 1
ATOM 3072 O O . ARG A 1 378 ? -12.968 -0.527 17.058 1.00 93.31 378 ARG A O 1
ATOM 3079 N N . GLU A 1 379 ? -12.569 1.143 15.615 1.00 93.81 379 GLU A N 1
ATOM 3080 C CA . GLU A 1 379 ? -11.150 1.260 15.948 1.00 93.81 379 GLU A CA 1
ATOM 3081 C C . GLU A 1 379 ? -10.948 1.697 17.411 1.00 93.81 379 GLU A C 1
ATOM 3083 O O . GLU A 1 379 ? -10.146 1.102 18.128 1.00 93.81 379 GLU A O 1
ATOM 3088 N N . LEU A 1 380 ? -11.729 2.674 17.891 1.00 94.38 380 LEU A N 1
ATOM 3089 C CA . LEU A 1 380 ? -11.721 3.103 19.297 1.00 94.38 380 LEU A CA 1
ATOM 3090 C C . LEU A 1 380 ? -12.175 2.007 20.262 1.00 94.38 380 LEU A C 1
ATOM 3092 O O . LEU A 1 380 ? -11.603 1.876 21.345 1.00 94.38 380 LEU A O 1
ATOM 3096 N N . GLN A 1 381 ? -13.185 1.229 19.877 1.00 94.38 381 GLN A N 1
ATOM 3097 C CA . GLN A 1 381 ? -13.666 0.096 20.661 1.00 94.38 381 GLN A CA 1
ATOM 3098 C C . GLN A 1 381 ? -12.593 -0.995 20.764 1.00 94.38 381 GLN A C 1
ATOM 3100 O O . GLN A 1 381 ? -12.326 -1.481 21.859 1.00 94.38 381 GLN A O 1
ATOM 3105 N N . ARG A 1 382 ? -11.904 -1.312 19.660 1.00 94.38 382 ARG A N 1
ATOM 3106 C CA . ARG A 1 382 ? -10.790 -2.269 19.675 1.00 94.38 382 ARG A CA 1
ATOM 3107 C C . ARG A 1 382 ? -9.630 -1.779 20.544 1.00 94.38 382 ARG A C 1
ATOM 3109 O O . ARG A 1 382 ? -9.071 -2.554 21.310 1.00 94.38 382 ARG A O 1
ATOM 3116 N N . MET A 1 383 ? -9.292 -0.488 20.474 1.00 93.94 383 MET A N 1
ATOM 3117 C CA . MET A 1 383 ? -8.287 0.109 21.363 1.00 93.94 383 MET A CA 1
ATOM 3118 C C . MET A 1 383 ? -8.690 0.011 22.838 1.00 93.94 383 MET A C 1
ATOM 3120 O O . MET A 1 383 ? -7.842 -0.293 23.669 1.00 93.94 383 MET A O 1
ATOM 3124 N N . LYS A 1 384 ? -9.970 0.239 23.162 1.00 94.31 384 LYS A N 1
ATOM 3125 C CA . LYS A 1 384 ? -10.492 0.113 24.528 1.00 94.31 384 LYS A CA 1
ATOM 3126 C C . LYS A 1 384 ? -10.251 -1.288 25.088 1.00 94.31 384 LYS A C 1
ATOM 3128 O O . LYS A 1 384 ? -9.705 -1.405 26.177 1.00 94.31 384 LYS A O 1
ATOM 3133 N N . GLU A 1 385 ? -10.623 -2.320 24.333 1.00 94.00 385 GLU A N 1
ATOM 3134 C CA . GLU A 1 385 ? -10.457 -3.724 24.736 1.00 94.00 385 GLU A CA 1
ATOM 3135 C C . GLU A 1 385 ? -8.994 -4.044 25.070 1.00 94.00 385 GLU A C 1
ATOM 3137 O O . GLU A 1 385 ? -8.713 -4.607 26.124 1.00 94.00 385 GLU A O 1
ATOM 3142 N N . LEU A 1 386 ? -8.058 -3.597 24.224 1.00 92.38 386 LEU A N 1
ATOM 3143 C CA . LEU A 1 386 ? -6.621 -3.792 24.446 1.00 92.38 386 LEU A CA 1
ATOM 3144 C C . LEU A 1 386 ? -6.096 -3.044 25.682 1.00 92.38 386 LEU A C 1
ATOM 3146 O O . LEU A 1 386 ? -5.238 -3.557 26.397 1.00 92.38 386 LEU A O 1
ATOM 3150 N N . ILE A 1 387 ? -6.589 -1.826 25.933 1.00 91.31 387 ILE A N 1
ATOM 3151 C CA . ILE A 1 387 ? -6.211 -1.039 27.118 1.00 91.31 387 ILE A CA 1
ATOM 3152 C C . ILE A 1 387 ? -6.733 -1.715 28.392 1.00 91.31 387 ILE A C 1
ATOM 3154 O O . ILE A 1 387 ? -5.992 -1.830 29.367 1.00 91.31 387 ILE A O 1
ATOM 3158 N N . GLU A 1 388 ? -7.990 -2.169 28.387 1.00 91.00 388 GLU A N 1
ATOM 3159 C CA . GLU A 1 388 ? -8.603 -2.861 29.527 1.00 91.00 388 GLU A CA 1
ATOM 3160 C C . GLU A 1 388 ? -7.855 -4.160 29.854 1.00 91.00 388 GLU A C 1
ATOM 3162 O O . GLU A 1 388 ? -7.514 -4.389 31.015 1.00 91.00 388 GLU A O 1
ATOM 3167 N N . GLU A 1 389 ? -7.521 -4.966 28.844 1.00 89.44 389 GLU A N 1
ATOM 3168 C CA . GLU A 1 389 ? -6.760 -6.208 29.017 1.00 89.44 389 GLU A CA 1
ATOM 3169 C C . GLU A 1 389 ? -5.358 -5.955 29.599 1.00 89.44 389 GLU A C 1
ATOM 3171 O O . GLU A 1 389 ? -4.979 -6.571 30.599 1.00 89.44 389 GLU A O 1
ATOM 3176 N N . ALA A 1 390 ? -4.624 -4.979 29.054 1.00 86.25 390 ALA A N 1
ATOM 3177 C CA . ALA A 1 390 ? -3.278 -4.633 29.517 1.00 86.25 390 ALA A CA 1
ATOM 3178 C C . ALA A 1 390 ? -3.246 -4.065 30.950 1.00 86.25 390 ALA A C 1
ATOM 3180 O O . ALA A 1 390 ? -2.256 -4.208 31.678 1.00 86.25 390 ALA A O 1
ATOM 3181 N N . PHE A 1 391 ? -4.314 -3.383 31.373 1.00 84.94 391 PHE A N 1
ATOM 3182 C CA . PHE A 1 391 ? -4.385 -2.783 32.707 1.00 84.94 391 PHE A CA 1
ATOM 3183 C C . PHE A 1 391 ? -4.757 -3.804 33.784 1.00 84.94 391 PHE A C 1
ATOM 3185 O O . PHE A 1 391 ? -4.331 -3.646 34.926 1.00 84.94 391 PHE A O 1
ATOM 3192 N N . VAL A 1 392 ? -5.503 -4.856 33.431 1.00 82.12 392 VAL A N 1
ATOM 3193 C CA . VAL A 1 392 ? -5.850 -5.953 34.350 1.00 82.12 392 VAL A CA 1
ATOM 3194 C C . VAL A 1 392 ? -4.647 -6.856 34.630 1.00 82.12 392 VAL A C 1
ATOM 3196 O O . VAL A 1 392 ? -4.505 -7.360 35.741 1.00 82.12 392 VAL A O 1
ATOM 3199 N N . SER A 1 393 ? -3.760 -7.051 33.653 1.00 67.12 393 SER A N 1
ATOM 3200 C CA . SER A 1 393 ? -2.641 -7.996 33.745 1.00 67.12 393 SER A CA 1
ATOM 3201 C C . SER A 1 393 ? -1.432 -7.507 34.554 1.00 67.12 393 SER A C 1
ATOM 3203 O O . SER A 1 393 ? -0.414 -8.198 34.589 1.00 67.12 393 SER A O 1
ATOM 3205 N N . SER A 1 394 ? -1.483 -6.318 35.160 1.00 61.94 394 SER A N 1
ATOM 3206 C CA . SER A 1 394 ? -0.296 -5.668 35.720 1.00 61.94 394 SER A CA 1
ATOM 3207 C C . SER A 1 394 ? -0.522 -5.088 37.120 1.00 61.94 394 SER A C 1
ATOM 3209 O O . SER A 1 394 ? -1.318 -4.168 37.308 1.00 61.94 394 SER A O 1
ATOM 3211 N N . ASP A 1 395 ? 0.231 -5.600 38.100 1.00 60.56 395 ASP A N 1
ATOM 3212 C CA . ASP A 1 395 ? 0.163 -5.167 39.500 1.00 60.56 395 ASP A CA 1
ATOM 3213 C C . ASP A 1 395 ? 0.527 -3.680 39.645 1.00 60.56 395 ASP A C 1
ATOM 3215 O O . ASP A 1 395 ? 1.609 -3.229 39.261 1.00 60.56 395 ASP A O 1
ATOM 3219 N N . ILE A 1 396 ? -0.397 -2.895 40.202 1.00 59.94 396 ILE A N 1
ATOM 3220 C CA . ILE A 1 396 ? -0.235 -1.448 40.371 1.00 59.94 396 ILE A CA 1
ATOM 3221 C C . ILE A 1 396 ? 0.558 -1.184 41.653 1.00 59.94 396 ILE A C 1
ATOM 3223 O O . ILE A 1 396 ? 0.029 -1.324 42.756 1.00 59.94 396 ILE A O 1
ATOM 3227 N N . ILE A 1 397 ? 1.806 -0.731 41.519 1.00 56.94 397 ILE A N 1
ATOM 3228 C CA . ILE A 1 397 ? 2.571 -0.159 42.636 1.00 56.94 397 ILE A CA 1
ATOM 3229 C C . ILE A 1 397 ? 2.410 1.374 42.591 1.00 56.94 397 ILE A C 1
ATOM 3231 O O . ILE A 1 397 ? 2.886 2.013 41.646 1.00 56.94 397 ILE A O 1
ATOM 3235 N N . PRO A 1 398 ? 1.726 1.997 43.571 1.00 52.69 398 PRO A N 1
ATOM 3236 C CA . PRO A 1 398 ? 1.478 3.436 43.560 1.00 52.69 398 PRO A CA 1
ATOM 3237 C C . PRO A 1 398 ? 2.780 4.238 43.725 1.00 52.69 398 PRO A C 1
ATOM 3239 O O . PRO A 1 398 ? 3.561 3.982 44.637 1.00 52.69 398 PRO A O 1
ATOM 3242 N N . GLY A 1 399 ? 2.989 5.227 42.845 1.00 56.09 399 GLY A N 1
ATOM 3243 C CA . GLY A 1 399 ? 4.140 6.147 42.863 1.00 56.09 399 GLY A CA 1
ATOM 3244 C C . GLY A 1 399 ? 5.121 6.019 41.688 1.00 56.09 399 GLY A C 1
ATOM 3245 O O . GLY A 1 399 ? 6.066 6.799 41.615 1.00 56.09 399 GLY A O 1
ATOM 3246 N N . ASN A 1 400 ? 4.906 5.073 40.767 1.00 64.06 400 ASN A N 1
ATOM 3247 C CA . ASN A 1 400 ? 5.776 4.847 39.607 1.00 64.06 400 ASN A CA 1
ATOM 3248 C C . ASN A 1 400 ? 5.369 5.712 38.389 1.00 64.06 400 ASN A C 1
ATOM 3250 O O . ASN A 1 400 ? 4.179 5.951 38.173 1.00 64.06 400 ASN A O 1
ATOM 3254 N N . GLU A 1 401 ? 6.334 6.126 37.557 1.00 74.44 401 GLU A N 1
ATOM 3255 C CA . GLU A 1 401 ? 6.131 6.863 36.284 1.00 74.44 401 GLU A CA 1
ATOM 3256 C C . GLU A 1 401 ? 5.118 6.154 35.358 1.00 74.44 401 GLU A C 1
ATOM 3258 O O . GLU A 1 401 ? 4.355 6.775 34.616 1.00 74.44 401 GLU A O 1
ATOM 3263 N N . GLU A 1 402 ? 5.044 4.834 35.491 1.00 75.19 402 GLU A N 1
ATOM 3264 C CA . GLU A 1 402 ? 4.106 3.940 34.823 1.00 75.19 402 GLU A CA 1
ATOM 3265 C C . GLU A 1 402 ? 2.627 4.234 35.135 1.00 75.19 402 GLU A C 1
ATOM 3267 O O . GLU A 1 402 ? 1.787 4.168 34.238 1.00 75.19 402 GLU A O 1
ATOM 3272 N N . VAL A 1 403 ? 2.289 4.626 36.371 1.00 81.94 403 VAL A N 1
ATOM 3273 C CA . VAL A 1 403 ? 0.906 4.978 36.750 1.00 81.94 403 VAL A CA 1
ATOM 3274 C C . VAL A 1 403 ? 0.453 6.229 35.997 1.00 81.94 403 VAL A C 1
ATOM 3276 O O . VAL A 1 403 ? -0.656 6.268 35.463 1.00 81.94 403 VAL A O 1
ATOM 3279 N N . THR A 1 404 ? 1.333 7.226 35.883 1.00 85.44 404 THR A N 1
ATOM 3280 C CA . THR A 1 404 ? 1.075 8.449 35.111 1.00 85.44 404 THR A CA 1
ATOM 3281 C C . THR A 1 404 ? 0.871 8.138 33.628 1.00 85.44 404 THR A C 1
ATOM 3283 O O . THR A 1 404 ? -0.043 8.684 33.011 1.00 85.44 404 THR A O 1
ATOM 3286 N N . LEU A 1 405 ? 1.670 7.229 33.055 1.00 87.44 405 LEU A N 1
ATOM 3287 C CA . LEU A 1 405 ? 1.511 6.797 31.661 1.00 87.44 405 LEU A CA 1
ATOM 3288 C C . LEU A 1 405 ? 0.177 6.082 31.422 1.00 87.44 405 LEU A C 1
ATOM 3290 O O . LEU A 1 405 ? -0.480 6.357 30.420 1.00 87.44 405 LEU A O 1
ATOM 3294 N N . ARG A 1 406 ? -0.264 5.217 32.343 1.00 86.75 406 ARG A N 1
ATOM 3295 C CA . ARG A 1 406 ? -1.564 4.531 32.239 1.00 86.75 406 ARG A CA 1
ATOM 3296 C C . ARG A 1 406 ? -2.740 5.504 32.299 1.00 86.75 406 ARG A C 1
ATOM 3298 O O . ARG A 1 406 ? -3.649 5.404 31.477 1.00 86.75 406 ARG A O 1
ATOM 3305 N N . ILE A 1 407 ? -2.693 6.481 33.208 1.00 88.31 407 ILE A N 1
ATOM 3306 C CA . ILE A 1 407 ? -3.687 7.566 33.251 1.00 88.31 407 ILE A CA 1
ATOM 3307 C C . ILE A 1 407 ? -3.669 8.340 31.926 1.00 88.31 407 ILE A C 1
ATOM 3309 O O . ILE A 1 407 ? -4.725 8.570 31.343 1.00 88.31 407 ILE A O 1
ATOM 3313 N N . GLY A 1 408 ? -2.480 8.664 31.406 1.00 90.62 408 GLY A N 1
ATOM 3314 C CA . GLY A 1 408 ? -2.324 9.343 30.118 1.00 90.62 408 GLY A CA 1
ATOM 3315 C C . GLY A 1 408 ? -2.883 8.555 28.928 1.00 90.62 408 GLY A C 1
ATOM 3316 O O . GLY A 1 408 ? -3.456 9.155 28.020 1.00 90.62 408 GLY A O 1
ATOM 3317 N N . ILE A 1 409 ? -2.770 7.222 28.929 1.00 93.12 409 ILE A N 1
ATOM 3318 C CA . ILE A 1 409 ? -3.372 6.344 27.911 1.00 93.12 409 ILE A CA 1
ATOM 3319 C C . ILE A 1 409 ? -4.901 6.389 27.986 1.00 93.12 409 ILE A C 1
ATOM 3321 O O . ILE A 1 409 ? -5.549 6.581 26.955 1.00 93.12 409 ILE A O 1
ATOM 3325 N N . ALA A 1 410 ? -5.473 6.247 29.185 1.00 92.00 410 ALA A N 1
ATOM 3326 C CA . ALA A 1 410 ? -6.922 6.276 29.379 1.00 92.00 410 ALA A CA 1
ATOM 3327 C C . ALA A 1 410 ? -7.525 7.640 28.998 1.00 92.00 410 ALA A C 1
ATOM 3329 O O . ALA A 1 410 ? -8.523 7.695 28.276 1.00 92.00 410 ALA A O 1
ATOM 3330 N N . ASP A 1 411 ? -6.882 8.731 29.422 1.00 93.38 411 ASP A N 1
ATOM 3331 C CA . ASP A 1 411 ? -7.283 10.096 29.075 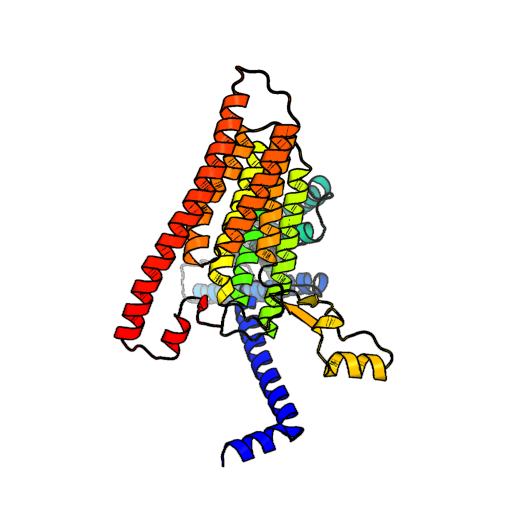1.00 93.38 411 ASP A CA 1
ATOM 3332 C C . ASP A 1 411 ? -7.170 10.347 27.564 1.00 93.38 411 ASP A C 1
ATOM 3334 O O . ASP A 1 411 ? -8.113 10.826 26.934 1.00 93.38 411 ASP A O 1
ATOM 3338 N N . SER A 1 412 ? -6.067 9.911 26.941 1.00 93.94 412 SER A N 1
ATOM 3339 C CA . SER A 1 412 ? -5.890 10.015 25.488 1.00 93.94 412 SER A CA 1
ATOM 3340 C C . SER A 1 412 ? -6.981 9.265 24.728 1.00 93.94 412 SER A C 1
ATOM 3342 O O . SER A 1 412 ? -7.547 9.811 23.785 1.00 93.94 412 SER A O 1
ATOM 3344 N N . TRP A 1 413 ? -7.323 8.040 25.131 1.00 94.94 413 TRP A N 1
ATOM 3345 C CA . TRP A 1 413 ? -8.405 7.279 24.503 1.00 94.94 413 TRP A CA 1
ATOM 3346 C C . TRP A 1 413 ? -9.761 8.002 24.612 1.00 94.94 413 TRP A C 1
ATOM 3348 O O . TRP A 1 413 ? -10.459 8.158 23.604 1.00 94.94 413 TRP A O 1
ATOM 3358 N N . ALA A 1 414 ? -10.103 8.517 25.798 1.00 94.12 414 ALA A N 1
ATOM 3359 C CA . ALA A 1 414 ? -11.349 9.254 26.020 1.00 94.12 414 ALA A CA 1
ATOM 3360 C C . ALA A 1 414 ? -11.409 10.561 25.203 1.00 94.12 414 ALA A C 1
ATOM 3362 O O . ALA A 1 414 ? -12.442 10.888 24.600 1.00 94.12 414 ALA A O 1
ATOM 3363 N N . ALA A 1 415 ? -10.288 11.285 25.125 1.00 95.06 415 ALA A N 1
ATOM 3364 C CA . ALA A 1 415 ? -10.157 12.491 24.317 1.00 95.06 415 ALA A CA 1
ATOM 3365 C C . ALA A 1 415 ? -10.320 12.193 22.817 1.00 95.06 415 ALA A C 1
ATOM 3367 O O . ALA A 1 415 ? -11.028 12.917 22.117 1.00 95.06 415 ALA A O 1
ATOM 3368 N N . LEU A 1 416 ? -9.724 11.106 22.317 1.00 95.12 416 LEU A N 1
ATOM 3369 C CA . LEU A 1 416 ? -9.834 10.694 20.914 1.00 95.12 416 LEU A CA 1
ATOM 3370 C C . LEU A 1 416 ? -11.276 10.340 20.523 1.00 95.12 416 LEU A C 1
ATOM 3372 O O . LEU A 1 416 ? -11.730 10.758 19.456 1.00 95.12 416 LEU A O 1
ATOM 3376 N N . GLY A 1 417 ? -12.012 9.635 21.388 1.00 93.56 417 GLY A N 1
ATOM 3377 C CA . GLY A 1 417 ? -13.432 9.349 21.161 1.00 93.56 417 GLY A CA 1
ATOM 3378 C C . GLY A 1 417 ? -14.295 10.606 21.137 1.00 93.56 417 GLY A C 1
ATOM 3379 O O . GLY A 1 417 ? -15.099 10.795 20.222 1.00 93.56 417 GLY A O 1
ATOM 3380 N N . SER A 1 418 ? -14.066 11.516 22.084 1.00 93.94 418 SER A N 1
ATOM 3381 C CA . SER A 1 418 ? -14.768 12.804 22.135 1.00 93.94 418 SER A CA 1
ATOM 3382 C C . SER A 1 418 ? -14.496 13.644 20.883 1.00 93.94 418 SER A C 1
ATOM 3384 O O . SER A 1 418 ? -15.427 14.170 20.271 1.00 93.94 418 SER A O 1
ATOM 3386 N N . ASN A 1 419 ? -13.235 13.706 20.446 1.00 95.25 419 ASN A N 1
ATOM 3387 C CA . ASN A 1 419 ? -12.831 14.423 19.238 1.00 95.25 419 ASN A CA 1
ATOM 3388 C C . ASN A 1 419 ? -13.465 13.832 17.973 1.00 95.25 419 ASN A C 1
ATOM 3390 O O . ASN A 1 419 ? -13.912 14.593 17.116 1.00 95.25 419 ASN A O 1
ATOM 3394 N N . LEU A 1 42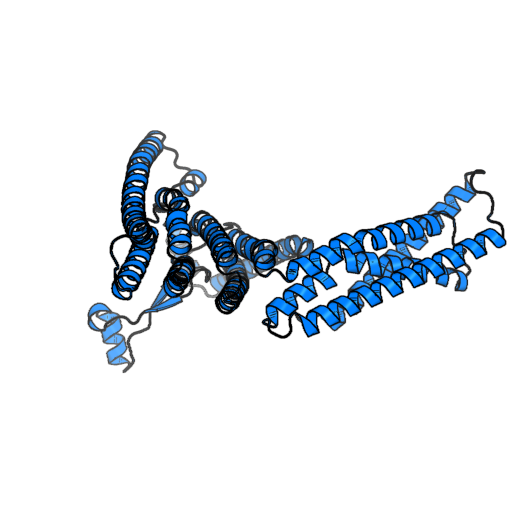0 ? -13.564 12.501 17.860 1.00 94.56 420 LEU A N 1
ATOM 3395 C CA . LEU A 1 420 ? -14.237 11.857 16.729 1.00 94.56 420 LEU A CA 1
ATOM 3396 C C . LEU A 1 420 ? -15.713 12.256 16.644 1.00 94.56 420 LEU A C 1
ATOM 3398 O O . LEU A 1 420 ? -16.188 12.630 15.569 1.00 94.56 420 LEU A O 1
ATOM 3402 N N . CYS A 1 421 ? -16.428 12.221 17.769 1.00 94.56 421 CYS A N 1
ATOM 3403 C CA . CYS A 1 421 ? -17.828 12.637 17.830 1.00 94.56 421 CYS A CA 1
ATOM 3404 C C . CYS A 1 421 ? -18.001 14.115 17.453 1.00 94.56 421 CYS A C 1
ATOM 3406 O O . CYS A 1 421 ? -18.861 14.445 16.634 1.00 94.56 421 CYS A O 1
ATOM 3408 N N . LEU A 1 422 ? -17.167 15.001 18.009 1.00 95.25 422 LEU A N 1
ATOM 3409 C CA . LEU A 1 422 ? -17.240 16.442 17.758 1.00 95.25 422 LEU A CA 1
ATOM 3410 C C . LEU A 1 422 ? -16.926 16.801 16.300 1.00 95.25 422 LEU A C 1
ATOM 3412 O O . LEU A 1 422 ? -17.671 17.573 15.695 1.00 95.25 422 LEU A O 1
ATOM 3416 N N . GLU A 1 423 ? -15.875 16.229 15.711 1.00 94.12 423 GLU A N 1
ATOM 3417 C CA . GLU A 1 423 ? -15.520 16.496 14.311 1.00 94.12 423 GLU A CA 1
ATOM 3418 C C . GLU A 1 423 ? -16.552 15.916 13.336 1.00 94.12 423 GLU A C 1
ATOM 3420 O O . GLU A 1 423 ? -16.909 16.565 12.351 1.00 94.12 423 GLU A O 1
ATOM 3425 N N . THR A 1 424 ? -17.126 14.749 13.642 1.00 93.00 424 THR A N 1
ATOM 3426 C CA . THR A 1 424 ? -18.219 14.179 12.834 1.00 93.00 424 THR A CA 1
ATOM 3427 C C . THR A 1 424 ? -19.462 15.069 12.890 1.00 93.00 424 THR A C 1
ATOM 3429 O O . THR A 1 424 ? -20.023 15.404 11.845 1.00 93.00 424 THR A O 1
ATOM 3432 N N . LEU A 1 425 ? -19.861 15.529 14.084 1.00 93.75 425 LEU A N 1
ATOM 3433 C CA . LEU A 1 425 ? -20.977 16.467 14.256 1.00 93.75 425 LEU A CA 1
ATOM 3434 C C . LEU A 1 425 ? -20.724 17.772 13.487 1.00 93.75 425 LEU A C 1
ATOM 3436 O O . LEU A 1 425 ? -21.592 18.258 12.758 1.00 93.75 425 LEU A O 1
ATOM 3440 N N . ARG A 1 426 ? -19.513 18.325 13.606 1.00 93.00 426 ARG A N 1
ATOM 3441 C CA . ARG A 1 426 ? -19.096 19.523 12.875 1.00 93.00 426 ARG A CA 1
ATOM 3442 C C . ARG A 1 426 ? -19.208 19.320 11.365 1.00 93.00 426 ARG A C 1
ATOM 3444 O O . ARG A 1 426 ? -19.727 20.204 10.679 1.00 93.00 426 ARG A O 1
ATOM 3451 N N . ARG A 1 427 ? -18.762 18.174 10.838 1.00 92.00 427 ARG A N 1
ATOM 3452 C CA . ARG A 1 427 ? -18.881 17.869 9.407 1.00 92.00 427 ARG A CA 1
ATOM 3453 C C . ARG A 1 427 ? -20.337 17.720 8.978 1.00 92.00 427 ARG A C 1
ATOM 3455 O O . ARG A 1 427 ? -20.680 18.267 7.935 1.00 92.00 427 ARG A O 1
ATOM 3462 N N . MET A 1 428 ? -21.189 17.068 9.772 1.00 89.31 428 MET A N 1
ATOM 3463 C CA . MET A 1 428 ? -22.629 16.957 9.495 1.00 89.31 428 MET A CA 1
ATOM 3464 C C . MET A 1 428 ? -23.296 18.335 9.371 1.00 89.31 428 MET A C 1
ATOM 3466 O O . MET A 1 428 ? -23.989 18.587 8.388 1.00 89.31 428 MET A O 1
ATOM 3470 N N . ILE A 1 429 ? -23.022 19.255 10.304 1.00 89.56 429 ILE A N 1
ATOM 3471 C CA . ILE A 1 429 ? -23.572 20.623 10.281 1.00 89.56 429 ILE A CA 1
ATOM 3472 C C . ILE A 1 429 ? -23.092 21.396 9.045 1.00 89.56 429 ILE A C 1
ATOM 3474 O O . ILE A 1 429 ? -23.870 22.100 8.398 1.00 89.56 429 ILE A O 1
ATOM 3478 N N . THR A 1 430 ? -21.803 21.299 8.711 1.00 89.69 430 THR A N 1
ATOM 3479 C CA . THR A 1 430 ? -21.250 21.970 7.524 1.00 89.69 430 THR A CA 1
ATOM 3480 C C . THR A 1 430 ? -21.825 21.381 6.239 1.00 89.69 430 THR A C 1
ATOM 3482 O O . THR A 1 430 ? -22.216 22.128 5.345 1.00 89.69 430 THR A O 1
ATOM 3485 N N . PHE A 1 431 ? -21.942 20.056 6.167 1.00 86.06 431 PHE A N 1
ATOM 3486 C CA . PHE A 1 431 ? -22.505 19.365 5.016 1.00 86.06 431 PHE A CA 1
ATOM 3487 C C . PHE A 1 431 ? -23.978 19.718 4.792 1.00 86.06 431 PHE A C 1
ATOM 3489 O O . PHE A 1 431 ? -24.378 19.951 3.657 1.00 86.06 431 PHE A O 1
ATOM 3496 N N . GLU A 1 432 ? -24.778 19.853 5.852 1.00 86.25 432 GLU A N 1
ATOM 3497 C CA . GLU A 1 432 ? -26.162 20.316 5.727 1.00 86.25 432 GLU A CA 1
ATOM 3498 C C . GLU A 1 432 ? -26.239 21.704 5.066 1.00 86.25 432 GLU A C 1
ATOM 3500 O O . GLU A 1 432 ? -27.076 21.939 4.192 1.00 86.25 432 GLU A O 1
ATOM 3505 N N . LYS A 1 433 ? -25.338 22.625 5.433 1.00 87.38 433 LYS A N 1
ATOM 3506 C CA . LYS A 1 433 ? -25.260 23.959 4.815 1.00 87.38 433 LYS A CA 1
ATOM 3507 C C . LYS A 1 433 ? -24.846 23.886 3.344 1.00 87.38 433 LYS A C 1
ATOM 3509 O O . LYS A 1 433 ? -25.469 24.552 2.519 1.00 87.38 433 LYS A O 1
ATOM 3514 N N . GLU A 1 434 ? -23.838 23.073 3.021 1.00 84.81 434 GLU A N 1
ATOM 3515 C CA . GLU A 1 434 ? -23.393 22.822 1.640 1.00 84.81 434 GLU A CA 1
ATOM 3516 C C . GLU A 1 434 ? -24.534 22.260 0.786 1.00 84.81 434 GLU A C 1
ATOM 3518 O O . GLU A 1 434 ? -24.778 22.730 -0.323 1.00 84.81 434 GLU A O 1
ATOM 3523 N N . LEU A 1 435 ? -25.276 21.296 1.329 1.00 81.94 435 LEU A N 1
ATOM 3524 C CA . LEU A 1 435 ? -26.393 20.637 0.666 1.00 81.94 435 LEU A CA 1
ATOM 3525 C C . LEU A 1 435 ? -27.561 21.606 0.436 1.00 81.94 435 LEU A C 1
ATOM 3527 O O . LEU A 1 435 ? -28.090 21.670 -0.672 1.00 81.94 435 LEU A O 1
ATOM 3531 N N . ARG A 1 436 ? -27.908 22.445 1.423 1.00 84.19 436 ARG A N 1
ATOM 3532 C CA . ARG A 1 436 ? -28.891 23.532 1.239 1.00 84.19 436 ARG A CA 1
ATOM 3533 C C . ARG A 1 436 ? -28.460 24.506 0.139 1.00 84.19 436 ARG A C 1
ATOM 3535 O O . ARG A 1 436 ? -29.280 24.886 -0.690 1.00 84.19 436 ARG A O 1
ATOM 3542 N N . GLN A 1 437 ? -27.186 24.902 0.110 1.00 83.69 437 GLN A N 1
ATOM 3543 C CA . GLN A 1 437 ? -26.662 25.793 -0.928 1.00 83.69 437 GLN A CA 1
ATOM 3544 C C . GLN A 1 437 ? -26.683 25.131 -2.313 1.00 83.69 437 GLN A C 1
ATOM 3546 O O . GLN A 1 437 ? -27.033 25.784 -3.293 1.00 83.69 437 GLN A O 1
ATOM 3551 N N . PHE A 1 438 ? -26.352 23.842 -2.394 1.00 77.31 438 PHE A N 1
ATOM 3552 C CA . PHE A 1 438 ? -26.413 23.066 -3.629 1.00 77.31 438 PHE A CA 1
ATOM 3553 C C . PHE A 1 438 ? -27.832 23.032 -4.207 1.00 77.31 438 PHE A C 1
ATOM 3555 O O . PHE A 1 438 ? -28.012 23.355 -5.381 1.00 77.31 438 PHE A O 1
ATOM 3562 N N . PHE A 1 439 ? -28.837 22.723 -3.378 1.00 79.12 439 PHE A N 1
ATOM 3563 C CA . PHE A 1 439 ? -30.241 22.719 -3.801 1.00 79.12 439 PHE A CA 1
ATOM 3564 C C . PHE A 1 439 ? -30.747 24.116 -4.180 1.00 79.12 439 PHE A C 1
ATOM 3566 O O . PHE A 1 439 ? -31.461 24.248 -5.168 1.00 79.12 439 PHE A O 1
ATOM 3573 N N . ASN A 1 440 ? -30.336 25.167 -3.463 1.00 83.19 440 ASN A N 1
ATOM 3574 C CA . ASN A 1 440 ? -30.705 26.545 -3.808 1.00 83.19 440 ASN A CA 1
ATOM 3575 C C . ASN A 1 440 ? -30.104 27.015 -5.144 1.00 83.19 440 ASN A C 1
ATOM 3577 O O . ASN A 1 440 ? -30.690 27.864 -5.809 1.00 83.19 440 ASN A O 1
ATOM 3581 N N . ASN A 1 441 ? -28.940 26.485 -5.528 1.00 78.75 441 ASN A N 1
ATOM 3582 C CA . ASN A 1 441 ? -28.250 26.851 -6.765 1.00 78.75 441 ASN A CA 1
ATOM 3583 C C . ASN A 1 441 ? -28.709 26.030 -7.991 1.00 78.75 441 ASN A C 1
ATOM 3585 O O . ASN A 1 441 ? -28.212 26.279 -9.088 1.00 78.75 441 ASN A O 1
ATOM 3589 N N . ASP A 1 442 ? -29.611 25.056 -7.808 1.00 64.69 442 ASP A N 1
ATOM 3590 C CA . ASP A 1 442 ? -30.232 24.209 -8.844 1.00 64.69 442 ASP A CA 1
ATOM 3591 C C . ASP A 1 442 ? -29.242 23.589 -9.857 1.00 64.69 442 ASP A C 1
ATOM 3593 O O . ASP A 1 442 ? -29.490 23.485 -11.061 1.00 64.69 442 ASP A O 1
ATOM 3597 N N . ILE A 1 443 ? -28.065 23.175 -9.373 1.00 63.28 443 ILE A N 1
ATOM 3598 C CA . ILE A 1 443 ? -26.985 22.641 -10.214 1.00 63.28 443 ILE A CA 1
ATOM 3599 C C . ILE A 1 443 ? -27.236 21.149 -10.485 1.00 63.28 443 ILE A C 1
ATOM 3601 O O . ILE A 1 443 ? -26.556 20.282 -9.934 1.00 63.28 443 ILE A O 1
ATOM 3605 N N . TRP A 1 444 ? -28.189 20.829 -11.361 1.00 63.16 444 TRP A N 1
ATOM 3606 C CA . TRP A 1 444 ? -28.442 19.459 -11.831 1.00 63.16 444 TRP A CA 1
ATOM 3607 C C . TRP A 1 444 ? -27.753 19.204 -13.173 1.00 63.16 444 TRP A C 1
ATOM 3609 O O . TRP A 1 444 ? -28.312 19.393 -14.249 1.00 63.16 444 TRP A O 1
ATOM 3619 N N . THR A 1 445 ? -26.502 18.761 -13.116 1.00 64.31 445 THR A N 1
ATOM 3620 C CA . THR A 1 445 ? -25.723 18.304 -14.269 1.00 64.31 445 THR A CA 1
ATOM 3621 C C . THR A 1 445 ? -25.152 16.924 -13.962 1.00 64.31 445 THR A C 1
ATOM 3623 O O . THR A 1 445 ? -24.874 16.599 -12.812 1.00 64.31 445 THR A O 1
ATOM 3626 N N . GLU A 1 446 ? -24.911 16.101 -14.981 1.00 56.94 446 GLU A N 1
ATOM 3627 C CA . GLU A 1 446 ? -24.290 14.777 -14.805 1.00 56.94 446 GLU A CA 1
ATOM 3628 C C . GLU A 1 446 ? -22.934 14.869 -14.076 1.00 56.94 446 GLU A C 1
ATOM 3630 O O . GLU A 1 446 ? -22.580 14.018 -13.263 1.00 56.94 446 GLU A O 1
ATOM 3635 N N . LYS A 1 447 ? -22.214 15.977 -14.286 1.00 57.62 447 LYS A N 1
ATOM 3636 C CA . LYS A 1 447 ? -20.956 16.290 -13.606 1.00 57.62 447 LYS A CA 1
ATOM 3637 C C . LYS A 1 447 ? -21.150 16.724 -12.150 1.00 57.62 447 LYS A C 1
ATOM 3639 O O . LYS A 1 447 ? -20.300 16.411 -11.326 1.00 57.62 447 LYS A O 1
ATOM 3644 N N . SER A 1 448 ? -22.240 17.421 -11.821 1.00 57.12 448 SER A N 1
ATOM 3645 C CA . SER A 1 448 ? -22.528 17.823 -10.438 1.00 57.12 448 SER A CA 1
ATOM 3646 C C . SER A 1 448 ? -23.068 16.670 -9.590 1.00 57.12 448 SER A C 1
ATOM 3648 O O . SER A 1 448 ? -22.748 16.595 -8.406 1.00 57.12 448 SER A O 1
ATOM 3650 N N . LEU A 1 449 ? -23.771 15.712 -10.206 1.00 57.59 449 LEU A N 1
ATOM 3651 C CA . LEU A 1 449 ? -24.137 14.436 -9.580 1.00 57.59 449 LEU A CA 1
ATOM 3652 C C . LEU A 1 449 ? -22.898 13.592 -9.231 1.00 57.59 449 LEU A C 1
ATOM 3654 O O . LEU A 1 449 ? -22.867 12.956 -8.186 1.00 57.59 449 LEU A O 1
ATOM 3658 N N . GLN A 1 450 ? -21.838 13.654 -10.046 1.00 51.62 450 GLN A N 1
ATOM 3659 C CA . GLN A 1 450 ? -20.540 13.026 -9.744 1.00 51.62 450 GLN A CA 1
ATOM 3660 C C . GLN A 1 450 ? -19.735 13.754 -8.653 1.00 51.62 450 GLN A C 1
ATOM 3662 O O . GLN A 1 450 ? -18.775 13.193 -8.127 1.00 51.62 450 GLN A O 1
ATOM 3667 N N . THR A 1 451 ? -20.086 15.003 -8.328 1.00 49.97 451 THR A N 1
ATOM 3668 C CA . THR A 1 451 ? -19.483 15.774 -7.225 1.00 49.97 451 THR A CA 1
ATOM 3669 C C . THR A 1 451 ? -20.321 15.757 -5.952 1.00 49.97 451 THR A C 1
ATOM 3671 O O . THR A 1 451 ? -19.925 16.380 -4.965 1.00 49.97 451 THR A O 1
ATOM 3674 N N . LEU A 1 452 ? -21.467 15.066 -5.954 1.00 55.09 452 LEU A N 1
ATOM 3675 C CA . LEU A 1 452 ? -22.186 14.796 -4.720 1.00 55.09 452 LEU A CA 1
ATOM 3676 C C . LEU A 1 452 ? -21.263 13.996 -3.790 1.00 55.09 452 LEU A C 1
ATOM 3678 O O . LEU A 1 452 ? -20.567 13.086 -4.249 1.00 55.09 452 LEU A O 1
ATOM 3682 N N . PRO A 1 453 ? -21.214 14.329 -2.492 1.00 50.81 453 PRO A N 1
ATOM 3683 C CA . PRO A 1 453 ? -20.404 13.568 -1.563 1.00 50.81 453 PRO A CA 1
ATOM 3684 C C . PRO A 1 453 ? -20.810 12.087 -1.574 1.00 50.81 453 PRO A C 1
ATOM 3686 O O . PRO A 1 453 ? -21.975 11.777 -1.844 1.00 50.81 453 PRO A O 1
ATOM 3689 N N . PRO A 1 454 ? -19.869 11.181 -1.246 1.00 49.66 454 PRO A N 1
ATOM 3690 C CA . PRO A 1 454 ? -19.970 9.726 -1.420 1.00 49.66 454 PRO A CA 1
ATOM 3691 C C . PRO A 1 454 ? -21.280 9.070 -0.976 1.00 49.66 454 PRO A C 1
ATOM 3693 O O . PRO A 1 454 ? -21.634 8.007 -1.466 1.00 49.66 454 PRO A O 1
ATOM 3696 N N . PHE A 1 455 ? -21.990 9.690 -0.035 1.00 45.81 455 PHE A N 1
ATOM 3697 C CA . PHE A 1 455 ? -23.223 9.174 0.544 1.00 45.81 455 PHE A CA 1
ATOM 3698 C C . PHE A 1 455 ? -24.459 9.313 -0.365 1.00 45.81 455 PHE A C 1
ATOM 3700 O O . PHE A 1 455 ? -25.453 8.633 -0.141 1.00 45.81 455 PHE A O 1
ATOM 3707 N N . LEU A 1 456 ? -24.419 10.181 -1.383 1.00 40.94 456 LEU A N 1
ATOM 3708 C CA . LEU A 1 456 ? -25.539 10.412 -2.311 1.00 40.94 456 LEU A CA 1
ATOM 3709 C C . LEU A 1 456 ? -25.324 9.788 -3.701 1.00 40.94 456 LEU A C 1
ATOM 3711 O O . LEU A 1 456 ? -26.212 9.875 -4.542 1.00 40.94 456 LEU A O 1
ATOM 3715 N N . ALA A 1 457 ? -24.166 9.165 -3.944 1.00 38.16 457 ALA A N 1
ATOM 3716 C CA . ALA A 1 457 ? -23.806 8.525 -5.215 1.00 38.16 457 ALA A CA 1
ATOM 3717 C C . ALA A 1 457 ? -24.053 6.998 -5.224 1.00 38.16 457 ALA A C 1
ATOM 3719 O O . ALA A 1 457 ? -23.392 6.281 -5.976 1.00 38.16 457 ALA A O 1
ATOM 3720 N N . GLY A 1 458 ? -24.955 6.515 -4.358 1.00 33.91 458 GLY A N 1
ATOM 3721 C CA . GLY A 1 458 ? -25.350 5.104 -4.249 1.00 33.91 458 GLY A CA 1
ATOM 3722 C C . GLY A 1 458 ? -26.290 4.648 -5.354 1.00 33.91 458 GLY A C 1
ATOM 3723 O O . GLY A 1 458 ? -27.259 5.390 -5.635 1.00 33.91 458 GLY A O 1
#

pLDDT: mean 78.81, std 14.36, range [31.73, 95.25]